Protein AF-0000000083794410 (afdb_homodimer)

Organism: NCBI:txid182773

Solvent-accessible surface area (backbone atoms only — not comparable to full-atom values): 23790 Å² total; per-residue (Å²): 103,62,60,95,59,60,46,90,74,49,50,58,58,62,54,20,49,33,24,30,28,35,57,64,68,50,68,42,24,64,66,53,47,53,49,50,47,48,47,24,48,74,54,41,15,39,16,34,28,29,39,48,57,46,44,69,59,49,54,62,68,34,60,95,52,85,28,38,39,27,34,46,38,59,56,74,43,16,41,55,37,58,69,47,47,33,53,43,45,40,67,62,32,71,79,60,72,46,51,32,36,40,32,34,43,43,38,11,39,57,72,54,66,37,56,67,60,50,27,52,40,50,23,50,39,31,53,54,29,46,75,54,70,24,46,34,29,39,23,51,36,46,62,80,47,53,72,68,53,44,25,50,49,34,39,40,39,38,73,28,55,30,47,23,41,28,30,29,78,68,72,74,79,90,58,71,81,56,38,46,38,70,67,58,50,50,43,38,51,66,43,30,67,76,64,32,43,45,29,38,14,24,79,60,60,43,36,66,61,49,36,51,44,41,55,73,18,51,63,34,29,45,28,42,64,82,27,44,42,49,46,59,68,48,80,73,80,124,105,62,58,96,60,60,47,89,74,49,51,58,57,62,56,21,50,33,24,30,30,36,58,62,67,51,66,43,26,63,66,52,47,52,50,50,47,48,48,25,48,73,54,41,14,39,16,34,29,29,40,47,57,45,44,68,61,50,54,64,69,34,60,95,51,85,27,39,40,26,34,47,37,57,54,77,42,16,42,56,36,58,68,46,47,35,54,44,45,40,66,64,33,71,79,59,71,44,50,31,37,40,32,35,42,44,38,10,40,56,72,53,66,37,56,66,60,50,28,52,41,50,23,50,40,31,53,54,31,47,75,52,69,24,47,34,30,40,22,49,36,46,62,81,47,53,72,67,53,45,25,51,49,34,39,41,38,38,74,28,56,30,47,23,40,29,29,30,76,69,72,74,82,90,58,71,80,57,37,46,37,71,67,58,49,50,43,37,50,64,42,29,68,76,63,32,42,45,29,38,15,22,79,58,60,43,37,68,61,47,36,51,42,43,56,72,18,51,64,33,29,46,27,43,64,81,25,44,43,49,45,60,68,49,80,76,80,124

Nearest PDB structures (foldseek):
  4xbs-assembly1_B  TM=9.738E-01  e=1.897E-22  Levilactobacillus brevis ATCC 14869 = DSM 20054
  5h91-assembly1_B  TM=9.715E-01  e=1.591E-22  Levilactobacillus brevis
  4xbk-assembly1_B  TM=9.730E-01  e=2.132E-22  Levilactobacillus brevis ATCC 14869 = DSM 20054
  3ngj-assembly1_B  TM=9.640E-01  e=1.972E-21  Entamoeba histolytica
  3oa3-assembly1_A  TM=9.367E-01  e=1.654E-18  Coccidioides immitis

Secondary structure (DSSP, 8-state):
---SS-GGGS-HHHHHTTEEEEE--TT--HHHHHHHHHHHHHHT-SEEEE-GGGHHHHHHHHTTSS-EEEEEESTTT--S-HHHHHHHHHHHHTTS---EEEEE--HHHHHTT-HHHHHHHHHHHHHHHHHTT-EEEEE--GGGS-HHHHHHHHHHHHHHT-SEEE---S---SS----S-HHHHHHHHHHHTTSSEEEEESS--SHHHHHHHHHHT--EEEEETTTHHHHHT-----/---SS-GGGS-HHHHHTTEEEEE--TT--HHHHHHHHHHHHHHT-SEEEE-GGGHHHHHHHHTTSS-EEEEEESTTT--S-HHHHHHHHHHHHTTS---EEEEE--HHHHHTT-HHHHHHHHHHHHHHHHHTT-EEEEE--GGGS-HHHHHHHHHHHHHHT-SEEE---S---SS----S-HHHHHHHHHHHTTSSEEEEESS--SHHHHHHHHHHT--EEEEETTTHHHHHT-----

InterPro domains:
  IPR002915 DeoC/FbaB/LacD aldolase [PF01791] (17-218)
  IPR002915 DeoC/FbaB/LacD aldolase [SM01133] (14-233)
  IPR011343 Deoxyribose-phosphate aldolase [PIRSF001357] (9-224)
  IPR011343 Deoxyribose-phosphate aldolase [PTHR10889] (4-222)
  IPR011343 Deoxyribose-phosphate aldolase [TIGR00126] (14-222)
  IPR011343 Deoxyribose-phosphate aldolase [cd00959] (15-222)
  IPR013785 Aldolase-type TIM barrel [G3DSA:3.20.20.70] (1-236)
  IPR028581 Deoxyribose-phosphate aldolase type I [MF_00114] (13-234)

Foldseek 3Di:
DFDPDFLVPDALLRLLQQEAAEPEDPPDDLVNSLVLLVVNQVSNHQEHEYELVCLVVNVVPCVPTNHAYEYEFPPDALPDDLVRRQVRLLVSQVVLRHAEYEYEFNLVCLVVVVLVRRLVSLLSSLVSNVVSPHAYEYENAQVVDDLVSLLVSLLSNLVSPHQEYEYRRQDDDPDDWPWFDPVSQVSNCVSNVPSHAYETETPPQALVRSSVCSNVPHRHYYDYSNRSCRNSVNPPPD/DFDPDFLVPDALLVLLQQEAAEPEDPPDDLVNSLVLLVVNQVSNHQEHEYELVCLVVNVVPCVPTNHAYEYEFPPPALPDDLVRRQVRLLVSQVVLRHAEYEYEFNLVCLVVVVLVRRLVSLLSSLVSNVVSPHAYEYENAQVVDDLVSLLSSLLSNLVSPHQEYEYRRQDDDPDDWPWFDPVSQVSNCVSNVPSHAYETETPPQALVRSSVCSNVPHRHYYDYSNRSCRNSVNDPPD

Structure (mmCIF, N/CA/C/O backbone):
data_AF-0000000083794410-model_v1
#
loop_
_entity.id
_entity.type
_entity.pdbx_description
1 polymer 'Deoxyribose-phosphate aldolase'
#
loop_
_atom_site.group_PDB
_atom_site.id
_atom_site.type_symbol
_atom_site.label_atom_id
_atom_site.label_alt_id
_atom_site.label_comp_id
_atom_site.label_asym_id
_atom_site.label_entity_id
_atom_site.label_seq_id
_atom_site.pdbx_PDB_ins_code
_atom_site.Cartn_x
_atom_site.Cartn_y
_atom_site.Cartn_z
_atom_site.occupancy
_atom_site.B_iso_or_equiv
_atom_site.auth_seq_id
_atom_site.auth_comp_id
_atom_site.auth_asym_id
_atom_site.auth_atom_id
_atom_site.pdbx_PDB_model_num
ATOM 1 N N . MET A 1 1 ? 6.48 -25.547 -16.266 1 72.75 1 MET A N 1
ATOM 2 C CA . MET A 1 1 ? 6.543 -26.5 -17.359 1 72.75 1 MET A CA 1
ATOM 3 C C . MET A 1 1 ? 5.289 -26.438 -18.219 1 72.75 1 MET A C 1
ATOM 5 O O . MET A 1 1 ? 4.188 -26.219 -17.703 1 72.75 1 MET A O 1
ATOM 9 N N . LYS A 1 2 ? 5.578 -26.609 -19.547 1 86.62 2 LYS A N 1
ATOM 10 C CA . LYS A 1 2 ? 4.441 -26.562 -20.469 1 86.62 2 LYS A CA 1
ATOM 11 C C . LYS A 1 2 ? 3.43 -27.656 -20.156 1 86.62 2 LYS A C 1
ATOM 13 O O . LYS A 1 2 ? 3.812 -28.797 -19.875 1 86.62 2 LYS A O 1
ATOM 18 N N . PRO A 1 3 ? 2.221 -27.297 -20.219 1 91.25 3 PRO A N 1
ATOM 19 C CA . PRO A 1 3 ? 1.19 -28.297 -19.938 1 91.25 3 PRO A CA 1
ATOM 20 C C . PRO A 1 3 ? 1.116 -29.375 -21.016 1 91.25 3 PRO A C 1
ATOM 22 O O . PRO A 1 3 ? 1.58 -29.156 -22.141 1 91.25 3 PRO A O 1
ATOM 25 N N . ASN A 1 4 ? 0.572 -30.453 -20.672 1 89.56 4 ASN A N 1
ATOM 26 C CA . ASN A 1 4 ? 0.461 -31.594 -21.562 1 89.56 4 ASN A CA 1
ATOM 27 C C . ASN A 1 4 ? -0.628 -31.375 -22.609 1 89.56 4 ASN A C 1
ATOM 29 O O . ASN A 1 4 ? -0.645 -32.031 -23.656 1 89.56 4 ASN A O 1
ATOM 33 N N . LYS A 1 5 ? -1.525 -30.594 -22.266 1 93.19 5 LYS A N 1
ATOM 34 C CA . LYS A 1 5 ? -2.648 -30.266 -23.141 1 93.19 5 LYS A CA 1
ATOM 35 C C . LYS A 1 5 ? -2.732 -28.75 -23.359 1 93.19 5 LYS A C 1
ATOM 37 O O . LYS A 1 5 ? -2.414 -27.969 -22.469 1 93.19 5 LYS A O 1
ATOM 42 N N . LYS A 1 6 ? -3.221 -28.469 -24.609 1 97.12 6 LYS A N 1
ATOM 43 C CA . LYS A 1 6 ? -3.389 -27.047 -24.922 1 97.12 6 LYS A CA 1
ATOM 44 C C . LYS A 1 6 ? -4.418 -26.406 -23.984 1 97.12 6 LYS A C 1
ATOM 46 O O . LYS A 1 6 ? -5.438 -27 -23.672 1 97.12 6 LYS A O 1
ATOM 51 N N . ALA A 1 7 ? -4.168 -25.156 -23.625 1 98.19 7 ALA A N 1
ATOM 52 C CA . ALA A 1 7 ? -5.043 -24.438 -22.703 1 98.19 7 ALA A CA 1
ATOM 53 C C . ALA A 1 7 ? -6.477 -24.391 -23.219 1 98.19 7 ALA A C 1
ATOM 55 O O . ALA A 1 7 ? -7.426 -24.547 -22.453 1 98.19 7 ALA A O 1
ATOM 56 N N . ARG A 1 8 ? -6.613 -24.203 -24.516 1 97.25 8 ARG A N 1
ATOM 57 C CA . ARG A 1 8 ? -7.934 -24.062 -25.125 1 97.25 8 ARG A CA 1
ATOM 58 C C . ARG A 1 8 ? -8.75 -25.344 -24.953 1 97.25 8 ARG A C 1
ATOM 60 O O . ARG A 1 8 ? -9.977 -25.328 -25.109 1 97.25 8 ARG A O 1
ATOM 67 N N . GLU A 1 9 ? -8.078 -26.422 -24.641 1 97.88 9 GLU A N 1
ATOM 68 C CA . GLU A 1 9 ? -8.742 -27.719 -24.5 1 97.88 9 GLU A CA 1
ATOM 69 C C . GLU A 1 9 ? -9.023 -28.047 -23.047 1 97.88 9 GLU A C 1
ATOM 71 O O . GLU A 1 9 ? -9.633 -29.062 -22.734 1 97.88 9 GLU A O 1
ATOM 76 N N . MET A 1 10 ? -8.648 -27.234 -22.219 1 97.69 10 MET A N 1
ATOM 77 C CA . MET A 1 10 ? -8.805 -27.469 -20.797 1 97.69 10 MET A CA 1
ATOM 78 C C . MET A 1 10 ? -10.234 -27.156 -20.344 1 97.69 10 MET A C 1
ATOM 80 O O . MET A 1 10 ? -10.891 -26.281 -20.906 1 97.69 10 MET A O 1
ATOM 84 N N . THR A 1 11 ? -10.609 -27.922 -19.312 1 96.94 11 THR A N 1
ATOM 85 C CA . THR A 1 11 ? -11.898 -27.625 -18.703 1 96.94 11 THR A CA 1
ATOM 86 C C . THR A 1 11 ? -11.82 -26.344 -17.875 1 96.94 11 THR A C 1
ATOM 88 O O . THR A 1 11 ? -10.734 -25.859 -17.562 1 96.94 11 THR A O 1
ATOM 91 N N . VAL A 1 12 ? -12.969 -25.859 -17.484 1 97.06 12 VAL A N 1
ATOM 92 C CA . VAL A 1 12 ? -13.039 -24.672 -16.641 1 97.06 12 VAL A CA 1
ATOM 93 C C . VAL A 1 12 ? -12.297 -24.922 -15.328 1 97.06 12 VAL A C 1
ATOM 95 O O . VAL A 1 12 ? -11.562 -24.062 -14.852 1 97.06 12 VAL A O 1
ATOM 98 N N . LYS A 1 13 ? -12.484 -26.094 -14.828 1 97.06 13 LYS A N 1
ATOM 99 C CA . LYS A 1 13 ? -11.844 -26.453 -13.562 1 97.06 13 LYS A CA 1
ATOM 100 C C . LYS A 1 13 ? -10.32 -26.453 -13.703 1 97.06 13 LYS A C 1
ATOM 102 O O . LYS A 1 13 ? -9.609 -25.953 -12.836 1 97.06 13 LYS A O 1
ATOM 107 N N . GLU A 1 14 ? -9.875 -27 -14.75 1 97.88 14 GLU A N 1
ATOM 108 C CA . GLU A 1 14 ? -8.445 -27.031 -15.016 1 97.88 14 GLU A CA 1
ATOM 109 C C . GLU A 1 14 ? -7.883 -25.625 -15.18 1 97.88 14 GLU A C 1
ATOM 111 O O . GLU A 1 14 ? -6.812 -25.312 -14.664 1 97.88 14 GLU A O 1
ATOM 116 N N . LEU A 1 15 ? -8.586 -24.766 -15.922 1 98.5 15 LEU A N 1
ATOM 117 C CA . LEU A 1 15 ? -8.172 -23.391 -16.141 1 98.5 15 LEU A CA 1
ATOM 118 C C . LEU A 1 15 ? -8.203 -22.609 -14.828 1 98.5 15 LEU A C 1
ATOM 120 O O . LEU A 1 15 ? -7.277 -21.844 -14.547 1 98.5 15 LEU A O 1
ATOM 124 N N . ALA A 1 16 ? -9.219 -22.828 -14.023 1 98.56 16 ALA A N 1
ATOM 125 C CA . ALA A 1 16 ? -9.391 -22.109 -12.766 1 98.56 16 ALA A CA 1
ATOM 126 C C . ALA A 1 16 ? -8.266 -22.422 -11.789 1 98.56 16 ALA A C 1
ATOM 128 O O . ALA A 1 16 ? -7.934 -21.609 -10.922 1 98.56 16 ALA A O 1
ATOM 129 N N . ALA A 1 17 ? -7.668 -23.547 -11.953 1 98.19 17 ALA A N 1
ATOM 130 C CA . ALA A 1 17 ? -6.59 -23.984 -11.07 1 98.19 17 ALA A CA 1
ATOM 131 C C . ALA A 1 17 ? -5.336 -23.141 -11.266 1 98.19 17 ALA A C 1
ATOM 133 O O . ALA A 1 17 ? -4.418 -23.188 -10.445 1 98.19 17 ALA A O 1
ATOM 134 N N . TYR A 1 18 ? -5.27 -22.328 -12.336 1 98.62 18 TYR A N 1
ATOM 135 C CA . TYR A 1 18 ? -4.156 -21.422 -12.586 1 98.62 18 TYR A CA 1
ATOM 136 C C . TYR A 1 18 ? -4.398 -20.062 -11.922 1 98.62 18 TYR A C 1
ATOM 138 O O . TYR A 1 18 ? -3.523 -19.203 -11.93 1 98.62 18 TYR A O 1
ATOM 146 N N . ILE A 1 19 ? -5.562 -19.891 -11.273 1 98.88 19 ILE A N 1
ATOM 147 C CA . ILE A 1 19 ? -5.984 -18.547 -10.93 1 98.88 19 ILE A CA 1
ATOM 148 C C . ILE A 1 19 ? -5.918 -18.359 -9.422 1 98.88 19 ILE A C 1
ATOM 150 O O . ILE A 1 19 ? -6.492 -19.141 -8.664 1 98.88 19 ILE A O 1
ATOM 154 N N . ASP A 1 20 ? -5.223 -17.406 -8.992 1 98.94 20 ASP A N 1
ATOM 155 C CA . ASP A 1 20 ? -5.461 -16.734 -7.715 1 98.94 20 ASP A CA 1
ATOM 156 C C . ASP A 1 20 ? -6.402 -15.547 -7.887 1 98.94 20 ASP A C 1
ATOM 158 O O . ASP A 1 20 ? -5.988 -14.492 -8.375 1 98.94 20 ASP A O 1
ATOM 162 N N . GLN A 1 21 ? -7.59 -15.688 -7.543 1 98.75 21 GLN A N 1
ATOM 163 C CA . GLN A 1 21 ? -8.5 -14.562 -7.738 1 98.75 21 GLN A CA 1
ATOM 164 C C . GLN A 1 21 ? -8.18 -13.422 -6.781 1 98.75 21 GLN A C 1
ATOM 166 O O . GLN A 1 21 ? -8.227 -13.594 -5.562 1 98.75 21 GLN A O 1
ATOM 171 N N . SER A 1 22 ? -7.906 -12.312 -7.328 1 98.5 22 SER A N 1
ATOM 172 C CA . SER A 1 22 ? -7.48 -11.156 -6.543 1 98.5 22 SER A CA 1
ATOM 173 C C . SER A 1 22 ? -8.68 -10.383 -6.012 1 98.5 22 SER A C 1
ATOM 175 O O . SER A 1 22 ? -9.5 -9.883 -6.785 1 98.5 22 SER A O 1
ATOM 177 N N . VAL A 1 23 ? -8.805 -10.305 -4.77 1 98.56 23 VAL A N 1
ATOM 178 C CA . VAL A 1 23 ? -9.789 -9.523 -4.035 1 98.56 23 VAL A CA 1
ATOM 179 C C . VAL A 1 23 ? -9.078 -8.5 -3.146 1 98.56 23 VAL A C 1
ATOM 181 O O . VAL A 1 23 ? -9.086 -8.633 -1.919 1 98.56 23 VAL A O 1
ATOM 184 N N . LEU A 1 24 ? -8.523 -7.41 -3.805 1 98.62 24 LEU A N 1
ATOM 185 C CA . LEU A 1 24 ? -7.477 -6.68 -3.104 1 98.62 24 LEU A CA 1
ATOM 186 C C . LEU A 1 24 ? -7.805 -5.191 -3.035 1 98.62 24 LEU A C 1
ATOM 188 O O . LEU A 1 24 ? -7.094 -4.426 -2.383 1 98.62 24 LEU A O 1
ATOM 192 N N . LYS A 1 25 ? -8.867 -4.711 -3.729 1 98.31 25 LYS A N 1
ATOM 193 C CA . LYS A 1 25 ? -9.156 -3.279 -3.666 1 98.31 25 LYS A CA 1
ATOM 194 C C . LYS A 1 25 ? -9.406 -2.83 -2.23 1 98.31 25 LYS A C 1
ATOM 196 O O . LYS A 1 25 ? -10.219 -3.426 -1.52 1 98.31 25 LYS A O 1
ATOM 201 N N . PRO A 1 26 ? -8.711 -1.768 -1.86 1 98.56 26 PRO A N 1
ATOM 202 C CA . PRO A 1 26 ? -8.828 -1.365 -0.457 1 98.56 26 PRO A CA 1
ATOM 203 C C . PRO A 1 26 ? -10.188 -0.752 -0.132 1 98.56 26 PRO A C 1
ATOM 205 O O . PRO A 1 26 ? -10.555 -0.651 1.04 1 98.56 26 PRO A O 1
ATOM 208 N N . GLU A 1 27 ? -10.914 -0.326 -1.177 1 98.44 27 GLU A N 1
ATOM 209 C CA . GLU A 1 27 ? -12.211 0.311 -0.933 1 98.44 27 GLU A CA 1
ATOM 210 C C . GLU A 1 27 ? -13.328 -0.72 -0.878 1 98.44 27 GLU A C 1
ATOM 212 O O . GLU A 1 27 ? -14.492 -0.37 -0.655 1 98.44 27 GLU A O 1
ATOM 217 N N . PHE A 1 28 ? -13.047 -1.986 -1.062 1 98.75 28 PHE A N 1
ATOM 218 C CA . PHE A 1 28 ? -14.07 -3.02 -0.985 1 98.75 28 PHE A CA 1
ATOM 219 C C . PHE A 1 28 ? -14.719 -3.037 0.393 1 98.75 28 PHE A C 1
ATOM 221 O O . PHE A 1 28 ? -14.031 -2.98 1.412 1 98.75 28 PHE A O 1
ATOM 228 N N . THR A 1 29 ? -16.016 -3.094 0.381 1 98.75 29 THR A N 1
ATOM 229 C CA . THR A 1 29 ? -16.75 -3.387 1.611 1 98.75 29 THR A CA 1
ATOM 230 C C . THR A 1 29 ? -16.609 -4.859 1.985 1 98.75 29 THR A C 1
ATOM 232 O O . THR A 1 29 ? -16.156 -5.672 1.173 1 98.75 29 THR A O 1
ATOM 235 N N . GLU A 1 30 ? -17.016 -5.148 3.188 1 98.62 30 GLU A N 1
ATOM 236 C CA . GLU A 1 30 ? -17.047 -6.555 3.572 1 98.62 30 GLU A CA 1
ATOM 237 C C . GLU A 1 30 ? -17.953 -7.363 2.656 1 98.62 30 GLU A C 1
ATOM 239 O O . GLU A 1 30 ? -17.672 -8.523 2.352 1 98.62 30 GLU A O 1
ATOM 244 N N . GLU A 1 31 ? -19.016 -6.762 2.244 1 98.81 31 GLU A N 1
ATOM 245 C CA . GLU A 1 31 ? -19.922 -7.43 1.315 1 98.81 31 GLU A CA 1
ATOM 246 C C . GLU A 1 31 ? -19.234 -7.719 -0.015 1 98.81 31 GLU A C 1
ATOM 248 O O . GLU A 1 31 ? -19.375 -8.805 -0.574 1 98.81 31 GLU A O 1
ATOM 253 N N . ASP A 1 32 ? -18.547 -6.738 -0.567 1 98.75 32 ASP A N 1
ATOM 254 C CA . ASP A 1 32 ? -17.781 -6.953 -1.783 1 98.75 32 ASP A CA 1
ATOM 255 C C . ASP A 1 32 ? -16.797 -8.109 -1.61 1 98.75 32 ASP A C 1
ATOM 257 O O . ASP A 1 32 ? -16.688 -8.977 -2.479 1 98.75 32 ASP A O 1
ATOM 261 N N . ILE A 1 33 ? -16.062 -8.094 -0.488 1 98.88 33 ILE A N 1
ATOM 262 C CA . ILE A 1 33 ? -15.047 -9.102 -0.202 1 98.88 33 ILE A CA 1
ATOM 263 C C . ILE A 1 33 ? -15.695 -10.484 -0.181 1 98.88 33 ILE A C 1
ATOM 265 O O . ILE A 1 33 ? -15.211 -11.414 -0.834 1 98.88 33 ILE A O 1
ATOM 269 N N . ARG A 1 34 ? -16.781 -10.617 0.539 1 98.88 34 ARG A N 1
ATOM 270 C CA . ARG A 1 34 ? -17.484 -11.891 0.616 1 98.88 34 ARG A CA 1
ATOM 271 C C . ARG A 1 34 ? -17.969 -12.336 -0.761 1 98.88 34 ARG A C 1
ATOM 273 O O . ARG A 1 34 ? -17.828 -13.508 -1.122 1 98.88 34 ARG A O 1
ATOM 280 N N . LYS A 1 35 ? -18.469 -11.438 -1.511 1 98.81 35 LYS A N 1
ATOM 281 C CA . LYS A 1 35 ? -18.969 -11.742 -2.848 1 98.81 35 LYS A CA 1
ATOM 282 C C . LYS A 1 35 ? -17.859 -12.305 -3.738 1 98.81 35 LYS A C 1
ATOM 284 O O . LYS A 1 35 ? -18.031 -13.352 -4.359 1 98.81 35 LYS A O 1
ATOM 289 N N . TYR A 1 36 ? -16.781 -11.641 -3.766 1 98.75 36 TYR A N 1
ATOM 290 C CA . TYR A 1 36 ? -15.742 -12.008 -4.73 1 98.75 36 TYR A CA 1
ATOM 291 C C . TYR A 1 36 ? -14.953 -13.211 -4.246 1 98.75 36 TYR A C 1
ATOM 293 O O . TYR A 1 36 ? -14.422 -13.977 -5.055 1 98.75 36 TYR A O 1
ATOM 301 N N . ILE A 1 37 ? -14.852 -13.398 -2.893 1 98.88 37 ILE A N 1
ATOM 302 C CA . ILE A 1 37 ? -14.305 -14.656 -2.398 1 98.88 37 ILE A CA 1
ATOM 303 C C . ILE A 1 37 ? -15.203 -15.812 -2.818 1 98.88 37 ILE A C 1
ATOM 305 O O . ILE A 1 37 ? -14.719 -16.844 -3.297 1 98.88 37 ILE A O 1
ATOM 309 N N . GLN A 1 38 ? -16.5 -15.625 -2.676 1 98.88 38 GLN A N 1
ATOM 310 C CA . GLN A 1 38 ? -17.438 -16.672 -3.061 1 98.88 38 GLN A CA 1
ATOM 311 C C . GLN A 1 38 ? -17.312 -17.016 -4.543 1 98.88 38 GLN A C 1
ATOM 313 O O . GLN A 1 38 ? -17.344 -18.188 -4.922 1 98.88 38 GLN A O 1
ATOM 318 N N . GLU A 1 39 ? -17.172 -16.031 -5.348 1 98.38 39 GLU A N 1
ATOM 319 C CA . GLU A 1 39 ? -16.969 -16.266 -6.773 1 98.38 39 GLU A CA 1
ATOM 320 C C . GLU A 1 39 ? -15.719 -17.125 -7.02 1 98.38 39 GLU A C 1
ATOM 322 O O . GLU A 1 39 ? -15.75 -18.047 -7.824 1 98.38 39 GLU A O 1
ATOM 327 N N . GLY A 1 40 ? -14.617 -16.703 -6.309 1 98.56 40 GLY A N 1
ATOM 328 C CA . GLY A 1 40 ? -13.406 -17.5 -6.445 1 98.56 40 GLY A CA 1
ATOM 329 C C . GLY A 1 40 ? -13.609 -18.969 -6.09 1 98.56 40 GLY A C 1
ATOM 330 O O . GLY A 1 40 ? -13.094 -19.859 -6.77 1 98.56 40 GLY A O 1
ATOM 331 N N . ILE A 1 41 ? -14.383 -19.203 -5.062 1 98.75 41 ILE A N 1
ATOM 332 C CA . ILE A 1 41 ? -14.711 -20.547 -4.621 1 98.75 41 ILE A CA 1
ATOM 333 C C . ILE A 1 41 ? -15.562 -21.25 -5.684 1 98.75 41 ILE A C 1
ATOM 335 O O . ILE A 1 41 ? -15.266 -22.375 -6.086 1 98.75 41 ILE A O 1
ATOM 339 N N . ASP A 1 42 ? -16.562 -20.547 -6.16 1 98.31 42 ASP A N 1
ATOM 340 C CA . ASP A 1 42 ? -17.5 -21.125 -7.117 1 98.31 42 ASP A CA 1
ATOM 341 C C . ASP A 1 42 ? -16.797 -21.5 -8.422 1 98.31 42 ASP A C 1
ATOM 343 O O . ASP A 1 42 ? -17.141 -22.516 -9.047 1 98.31 42 ASP A O 1
ATOM 347 N N . PHE A 1 43 ? -15.852 -20.703 -8.844 1 97.75 43 PHE A N 1
ATOM 348 C CA . PHE A 1 43 ? -15.156 -20.922 -10.109 1 97.75 43 PHE A CA 1
ATOM 349 C C . PHE A 1 43 ? -14.094 -22 -9.945 1 97.75 43 PHE A C 1
ATOM 351 O O . PHE A 1 43 ? -13.555 -22.5 -10.938 1 97.75 43 PHE A O 1
ATOM 358 N N . GLY A 1 44 ? -13.758 -22.328 -8.688 1 98.19 44 GLY A N 1
ATOM 359 C CA . GLY A 1 44 ? -12.734 -23.328 -8.438 1 98.19 44 GLY A CA 1
ATOM 360 C C . GLY A 1 44 ? -11.328 -22.781 -8.547 1 98.19 44 GLY A C 1
ATOM 361 O O . GLY A 1 44 ? -10.398 -23.5 -8.922 1 98.19 44 GLY A O 1
ATOM 362 N N . CYS A 1 45 ? -11.125 -21.547 -8.258 1 98.88 45 CYS A N 1
ATOM 363 C CA . CYS A 1 45 ? -9.812 -20.922 -8.312 1 98.88 45 CYS A CA 1
ATOM 364 C C . CYS A 1 45 ? -8.867 -21.562 -7.297 1 98.88 45 CYS A C 1
ATOM 366 O O . CYS A 1 45 ? -9.305 -22.047 -6.254 1 98.88 45 CYS A O 1
ATOM 368 N N . LYS A 1 46 ? -7.562 -21.547 -7.637 1 98.88 46 LYS A N 1
ATOM 369 C CA . LYS A 1 46 ? -6.57 -22.125 -6.734 1 98.88 46 LYS A CA 1
ATOM 370 C C . LYS A 1 46 ? -6.598 -21.438 -5.375 1 98.88 46 LYS A C 1
ATOM 372 O O . LYS A 1 46 ? -6.625 -22.094 -4.336 1 98.88 46 LYS A O 1
ATOM 377 N N . THR A 1 47 ? -6.602 -20.125 -5.422 1 98.94 47 THR A N 1
ATOM 378 C CA . THR A 1 47 ? -6.703 -19.344 -4.188 1 98.94 47 THR A CA 1
ATOM 379 C C . THR A 1 47 ? -7.578 -18.109 -4.395 1 98.94 47 THR A C 1
ATOM 381 O O . THR A 1 47 ? -7.863 -17.734 -5.531 1 98.94 47 THR A O 1
ATOM 384 N N . VAL A 1 48 ? -8.047 -17.594 -3.303 1 98.94 48 VAL A N 1
ATOM 385 C CA . VAL A 1 48 ? -8.422 -16.172 -3.234 1 98.94 48 VAL A CA 1
ATOM 386 C C . VAL A 1 48 ? -7.309 -15.383 -2.561 1 98.94 48 VAL A C 1
ATOM 388 O O . VAL A 1 48 ? -6.793 -15.781 -1.515 1 98.94 48 VAL A O 1
ATOM 391 N N . CYS A 1 49 ? -6.895 -14.383 -3.219 1 98.94 49 CYS A N 1
ATOM 392 C CA . CYS A 1 49 ? -5.82 -13.531 -2.717 1 98.94 49 CYS A CA 1
ATOM 393 C C . CYS A 1 49 ? -6.379 -12.266 -2.09 1 98.94 49 CYS A C 1
ATOM 395 O O . CYS A 1 49 ? -7 -11.453 -2.775 1 98.94 49 CYS A O 1
ATOM 397 N N . ILE A 1 50 ? -6.09 -12.109 -0.794 1 98.94 50 ILE A N 1
ATOM 398 C CA . ILE A 1 50 ? -6.773 -11.062 -0.042 1 98.94 50 ILE A CA 1
ATOM 399 C C . ILE A 1 50 ? -5.758 -10.25 0.758 1 98.94 50 ILE A C 1
ATOM 401 O O . ILE A 1 50 ? -4.605 -10.656 0.906 1 98.94 50 ILE A O 1
ATOM 405 N N . ASN A 1 51 ? -6.227 -9.07 1.218 1 98.88 51 ASN A N 1
ATOM 406 C CA . ASN A 1 51 ? -5.504 -8.305 2.23 1 98.88 51 ASN A CA 1
ATOM 407 C C . ASN A 1 51 ? -5.617 -8.953 3.605 1 98.88 51 ASN A C 1
ATOM 409 O O . ASN A 1 51 ? -6.594 -9.648 3.895 1 98.88 51 ASN A O 1
ATOM 413 N N . PRO A 1 52 ? -4.629 -8.648 4.473 1 98.81 52 PRO A N 1
ATOM 414 C CA . PRO A 1 52 ? -4.625 -9.289 5.793 1 98.81 52 PRO A CA 1
ATOM 415 C C . PRO A 1 52 ? -5.887 -8.984 6.598 1 98.81 52 PRO A C 1
ATOM 417 O O . PRO A 1 52 ? -6.359 -9.836 7.355 1 98.81 52 PRO A O 1
ATOM 420 N N . SER A 1 53 ? -6.488 -7.855 6.434 1 98.5 53 SER A N 1
ATOM 421 C CA . SER A 1 53 ? -7.652 -7.473 7.227 1 98.5 53 SER A CA 1
ATOM 422 C C . SER A 1 53 ? -8.867 -8.328 6.875 1 98.5 53 SER A C 1
ATOM 424 O O . SER A 1 53 ? -9.859 -8.328 7.602 1 98.5 53 SER A O 1
ATOM 426 N N . SER A 1 54 ? -8.812 -9.055 5.773 1 98.56 54 SER A N 1
ATOM 427 C CA . SER A 1 54 ? -9.93 -9.875 5.32 1 98.56 54 SER A CA 1
ATOM 428 C C . SER A 1 54 ? -9.711 -11.344 5.648 1 98.56 54 SER A C 1
ATOM 430 O O . SER A 1 54 ? -10.484 -12.203 5.227 1 98.56 54 SER A O 1
ATOM 432 N N . LEU A 1 55 ? -8.68 -11.617 6.383 1 98.62 55 LEU A N 1
ATOM 433 C CA . LEU A 1 55 ? -8.258 -12.992 6.633 1 98.62 55 LEU A CA 1
ATOM 434 C C . LEU A 1 55 ? -9.359 -13.781 7.34 1 98.62 55 LEU A C 1
ATOM 436 O O . LEU A 1 55 ? -9.633 -14.93 6.98 1 98.62 55 LEU A O 1
ATOM 440 N N . ASP A 1 56 ? -10.039 -13.164 8.336 1 98.25 56 ASP A N 1
ATOM 441 C CA . ASP A 1 56 ? -11.078 -13.875 9.07 1 98.25 56 ASP A CA 1
ATOM 442 C C . ASP A 1 56 ? -12.242 -14.25 8.156 1 98.25 56 ASP A C 1
ATOM 444 O O . ASP A 1 56 ? -12.797 -15.344 8.266 1 98.25 56 ASP A O 1
ATOM 448 N N . ILE A 1 57 ? -12.602 -13.367 7.25 1 98.75 57 ILE A N 1
ATOM 449 C CA . ILE A 1 57 ? -13.672 -13.633 6.293 1 98.75 57 ILE A CA 1
ATOM 450 C C . ILE A 1 57 ? -13.258 -14.781 5.371 1 98.75 57 ILE A C 1
ATOM 452 O O . ILE A 1 57 ? -14.039 -15.711 5.148 1 98.75 57 ILE A O 1
ATOM 456 N N . ALA A 1 58 ? -12.055 -14.703 4.84 1 98.81 58 ALA A N 1
ATOM 457 C CA . ALA A 1 58 ? -11.562 -15.75 3.941 1 98.81 58 ALA A CA 1
ATOM 458 C C . ALA A 1 58 ? -11.531 -17.109 4.641 1 98.81 58 ALA A C 1
ATOM 460 O O . ALA A 1 58 ? -11.93 -18.125 4.059 1 98.81 58 ALA A O 1
ATOM 461 N N . ARG A 1 59 ? -11.062 -17.094 5.926 1 98.5 59 ARG A N 1
ATOM 462 C CA . ARG A 1 59 ? -11.008 -18.312 6.715 1 98.5 59 ARG A CA 1
ATOM 463 C C . ARG A 1 59 ? -12.383 -18.953 6.84 1 98.5 59 ARG A C 1
ATOM 465 O O . ARG A 1 59 ? -12.539 -20.156 6.625 1 98.5 59 ARG A O 1
ATOM 472 N N . GLU A 1 60 ? -13.25 -18.141 7.172 1 98.62 60 GLU A N 1
ATOM 473 C CA . GLU A 1 60 ? -14.625 -18.609 7.32 1 98.62 60 GLU A CA 1
ATOM 474 C C . GLU A 1 60 ? -15.156 -19.188 6.008 1 98.62 60 GLU A C 1
ATOM 476 O O . GLU A 1 60 ? -15.703 -20.281 5.984 1 98.62 60 GLU A O 1
ATOM 481 N N . MET A 1 61 ? -14.969 -18.547 4.953 1 98.81 61 MET A N 1
ATOM 482 C CA . MET A 1 61 ? -15.664 -18.859 3.705 1 98.81 61 MET A CA 1
ATOM 483 C C . MET A 1 61 ? -14.992 -20.016 2.971 1 98.81 61 MET A C 1
ATOM 485 O O . MET A 1 61 ? -15.648 -20.766 2.258 1 98.81 61 MET A O 1
ATOM 489 N N . THR A 1 62 ? -13.703 -20.141 3.117 1 98.69 62 THR A N 1
ATOM 490 C CA . THR A 1 62 ? -12.992 -21.141 2.332 1 98.69 62 THR A CA 1
ATOM 491 C C . THR A 1 62 ? -12.969 -22.484 3.057 1 98.69 62 THR A C 1
ATOM 493 O O . THR A 1 62 ? -12.523 -23.5 2.498 1 98.69 62 THR A O 1
ATOM 496 N N . ARG A 1 63 ? -13.398 -22.5 4.301 1 97.56 63 ARG A N 1
ATOM 497 C CA . ARG A 1 63 ? -13.422 -23.734 5.062 1 97.56 63 ARG A CA 1
ATOM 498 C C . ARG A 1 63 ? -14.211 -24.812 4.324 1 97.56 63 ARG A C 1
ATOM 500 O O . ARG A 1 63 ? -15.352 -24.594 3.912 1 97.56 63 ARG A O 1
ATOM 507 N N . GLY A 1 64 ? -13.531 -25.953 4.125 1 97.69 64 GLY A N 1
ATOM 508 C CA . GLY A 1 64 ? -14.203 -27.094 3.5 1 97.69 64 GLY A CA 1
ATOM 509 C C . GLY A 1 64 ? -14.234 -27 1.987 1 97.69 64 GLY A C 1
ATOM 510 O O . GLY A 1 64 ? -14.836 -27.844 1.323 1 97.69 64 GLY A O 1
ATOM 511 N N . THR A 1 65 ? -13.711 -26 1.443 1 98.38 65 THR A N 1
ATOM 512 C CA . THR A 1 65 ? -13.648 -25.875 -0.007 1 98.38 65 THR A CA 1
ATOM 513 C C . THR A 1 65 ? -12.258 -26.219 -0.522 1 98.38 65 THR A C 1
ATOM 515 O O . THR A 1 65 ? -11.344 -26.469 0.266 1 98.38 65 THR A O 1
ATOM 518 N N . GLU A 1 66 ? -12.125 -26.297 -1.779 1 98.31 66 GLU A N 1
ATOM 519 C CA . GLU A 1 66 ? -10.836 -26.625 -2.391 1 98.31 66 GLU A CA 1
ATOM 520 C C . GLU A 1 66 ? -10.016 -25.359 -2.639 1 98.31 66 GLU A C 1
ATOM 522 O O . GLU A 1 66 ? -8.812 -25.438 -2.895 1 98.31 66 GLU A O 1
ATOM 527 N N . THR A 1 67 ? -10.68 -24.234 -2.641 1 98.88 67 THR A N 1
ATOM 528 C CA . THR A 1 67 ? -10 -22.953 -2.84 1 98.88 67 THR A CA 1
ATOM 529 C C . THR A 1 67 ? -9.227 -22.547 -1.588 1 98.88 67 THR A C 1
ATOM 531 O O . THR A 1 67 ? -9.789 -22.5 -0.492 1 98.88 67 THR A O 1
ATOM 534 N N . LYS A 1 68 ? -7.895 -22.234 -1.74 1 98.88 68 LYS A N 1
ATOM 535 C CA . LYS A 1 68 ? -7.035 -21.922 -0.604 1 98.88 68 LYS A CA 1
ATOM 536 C C . LYS A 1 68 ? -6.898 -20.406 -0.425 1 98.88 68 LYS A C 1
ATOM 538 O O . LYS A 1 68 ? -7.465 -19.625 -1.195 1 98.88 68 LYS A O 1
ATOM 543 N 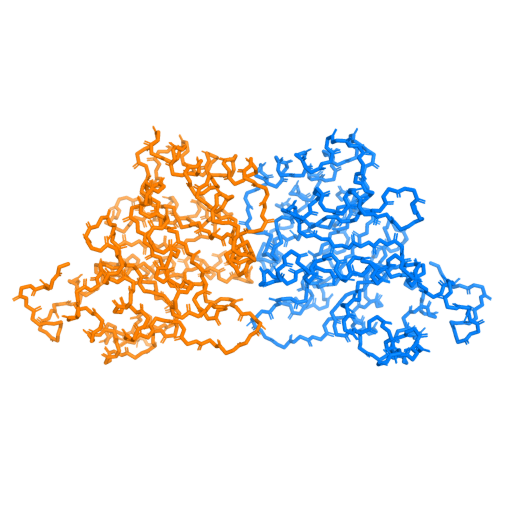N . ILE A 1 69 ? -6.207 -20 0.653 1 98.94 69 ILE A N 1
ATOM 544 C CA . ILE A 1 69 ? -6.07 -18.594 0.987 1 98.94 69 ILE A CA 1
ATOM 545 C C . ILE A 1 69 ? -4.664 -18.109 0.636 1 98.94 69 ILE A C 1
ATOM 547 O O . ILE A 1 69 ? -3.672 -18.703 1.077 1 98.94 69 ILE A O 1
ATOM 551 N N . CYS A 1 70 ? -4.555 -17.156 -0.167 1 98.94 70 CYS A N 1
ATOM 552 C CA . CYS A 1 70 ? -3.346 -16.375 -0.402 1 98.94 70 CYS A CA 1
ATOM 553 C C . CYS A 1 70 ? -3.471 -14.977 0.196 1 98.94 70 CYS A C 1
ATOM 555 O O . CYS A 1 70 ? -4.523 -14.344 0.088 1 98.94 70 CYS A O 1
ATOM 557 N N . VAL A 1 71 ? -2.455 -14.516 0.885 1 98.94 71 VAL A N 1
ATOM 558 C CA . VAL A 1 71 ? -2.502 -13.211 1.538 1 98.94 71 VAL A CA 1
ATOM 559 C C . VAL A 1 71 ? -1.34 -12.344 1.052 1 98.94 71 VAL A C 1
ATOM 561 O O . VAL A 1 71 ? -0.223 -12.836 0.876 1 98.94 71 VAL A O 1
ATOM 564 N N . VAL A 1 72 ? -1.616 -11.078 0.853 1 98.94 72 VAL A N 1
ATOM 565 C CA . VAL A 1 72 ? -0.54 -10.164 0.482 1 98.94 72 VAL A CA 1
ATOM 566 C C . VAL A 1 72 ? 0.12 -9.602 1.74 1 98.94 72 VAL A C 1
ATOM 568 O O . VAL A 1 72 ? -0.517 -9.508 2.791 1 98.94 72 VAL A O 1
ATOM 571 N N . CYS A 1 73 ? 1.346 -9.25 1.617 1 98.75 73 CYS A N 1
ATOM 572 C CA . CYS A 1 73 ? 2.158 -8.656 2.676 1 98.75 73 CYS A CA 1
ATOM 573 C C . CYS A 1 73 ? 2.924 -7.445 2.162 1 98.75 73 CYS A C 1
ATOM 575 O O . CYS A 1 73 ? 3.541 -7.5 1.097 1 98.75 73 CYS A O 1
ATOM 577 N N . ASP A 1 74 ? 2.912 -6.344 2.994 1 98.56 74 ASP A N 1
ATOM 578 C CA . ASP A 1 74 ? 3.58 -5.102 2.617 1 98.56 74 ASP A CA 1
ATOM 579 C C . ASP A 1 74 ? 3.191 -4.676 1.202 1 98.56 74 ASP A C 1
ATOM 581 O O . ASP A 1 74 ? 4.059 -4.363 0.383 1 98.56 74 ASP A O 1
ATOM 585 N N . PHE A 1 75 ? 1.908 -4.797 0.888 1 98.81 75 PHE A N 1
ATOM 586 C CA . PHE A 1 75 ? 1.279 -4.574 -0.408 1 98.81 75 PHE A CA 1
ATOM 587 C C . PHE A 1 75 ? 0.57 -3.227 -0.443 1 98.81 75 PHE A C 1
ATOM 589 O O . PHE A 1 75 ? -0.09 -2.842 0.524 1 98.81 75 PHE A O 1
ATOM 596 N N . PRO A 1 76 ? 0.742 -2.359 -1.446 1 98.62 76 PRO A N 1
ATOM 597 C CA . PRO A 1 76 ? 1.327 -2.719 -2.74 1 98.62 76 PRO A CA 1
ATOM 598 C C . PRO A 1 76 ? 2.732 -2.152 -2.93 1 98.62 76 PRO A C 1
ATOM 600 O O . PRO A 1 76 ? 3.322 -2.301 -4.004 1 98.62 76 PRO A O 1
ATOM 603 N N . PHE A 1 77 ? 3.316 -1.535 -1.877 1 98.62 77 PHE A N 1
ATOM 604 C CA . PHE A 1 77 ? 4.504 -0.74 -2.168 1 98.62 77 PHE A CA 1
ATOM 605 C C . PHE A 1 77 ? 5.77 -1.525 -1.853 1 98.62 77 PHE A C 1
ATOM 607 O O . PHE A 1 77 ? 6.812 -1.313 -2.48 1 98.62 77 PHE A O 1
ATOM 614 N N . GLY A 1 78 ? 5.719 -2.406 -0.827 1 98.69 78 GLY A N 1
ATOM 615 C CA . GLY A 1 78 ? 6.91 -3.133 -0.413 1 98.69 78 GLY A CA 1
ATOM 616 C C . GLY A 1 78 ? 7.973 -2.242 0.2 1 98.69 78 GLY A C 1
ATOM 617 O O . GLY A 1 78 ? 9.164 -2.527 0.093 1 98.69 78 GLY A O 1
ATOM 618 N N . THR A 1 79 ? 7.566 -1.179 0.837 1 98.69 79 THR A N 1
ATOM 619 C CA . THR A 1 79 ? 8.531 -0.174 1.276 1 98.69 79 THR A CA 1
ATOM 620 C C . THR A 1 79 ? 8.594 -0.118 2.799 1 98.69 79 THR A C 1
ATOM 622 O O . THR A 1 79 ? 8.961 0.911 3.373 1 98.69 79 THR A O 1
ATOM 625 N N . SER A 1 80 ? 8.18 -1.142 3.508 1 98.44 80 SER A N 1
ATOM 626 C CA . SER A 1 80 ? 8.445 -1.271 4.938 1 98.44 80 SER A CA 1
ATOM 627 C C . SER A 1 80 ? 9.898 -1.664 5.191 1 98.44 80 SER A C 1
ATOM 629 O O . SER A 1 80 ? 10.633 -1.992 4.258 1 98.44 80 SER A O 1
ATOM 631 N N . THR A 1 81 ? 10.32 -1.617 6.414 1 98.12 81 THR A N 1
ATOM 632 C CA . THR A 1 81 ? 11.609 -2.207 6.777 1 98.12 81 THR A CA 1
ATOM 633 C C . THR A 1 81 ? 11.547 -3.729 6.68 1 98.12 81 THR A C 1
ATOM 635 O O . THR A 1 81 ? 10.469 -4.32 6.754 1 98.12 81 THR A O 1
ATOM 638 N N . THR A 1 82 ? 12.734 -4.34 6.523 1 98.75 82 THR A N 1
ATOM 639 C CA . THR A 1 82 ? 12.805 -5.797 6.496 1 98.75 82 THR A CA 1
ATOM 640 C C . THR A 1 82 ? 12.195 -6.391 7.762 1 98.75 82 THR A C 1
ATOM 642 O O . THR A 1 82 ? 11.406 -7.336 7.695 1 98.75 82 THR A O 1
ATOM 645 N N . LYS A 1 83 ? 12.531 -5.805 8.883 1 98.5 83 LYS A N 1
ATOM 646 C CA . LYS A 1 83 ? 12.016 -6.285 10.156 1 98.5 83 LYS A CA 1
ATOM 647 C C . LYS A 1 83 ? 10.492 -6.238 10.195 1 98.5 83 LYS A C 1
ATOM 649 O O . LYS A 1 83 ? 9.844 -7.188 10.633 1 98.5 83 LYS A O 1
ATOM 654 N N . SER A 1 84 ? 9.938 -5.176 9.766 1 98.31 84 SER A N 1
ATOM 655 C CA . SER A 1 84 ? 8.492 -5.016 9.719 1 98.31 84 SER A CA 1
ATOM 656 C C . SER A 1 84 ? 7.852 -6.059 8.805 1 98.31 84 SER A C 1
ATOM 658 O O . SER A 1 84 ? 6.832 -6.656 9.148 1 98.31 84 SER A O 1
ATOM 660 N N . LYS A 1 85 ? 8.445 -6.301 7.609 1 98.75 85 LYS A N 1
ATOM 661 C CA . LYS A 1 85 ? 7.926 -7.309 6.691 1 98.75 85 LYS A CA 1
ATOM 662 C C . LYS A 1 85 ? 7.887 -8.688 7.348 1 98.75 85 LYS A C 1
ATOM 664 O O . LYS A 1 85 ? 6.898 -9.414 7.223 1 98.75 85 LYS A O 1
ATOM 669 N N . VAL A 1 86 ? 8.961 -8.969 8.016 1 98.88 86 VAL A N 1
ATOM 670 C CA . VAL A 1 86 ? 9.07 -10.273 8.656 1 98.88 86 VAL A CA 1
ATOM 671 C C . VAL A 1 86 ? 8.008 -10.406 9.742 1 98.88 86 VAL A C 1
ATOM 673 O O . VAL A 1 86 ? 7.344 -11.438 9.852 1 98.88 86 VAL A O 1
ATOM 676 N N . MET A 1 87 ? 7.785 -9.359 10.539 1 98.75 87 MET A N 1
ATOM 677 C CA . MET A 1 87 ? 6.773 -9.391 11.594 1 98.75 87 MET A CA 1
ATOM 678 C C . MET A 1 87 ? 5.379 -9.57 11.008 1 98.75 87 MET A C 1
ATOM 680 O O . MET A 1 87 ? 4.582 -10.352 11.523 1 98.75 87 MET A O 1
ATOM 684 N N . GLN A 1 88 ? 5.105 -8.867 9.961 1 98.75 88 GLN A N 1
ATOM 685 C CA . GLN A 1 88 ? 3.811 -8.992 9.305 1 98.75 88 GLN A CA 1
ATOM 686 C C . GLN A 1 88 ? 3.602 -10.398 8.758 1 98.75 88 GLN A C 1
ATOM 688 O O . GLN A 1 88 ? 2.543 -11 8.961 1 98.75 88 GLN A O 1
ATOM 693 N N . ALA A 1 89 ? 4.645 -10.867 8.094 1 98.88 89 ALA A N 1
ATOM 694 C CA . ALA A 1 89 ? 4.57 -12.211 7.508 1 98.88 89 ALA A CA 1
ATOM 695 C C . ALA A 1 89 ? 4.324 -13.266 8.586 1 98.88 89 ALA A C 1
ATOM 697 O O . ALA A 1 89 ? 3.498 -14.156 8.406 1 98.88 89 ALA A O 1
ATOM 698 N N . GLU A 1 90 ? 5.027 -13.133 9.641 1 98.88 90 GLU A N 1
ATOM 699 C CA . GLU A 1 90 ? 4.848 -14.094 10.727 1 98.88 90 GLU A CA 1
ATOM 700 C C . GLU A 1 90 ? 3.42 -14.047 11.266 1 98.88 90 GLU A C 1
ATOM 702 O O . GLU A 1 90 ? 2.803 -15.086 11.5 1 98.88 90 GLU A O 1
ATOM 707 N N . GLU A 1 91 ? 2.945 -12.852 11.469 1 98.44 91 GLU A N 1
ATOM 708 C CA . GLU A 1 91 ? 1.587 -12.68 11.984 1 98.44 91 GLU A CA 1
ATOM 709 C C . GLU A 1 91 ? 0.563 -13.328 11.055 1 98.44 91 GLU A C 1
ATOM 711 O O . GLU A 1 91 ? -0.424 -13.906 11.508 1 98.44 91 GLU A O 1
ATOM 716 N N . ILE A 1 92 ? 0.766 -13.227 9.781 1 98.56 92 ILE A N 1
ATOM 717 C CA . ILE A 1 92 ? -0.143 -13.75 8.766 1 98.56 92 ILE A CA 1
ATOM 718 C C . ILE A 1 92 ? -0.073 -15.273 8.742 1 98.56 92 ILE A C 1
ATOM 720 O O . ILE A 1 92 ? -1.101 -15.953 8.641 1 98.56 92 ILE A O 1
ATOM 724 N N . CYS A 1 93 ? 1.102 -15.852 8.961 1 98.56 93 CYS A N 1
ATOM 725 C CA . CYS A 1 93 ? 1.344 -17.25 8.617 1 98.56 93 CYS A CA 1
ATOM 726 C C . CYS A 1 93 ? 1.202 -18.141 9.844 1 98.56 93 CYS A C 1
ATOM 728 O O . CYS A 1 93 ? 0.957 -19.344 9.719 1 98.56 93 CYS A O 1
ATOM 730 N N . LYS A 1 94 ? 1.363 -17.594 11.031 1 97.88 94 LYS A N 1
ATOM 731 C CA . LYS A 1 94 ? 1.583 -18.391 12.234 1 97.88 94 LYS A CA 1
ATOM 732 C C . LYS A 1 94 ? 0.339 -19.203 12.586 1 97.88 94 LYS A C 1
ATOM 734 O O . LYS A 1 94 ? 0.42 -20.172 13.336 1 97.88 94 LYS A O 1
ATOM 739 N N . SER A 1 95 ? -0.8 -18.859 12.008 1 95.75 95 SER A N 1
ATOM 740 C CA . SER A 1 95 ? -2.025 -19.578 12.312 1 95.75 95 SER A CA 1
ATOM 741 C C . SER A 1 95 ? -2.07 -20.922 11.586 1 95.75 95 SER A C 1
ATOM 743 O O . SER A 1 95 ? -2.863 -21.797 11.938 1 95.75 95 SER A O 1
ATOM 745 N N . GLY A 1 96 ? -1.341 -21.047 10.484 1 96.25 96 GLY A N 1
ATOM 746 C CA . GLY A 1 96 ? -1.184 -22.328 9.805 1 96.25 96 GLY A CA 1
ATOM 747 C C . GLY A 1 96 ? -2.213 -22.562 8.719 1 96.25 96 GLY A C 1
ATOM 748 O O . GLY A 1 96 ? -2.232 -23.625 8.086 1 96.25 96 GLY A O 1
ATOM 749 N N . ASP A 1 97 ? -3.092 -21.609 8.516 1 96.56 97 ASP A N 1
ATOM 750 C CA . ASP A 1 97 ? -4.184 -21.812 7.566 1 96.56 97 ASP A CA 1
ATOM 751 C C . ASP A 1 97 ? -3.947 -21.047 6.27 1 96.56 97 ASP A C 1
ATOM 753 O O . ASP A 1 97 ? -4.719 -21.172 5.316 1 96.56 97 ASP A O 1
ATOM 757 N N . VAL A 1 98 ? -2.963 -20.25 6.211 1 98.56 98 VAL A N 1
ATOM 758 C CA . VAL A 1 98 ? -2.596 -19.531 4.996 1 98.56 98 VAL A CA 1
ATOM 759 C C . VAL A 1 98 ? -1.787 -20.438 4.078 1 98.56 98 VAL A C 1
ATOM 761 O O . VAL A 1 98 ? -0.845 -21.109 4.52 1 98.56 98 VAL A O 1
ATOM 764 N N . TYR A 1 99 ? -2.17 -20.469 2.816 1 98.81 99 TYR A N 1
ATOM 765 C CA . TYR A 1 99 ? -1.557 -21.375 1.85 1 98.81 99 TYR A CA 1
ATOM 766 C C . TYR A 1 99 ? -0.333 -20.734 1.204 1 98.81 99 TYR A C 1
ATOM 768 O O . TYR A 1 99 ? 0.706 -21.375 1.053 1 98.81 99 TYR A O 1
ATOM 776 N N . GLU A 1 100 ? -0.403 -19.5 0.835 1 98.94 100 GLU A N 1
ATOM 777 C CA . GLU A 1 100 ? 0.663 -18.766 0.16 1 98.94 100 GLU A CA 1
ATOM 778 C C . GLU A 1 100 ? 0.669 -17.297 0.571 1 98.94 100 GLU A C 1
ATOM 780 O O . GLU A 1 100 ? -0.368 -16.75 0.949 1 98.94 100 GLU A O 1
ATOM 785 N N . LEU A 1 101 ? 1.84 -16.719 0.531 1 98.94 101 LEU A N 1
ATOM 786 C CA . LEU A 1 101 ? 2.004 -15.305 0.824 1 98.94 101 LEU A CA 1
ATOM 787 C C . LEU A 1 101 ? 2.619 -14.57 -0.363 1 98.94 101 LEU A C 1
ATOM 789 O O . LEU A 1 101 ? 3.656 -14.984 -0.885 1 98.94 101 LEU A O 1
ATOM 793 N N . ASP A 1 102 ? 1.944 -13.531 -0.864 1 98.94 102 ASP A N 1
ATOM 794 C CA . ASP A 1 102 ? 2.498 -12.617 -1.859 1 98.94 102 ASP A CA 1
ATOM 795 C C . ASP A 1 102 ? 3.123 -11.398 -1.193 1 98.94 102 ASP A C 1
ATOM 797 O O . ASP A 1 102 ? 2.43 -10.617 -0.537 1 98.94 102 ASP A O 1
ATOM 801 N N . VAL A 1 103 ? 4.395 -11.195 -1.393 1 98.94 103 VAL A N 1
ATOM 802 C CA . VAL A 1 103 ? 5.062 -10.047 -0.789 1 98.94 103 VAL A CA 1
ATOM 803 C C . VAL A 1 103 ? 5.703 -9.188 -1.878 1 98.94 103 VAL A C 1
ATOM 805 O O . VAL A 1 103 ? 6.211 -9.711 -2.873 1 98.94 103 VAL A O 1
ATOM 808 N N . VAL A 1 104 ? 5.699 -7.891 -1.696 1 98.94 104 VAL A N 1
ATOM 809 C CA . VAL A 1 104 ? 6.254 -6.984 -2.697 1 98.94 104 VAL A CA 1
ATOM 810 C C . VAL A 1 104 ? 7.719 -6.699 -2.381 1 98.94 104 VAL A C 1
ATOM 812 O O . VAL A 1 104 ? 8.055 -6.309 -1.261 1 98.94 104 VAL A O 1
ATOM 815 N N . ALA A 1 105 ? 8.57 -6.938 -3.336 1 98.94 105 ALA A N 1
ATOM 816 C CA . ALA A 1 105 ? 9.969 -6.52 -3.207 1 98.94 105 ALA A CA 1
ATOM 817 C C . ALA A 1 105 ? 10.086 -4.996 -3.246 1 98.94 105 ALA A C 1
ATOM 819 O O . ALA A 1 105 ? 9.273 -4.32 -3.875 1 98.94 105 ALA A O 1
ATOM 820 N N . ASN A 1 106 ? 11.047 -4.48 -2.545 1 98.81 106 ASN A N 1
ATOM 821 C CA . ASN A 1 106 ? 11.336 -3.055 -2.646 1 98.81 106 ASN A CA 1
ATOM 822 C C . ASN A 1 106 ? 11.914 -2.695 -4.012 1 98.81 106 ASN A C 1
ATOM 824 O O . ASN A 1 106 ? 13.125 -2.787 -4.223 1 98.81 106 ASN A O 1
ATOM 828 N N . TYR A 1 107 ? 11.039 -2.291 -4.922 1 98.75 107 TYR A N 1
ATOM 829 C CA . TYR A 1 107 ? 11.523 -2.09 -6.281 1 98.75 107 TYR A CA 1
ATOM 830 C C . TYR A 1 107 ? 12.227 -0.743 -6.414 1 98.75 107 TYR A C 1
ATOM 832 O O . TYR A 1 107 ? 12.883 -0.475 -7.422 1 98.75 107 TYR A O 1
ATOM 840 N N . GLY A 1 108 ? 12.172 0.165 -5.359 1 98.81 108 GLY A N 1
ATOM 841 C CA . GLY A 1 108 ? 13.102 1.279 -5.273 1 98.81 108 GLY A CA 1
ATOM 842 C C . GLY A 1 108 ? 14.539 0.841 -5.082 1 98.81 108 GLY A C 1
ATOM 843 O O . GLY A 1 108 ? 15.453 1.403 -5.688 1 98.81 108 GLY A O 1
ATOM 844 N N . TRP A 1 109 ? 14.711 -0.164 -4.223 1 98.88 109 TRP A N 1
ATOM 845 C CA . TRP A 1 109 ? 16.047 -0.73 -4.02 1 98.88 109 TRP A CA 1
ATOM 846 C C . TRP A 1 109 ? 16.547 -1.409 -5.289 1 98.88 109 TRP A C 1
ATOM 848 O O . TRP A 1 109 ? 17.719 -1.312 -5.629 1 98.88 109 TRP A O 1
ATOM 858 N N . ILE A 1 110 ? 15.656 -2.096 -6.02 1 98.94 110 ILE A N 1
ATOM 859 C CA . ILE A 1 110 ? 16.016 -2.732 -7.281 1 98.94 110 ILE A CA 1
ATOM 860 C C . ILE A 1 110 ? 16.531 -1.679 -8.266 1 98.94 110 ILE A C 1
ATOM 862 O O . ILE A 1 110 ? 17.609 -1.816 -8.828 1 98.94 110 ILE A O 1
ATOM 866 N N . ARG A 1 111 ? 15.805 -0.625 -8.414 1 98.88 111 ARG A N 1
ATOM 867 C CA . ARG A 1 111 ? 16.141 0.449 -9.344 1 98.88 111 ARG A CA 1
ATOM 868 C C . ARG A 1 111 ? 17.422 1.153 -8.914 1 98.88 111 ARG A C 1
ATOM 870 O O . ARG A 1 111 ? 18.094 1.786 -9.734 1 98.88 111 ARG A O 1
ATOM 877 N N . SER A 1 112 ? 17.766 1.006 -7.621 1 98.81 112 SER A N 1
ATOM 878 C CA . SER A 1 112 ? 18.969 1.626 -7.078 1 98.81 112 SER A CA 1
ATOM 879 C C . SER A 1 112 ? 20.172 0.697 -7.203 1 98.81 112 SER A C 1
ATOM 881 O O . SER A 1 112 ? 21.297 1.063 -6.824 1 98.81 112 SER A O 1
ATOM 883 N N . GLY A 1 113 ? 19.953 -0.546 -7.621 1 98.75 113 GLY A N 1
ATOM 884 C CA . GLY A 1 113 ? 21.016 -1.531 -7.699 1 98.75 113 GLY A CA 1
ATOM 885 C C . GLY A 1 113 ? 21.438 -2.059 -6.344 1 98.75 113 GLY A C 1
ATOM 886 O O . GLY A 1 113 ? 22.578 -2.523 -6.18 1 98.75 113 GLY A O 1
ATOM 887 N N . LYS A 1 114 ? 20.594 -1.925 -5.387 1 98.69 114 LYS A N 1
ATOM 888 C CA . LYS A 1 114 ? 20.906 -2.41 -4.047 1 98.69 114 LYS A CA 1
ATOM 889 C C . LYS A 1 114 ? 20.562 -3.891 -3.904 1 98.69 114 LYS A C 1
ATOM 891 O O . LYS A 1 114 ? 19.797 -4.273 -3.025 1 98.69 114 LYS A O 1
ATOM 896 N N . TRP A 1 115 ? 21.188 -4.73 -4.625 1 98.81 115 TRP A N 1
ATOM 897 C CA . TRP A 1 115 ? 20.828 -6.133 -4.797 1 98.81 115 TRP A CA 1
ATOM 898 C C . TRP A 1 115 ? 21.031 -6.914 -3.506 1 98.81 115 TRP A C 1
ATOM 900 O O . TRP A 1 115 ? 20.25 -7.812 -3.182 1 98.81 115 TRP A O 1
ATOM 910 N N . ASP A 1 116 ? 22.031 -6.555 -2.717 1 98.75 116 ASP A N 1
ATOM 911 C CA . ASP A 1 116 ? 22.25 -7.238 -1.443 1 98.75 116 ASP A CA 1
ATOM 912 C C . ASP A 1 116 ? 21.078 -6.984 -0.484 1 98.75 116 ASP A C 1
ATOM 914 O O . ASP A 1 116 ? 20.625 -7.906 0.189 1 98.75 116 ASP A O 1
ATOM 918 N N . LYS A 1 117 ? 20.672 -5.727 -0.45 1 98.69 117 LYS A N 1
ATOM 919 C CA . LYS A 1 117 ? 19.531 -5.371 0.399 1 98.69 117 LYS A CA 1
ATOM 920 C C . LYS A 1 117 ? 18.266 -6.09 -0.047 1 98.69 117 LYS A C 1
ATOM 922 O O . LYS A 1 117 ? 17.516 -6.594 0.784 1 98.69 117 LYS A O 1
ATOM 927 N N . VAL A 1 118 ? 18.078 -6.148 -1.346 1 98.88 118 VAL A N 1
ATOM 928 C CA . VAL A 1 118 ? 16.906 -6.816 -1.918 1 98.88 118 VAL A CA 1
ATOM 929 C C . VAL A 1 118 ? 16.922 -8.297 -1.548 1 98.88 118 VAL A C 1
ATOM 931 O O . VAL A 1 118 ? 15.93 -8.836 -1.073 1 98.88 118 VAL A O 1
ATOM 934 N N . GLU A 1 119 ? 18.031 -8.914 -1.73 1 98.94 119 GLU A N 1
ATOM 935 C CA . GLU A 1 119 ? 18.156 -10.344 -1.464 1 98.94 119 GLU A CA 1
ATOM 936 C C . GLU A 1 119 ? 17.938 -10.648 0.014 1 98.94 119 GLU A C 1
ATOM 938 O O . GLU A 1 119 ? 17.234 -11.602 0.356 1 98.94 119 GLU A O 1
ATOM 943 N N . GLU A 1 120 ? 18.547 -9.875 0.882 1 98.88 120 GLU A N 1
ATOM 944 C CA . GLU A 1 120 ? 18.406 -10.07 2.32 1 98.88 120 GLU A CA 1
ATOM 945 C C . GLU A 1 120 ? 16.953 -9.883 2.762 1 98.88 120 GLU A C 1
ATOM 947 O O . GLU A 1 120 ? 16.453 -10.641 3.596 1 98.88 120 GLU A O 1
ATOM 952 N N . ASP A 1 121 ? 16.359 -8.898 2.25 1 98.94 121 ASP A N 1
ATOM 953 C CA . ASP A 1 121 ? 14.961 -8.594 2.553 1 98.94 121 ASP A CA 1
ATOM 954 C C . ASP A 1 121 ? 14.055 -9.758 2.16 1 98.94 121 ASP A C 1
ATOM 956 O O . ASP A 1 121 ? 13.234 -10.219 2.965 1 98.94 121 ASP A O 1
ATOM 960 N N . ILE A 1 122 ? 14.211 -10.289 0.921 1 98.94 122 ILE A N 1
ATOM 961 C CA . ILE A 1 122 ? 13.398 -11.391 0.415 1 98.94 122 ILE A CA 1
ATOM 962 C C . ILE A 1 122 ? 13.688 -12.656 1.222 1 98.94 122 ILE A C 1
ATOM 964 O O . ILE A 1 122 ? 12.766 -13.367 1.628 1 98.94 122 ILE A O 1
ATOM 968 N N . ARG A 1 123 ? 14.945 -12.883 1.487 1 98.94 123 ARG A N 1
ATOM 969 C CA . ARG A 1 123 ? 15.336 -14.078 2.227 1 98.94 123 ARG A CA 1
ATOM 970 C C . ARG A 1 123 ? 14.703 -14.094 3.617 1 98.94 123 ARG A C 1
ATOM 972 O O . ARG A 1 123 ? 14.234 -15.133 4.082 1 98.94 123 ARG A O 1
ATOM 979 N N . ALA A 1 124 ? 14.742 -12.977 4.281 1 98.94 124 ALA A N 1
ATOM 980 C CA . ALA A 1 124 ? 14.18 -12.891 5.629 1 98.94 124 ALA A CA 1
ATOM 981 C C . ALA A 1 124 ? 12.695 -13.25 5.633 1 98.94 124 ALA A C 1
ATOM 983 O O . ALA A 1 124 ? 12.234 -13.969 6.52 1 98.94 124 ALA A O 1
ATOM 984 N N . VAL A 1 125 ? 11.953 -12.781 4.668 1 98.94 125 VAL A N 1
ATOM 985 C CA . VAL A 1 125 ? 10.531 -13.07 4.578 1 98.94 125 VAL A CA 1
ATOM 986 C C . VAL A 1 125 ? 10.32 -14.539 4.219 1 98.94 125 VAL A C 1
ATOM 988 O O . VAL A 1 125 ? 9.477 -15.219 4.809 1 98.94 125 VAL A O 1
ATOM 991 N N . CYS A 1 126 ? 11.102 -15.031 3.244 1 98.94 126 CYS A N 1
ATOM 992 C CA . CYS A 1 126 ? 10.992 -16.438 2.865 1 98.94 126 CYS A CA 1
ATOM 993 C C . CYS A 1 126 ? 11.25 -17.344 4.059 1 98.94 126 CYS A C 1
ATOM 995 O O . CYS A 1 126 ? 10.492 -18.297 4.305 1 98.94 126 CYS A O 1
ATOM 997 N N . ASP A 1 127 ? 12.305 -17.047 4.797 1 98.94 127 ASP A N 1
ATOM 998 C CA . ASP A 1 127 ? 12.688 -17.875 5.93 1 98.94 127 ASP A CA 1
ATOM 999 C C . ASP A 1 127 ? 11.555 -17.969 6.949 1 98.94 127 ASP A C 1
ATOM 1001 O O . ASP A 1 127 ? 11.211 -19.062 7.398 1 98.94 127 ASP A O 1
ATOM 1005 N N . ILE A 1 128 ? 10.961 -16.844 7.297 1 98.94 128 ILE A N 1
ATOM 1006 C CA . ILE A 1 128 ? 9.93 -16.859 8.328 1 98.94 128 ILE A CA 1
ATOM 1007 C C . ILE A 1 128 ? 8.68 -17.562 7.805 1 98.94 128 ILE A C 1
ATOM 1009 O O . ILE A 1 128 ? 8.008 -18.297 8.539 1 98.94 128 ILE A O 1
ATOM 1013 N N . CYS A 1 129 ? 8.289 -17.375 6.566 1 98.94 129 CYS A N 1
ATOM 1014 C CA . CYS A 1 129 ? 7.121 -18.031 5.992 1 98.94 129 CYS A CA 1
ATOM 1015 C C . CYS A 1 129 ? 7.328 -19.531 5.926 1 98.94 129 CYS A C 1
ATOM 1017 O O . CYS A 1 129 ? 6.426 -20.312 6.266 1 98.94 129 CYS A O 1
ATOM 1019 N N . HIS A 1 130 ? 8.5 -19.969 5.492 1 98.88 130 HIS A N 1
ATOM 1020 C CA . HIS A 1 130 ? 8.805 -21.391 5.344 1 98.88 130 HIS A CA 1
ATOM 1021 C C . HIS A 1 130 ? 8.773 -22.109 6.688 1 98.88 130 HIS A C 1
ATOM 1023 O O . HIS A 1 130 ? 8.438 -23.297 6.758 1 98.88 130 HIS A O 1
ATOM 1029 N N . LYS A 1 131 ? 9.109 -21.391 7.746 1 98.62 131 LYS A N 1
ATOM 1030 C CA . LYS A 1 131 ? 8.992 -21.953 9.094 1 98.62 131 LYS A CA 1
ATOM 1031 C C . LYS A 1 131 ? 7.574 -22.453 9.359 1 98.62 131 LYS A C 1
ATOM 1033 O O . LYS A 1 131 ? 7.379 -23.391 10.125 1 98.62 131 LYS A O 1
ATOM 1038 N N . TYR A 1 132 ? 6.613 -21.891 8.711 1 98.56 132 TYR A N 1
ATOM 1039 C CA . TYR A 1 132 ? 5.219 -22.25 8.938 1 98.56 132 TYR A CA 1
ATOM 1040 C C . TYR A 1 132 ? 4.652 -23.016 7.742 1 98.56 132 TYR A C 1
ATOM 1042 O O . TYR A 1 132 ? 3.438 -23.172 7.621 1 98.56 132 TYR A O 1
ATOM 1050 N N . GLY A 1 133 ? 5.508 -23.359 6.777 1 98.62 133 GLY A N 1
ATOM 1051 C CA . GLY A 1 133 ? 5.105 -24.156 5.629 1 98.62 133 GLY A CA 1
ATOM 1052 C C . GLY A 1 133 ? 4.371 -23.344 4.574 1 98.62 133 GLY A C 1
ATOM 1053 O O . GLY A 1 133 ? 3.59 -23.906 3.797 1 98.62 133 GLY A O 1
ATOM 1054 N N . VAL A 1 134 ? 4.543 -22.078 4.547 1 98.88 134 VAL A N 1
ATOM 1055 C CA . VAL A 1 134 ? 3.846 -21.188 3.617 1 98.88 134 VAL A CA 1
ATOM 1056 C C . VAL A 1 134 ? 4.77 -20.828 2.455 1 98.88 134 VAL A C 1
ATOM 1058 O O . VAL A 1 134 ? 5.898 -20.375 2.666 1 98.88 134 VAL A O 1
ATOM 1061 N N . ALA A 1 135 ? 4.34 -21.047 1.212 1 98.94 135 ALA A N 1
ATOM 1062 C CA . ALA A 1 135 ? 5.102 -20.656 0.026 1 98.94 135 ALA A CA 1
ATOM 1063 C C . ALA A 1 135 ? 5.051 -19.156 -0.198 1 98.94 135 ALA A C 1
ATOM 1065 O O . ALA A 1 135 ? 4.02 -18.516 0.032 1 98.94 135 ALA A O 1
ATOM 1066 N N . VAL A 1 136 ? 6.133 -18.594 -0.717 1 98.94 136 VAL A N 1
ATOM 1067 C CA . VAL A 1 136 ? 6.242 -17.156 -0.88 1 98.94 136 VAL A CA 1
ATOM 1068 C C . VAL A 1 136 ? 6.336 -16.797 -2.363 1 98.94 136 VAL A C 1
ATOM 1070 O O . VAL A 1 136 ? 7.113 -17.406 -3.104 1 98.94 136 VAL A O 1
ATOM 1073 N N . LYS A 1 137 ? 5.531 -15.898 -2.785 1 98.94 137 LYS A N 1
ATOM 1074 C CA . LYS A 1 137 ? 5.609 -15.273 -4.102 1 98.94 137 LYS A CA 1
ATOM 1075 C C . LYS A 1 137 ? 6.109 -13.836 -4 1 98.94 137 LYS A C 1
ATOM 1077 O O . LYS A 1 137 ? 5.512 -13.016 -3.299 1 98.94 137 LYS A O 1
ATOM 1082 N N . VAL A 1 138 ? 7.172 -13.523 -4.688 1 99 138 VAL A N 1
ATOM 1083 C CA . VAL A 1 138 ? 7.766 -12.188 -4.605 1 99 138 VAL A CA 1
ATOM 1084 C C . VAL A 1 138 ? 7.332 -11.359 -5.809 1 99 138 VAL A C 1
ATOM 1086 O O . VAL A 1 138 ? 7.613 -11.719 -6.953 1 99 138 VAL A O 1
ATOM 1089 N N . ILE A 1 139 ? 6.695 -10.227 -5.555 1 98.94 139 ILE A N 1
ATOM 1090 C CA . ILE A 1 139 ? 6.223 -9.297 -6.578 1 98.94 139 ILE A CA 1
ATOM 1091 C C . ILE A 1 139 ? 7.289 -8.242 -6.848 1 98.94 139 ILE A C 1
ATOM 1093 O O . ILE A 1 139 ? 7.781 -7.594 -5.922 1 98.94 139 ILE A O 1
ATOM 1097 N N . PHE A 1 140 ? 7.598 -7.969 -8.047 1 98.44 140 PHE A N 1
ATOM 1098 C CA . PHE A 1 140 ? 8.648 -7.016 -8.391 1 98.44 140 PHE A CA 1
ATOM 1099 C C . PHE A 1 140 ? 8.047 -5.672 -8.781 1 98.44 140 PHE A C 1
ATOM 1101 O O . PHE A 1 140 ? 8.688 -4.629 -8.633 1 98.44 140 PHE A O 1
ATOM 1108 N N . GLU A 1 141 ? 6.891 -5.633 -9.281 1 98.56 141 GLU A N 1
ATOM 1109 C CA . GLU A 1 141 ? 6.293 -4.52 -10.008 1 98.56 141 GLU A CA 1
ATOM 1110 C C . GLU A 1 141 ? 7.043 -4.238 -11.305 1 98.56 141 GLU A C 1
ATOM 1112 O O . GLU A 1 141 ? 7.648 -3.174 -11.461 1 98.56 141 GLU A O 1
ATOM 1117 N N . THR A 1 142 ? 6.875 -5.016 -12.219 1 98.69 142 THR A N 1
ATOM 1118 C CA . THR A 1 142 ? 7.684 -5.023 -13.43 1 98.69 142 THR A CA 1
ATOM 1119 C C . THR A 1 142 ? 7.422 -3.775 -14.266 1 98.69 142 THR A C 1
ATOM 1121 O O . THR A 1 142 ? 8.273 -3.361 -15.062 1 98.69 142 THR A O 1
ATOM 1124 N N . ASP A 1 143 ? 6.273 -3.141 -14.109 1 98.25 143 ASP A N 1
ATOM 1125 C CA . ASP A 1 143 ? 5.953 -1.926 -14.852 1 98.25 143 ASP A CA 1
ATOM 1126 C C . ASP A 1 143 ? 6.906 -0.79 -14.484 1 98.25 143 ASP A C 1
ATOM 1128 O O . ASP A 1 143 ? 7.008 0.202 -15.203 1 98.25 143 ASP A O 1
ATOM 1132 N N . ALA A 1 144 ? 7.582 -0.917 -13.344 1 98.56 144 ALA A N 1
ATOM 1133 C CA . ALA A 1 144 ? 8.508 0.115 -12.891 1 98.56 144 ALA A CA 1
ATOM 1134 C C . ALA A 1 144 ? 9.945 -0.25 -13.234 1 98.56 144 ALA A C 1
ATOM 1136 O O . ALA A 1 144 ? 10.883 0.474 -12.875 1 98.56 144 ALA A O 1
ATOM 1137 N N . LEU A 1 145 ? 10.188 -1.406 -13.859 1 98.81 145 LEU A N 1
ATOM 1138 C CA . LEU A 1 145 ? 11.531 -1.95 -14.023 1 98.81 145 LEU A CA 1
ATOM 1139 C C . LEU A 1 145 ? 11.844 -2.217 -15.492 1 98.81 145 LEU A C 1
ATOM 1141 O O . LEU A 1 145 ? 10.938 -2.479 -16.281 1 98.81 145 LEU A O 1
ATOM 1145 N N . SER A 1 146 ? 13.078 -2.164 -15.859 1 98.5 146 SER A N 1
ATOM 1146 C CA . SER A 1 146 ? 13.523 -2.656 -17.156 1 98.5 146 SER A CA 1
ATOM 1147 C C . SER A 1 146 ? 13.531 -4.18 -17.203 1 98.5 146 SER A C 1
ATOM 1149 O O . SER A 1 146 ? 13.516 -4.836 -16.156 1 98.5 146 SER A O 1
ATOM 1151 N N . LEU A 1 147 ? 13.586 -4.738 -18.406 1 98.75 147 LEU A N 1
ATOM 1152 C CA . LEU A 1 147 ? 13.625 -6.191 -18.531 1 98.75 147 LEU A CA 1
ATOM 1153 C C . LEU A 1 147 ? 14.898 -6.758 -17.922 1 98.75 147 LEU A C 1
ATOM 1155 O O . LEU A 1 147 ? 14.883 -7.863 -17.375 1 98.75 147 LEU A O 1
ATOM 1159 N N . GLU A 1 148 ? 15.977 -6.004 -17.984 1 98.81 148 GLU A N 1
ATOM 1160 C CA . GLU A 1 148 ? 17.219 -6.422 -17.359 1 98.81 148 GLU A CA 1
ATOM 1161 C C . GLU A 1 148 ? 17.078 -6.477 -15.836 1 98.81 148 GLU A C 1
ATOM 1163 O O . GLU A 1 148 ? 17.547 -7.418 -15.195 1 98.81 148 GLU A O 1
ATOM 1168 N N . GLU A 1 149 ? 16.453 -5.484 -15.273 1 98.94 149 GLU A N 1
ATOM 1169 C CA . GLU A 1 149 ? 16.188 -5.461 -13.836 1 98.94 149 GLU A CA 1
ATOM 1170 C C . GLU A 1 149 ? 15.273 -6.605 -13.43 1 98.94 149 GLU A C 1
ATOM 1172 O O . GLU A 1 149 ? 15.453 -7.207 -12.367 1 98.94 149 GLU A O 1
ATOM 1177 N N . VAL A 1 150 ? 14.312 -6.902 -14.258 1 98.94 150 VAL A N 1
ATOM 1178 C CA . VAL A 1 150 ? 13.391 -7.996 -13.977 1 98.94 150 VAL A CA 1
ATOM 1179 C C . VAL A 1 150 ? 14.148 -9.32 -13.953 1 98.94 150 VAL A C 1
ATOM 1181 O O . VAL A 1 150 ? 13.953 -10.141 -13.047 1 98.94 150 VAL A O 1
ATOM 1184 N N . ALA A 1 151 ? 14.984 -9.523 -14.93 1 98.94 151 ALA A N 1
ATOM 1185 C CA . ALA A 1 151 ? 15.781 -10.75 -14.984 1 98.94 151 ALA A CA 1
ATOM 1186 C C . ALA A 1 151 ? 16.672 -10.875 -13.742 1 98.94 151 ALA A C 1
ATOM 1188 O O . ALA A 1 151 ? 16.703 -11.938 -13.109 1 98.94 151 ALA A O 1
ATOM 1189 N N . LYS A 1 152 ? 17.328 -9.805 -13.43 1 98.94 152 LYS A N 1
ATOM 1190 C CA . LYS A 1 152 ? 18.219 -9.828 -12.273 1 98.94 152 LYS A CA 1
ATOM 1191 C C . LYS A 1 152 ? 17.422 -10.023 -10.977 1 98.94 152 LYS A C 1
ATOM 1193 O O . LYS A 1 152 ? 17.859 -10.766 -10.094 1 98.94 152 LYS A O 1
ATOM 1198 N N . ALA A 1 153 ? 16.297 -9.344 -10.852 1 98.94 153 ALA A N 1
ATOM 1199 C CA . ALA A 1 153 ? 15.445 -9.516 -9.68 1 98.94 153 ALA A CA 1
ATOM 1200 C C . ALA A 1 153 ? 14.984 -10.961 -9.539 1 98.94 153 ALA A C 1
ATOM 1202 O O . ALA A 1 153 ? 14.914 -11.492 -8.43 1 98.94 153 ALA A O 1
ATOM 1203 N N . THR A 1 154 ? 14.664 -11.586 -10.633 1 98.94 154 THR A N 1
ATOM 1204 C CA . THR A 1 154 ? 14.266 -12.992 -10.617 1 98.94 154 THR A CA 1
ATOM 1205 C C . THR A 1 154 ? 15.398 -13.867 -10.086 1 98.94 154 THR A C 1
ATOM 1207 O O . THR A 1 154 ? 15.18 -14.703 -9.211 1 98.94 154 THR A O 1
ATOM 1210 N N . ASP A 1 155 ? 16.531 -13.625 -10.633 1 98.94 155 ASP A N 1
ATOM 1211 C CA . ASP A 1 155 ? 17.703 -14.375 -10.18 1 98.94 155 ASP A CA 1
ATOM 1212 C C . ASP A 1 155 ? 17.922 -14.203 -8.68 1 98.94 155 ASP A C 1
ATOM 1214 O O . ASP A 1 155 ? 18.109 -15.18 -7.957 1 98.94 155 ASP A O 1
ATOM 1218 N N . VAL A 1 156 ? 17.906 -12.992 -8.203 1 98.94 156 VAL A N 1
ATOM 1219 C CA . VAL A 1 156 ? 18.141 -12.641 -6.809 1 98.94 156 VAL A CA 1
ATOM 1220 C C . VAL A 1 156 ? 17.078 -13.266 -5.922 1 98.94 156 VAL A C 1
ATOM 1222 O O . VAL A 1 156 ? 17.375 -13.812 -4.855 1 98.94 156 VAL A O 1
ATOM 1225 N N . ALA A 1 157 ? 15.836 -13.211 -6.352 1 98.94 157 ALA A N 1
ATOM 1226 C CA . ALA A 1 157 ? 14.734 -13.773 -5.574 1 98.94 157 ALA A CA 1
ATOM 1227 C C . ALA A 1 157 ? 14.859 -15.289 -5.465 1 98.94 157 ALA A C 1
ATOM 1229 O O . ALA A 1 157 ? 14.625 -15.859 -4.395 1 98.94 157 ALA A O 1
ATOM 1230 N N . CYS A 1 158 ? 15.242 -15.938 -6.57 1 98.88 158 CYS A N 1
ATOM 1231 C CA . CYS A 1 158 ? 15.461 -17.375 -6.539 1 98.88 158 CYS A CA 1
ATOM 1232 C C . CYS A 1 158 ? 16.547 -17.75 -5.543 1 98.88 158 CYS A C 1
ATOM 1234 O O . CYS A 1 158 ? 16.391 -18.672 -4.746 1 98.88 158 CYS A O 1
ATOM 1236 N N . ASN A 1 159 ? 17.562 -16.984 -5.586 1 98.75 159 ASN A N 1
ATOM 1237 C CA . ASN A 1 159 ? 18.672 -17.219 -4.664 1 98.75 159 ASN A CA 1
ATOM 1238 C C . ASN A 1 159 ? 18.234 -17.016 -3.213 1 98.75 159 ASN A C 1
ATOM 1240 O O . ASN A 1 159 ? 18.766 -17.656 -2.311 1 98.75 159 ASN A O 1
ATOM 1244 N N . ALA A 1 160 ? 17.328 -16.141 -2.994 1 98.88 160 ALA A N 1
ATOM 1245 C CA . ALA A 1 160 ? 16.859 -15.797 -1.651 1 98.88 160 ALA A CA 1
ATOM 1246 C C . ALA A 1 160 ? 15.844 -16.812 -1.137 1 98.88 160 ALA A C 1
ATOM 1248 O O . ALA A 1 160 ? 15.438 -16.75 0.025 1 98.88 160 ALA A O 1
ATOM 1249 N N . GLY A 1 161 ? 15.367 -17.703 -1.99 1 98.88 161 GLY A N 1
ATOM 1250 C CA . GLY A 1 161 ? 14.492 -18.781 -1.539 1 98.88 161 GLY A CA 1
ATOM 1251 C C . GLY A 1 161 ? 13.047 -18.578 -1.937 1 98.88 161 GLY A C 1
ATOM 1252 O O . GLY A 1 161 ? 12.156 -19.281 -1.444 1 98.88 161 GLY A O 1
ATOM 1253 N N . SER A 1 162 ? 12.75 -17.672 -2.814 1 98.94 162 SER A N 1
ATOM 1254 C CA . SER A 1 162 ? 11.375 -17.438 -3.268 1 98.94 162 SER A CA 1
ATOM 1255 C C . SER A 1 162 ? 10.82 -18.672 -3.973 1 98.94 162 SER A C 1
ATOM 1257 O O . SER A 1 162 ? 11.523 -19.328 -4.754 1 98.94 162 SER A O 1
ATOM 1259 N N . ASP A 1 163 ? 9.578 -19 -3.686 1 98.94 163 ASP A N 1
ATOM 1260 C CA . ASP A 1 163 ? 8.938 -20.125 -4.355 1 98.94 163 ASP A CA 1
ATOM 1261 C C . ASP A 1 163 ? 8.359 -19.703 -5.707 1 98.94 163 ASP A C 1
ATOM 1263 O O . ASP A 1 163 ? 8.289 -20.5 -6.637 1 98.94 163 ASP A O 1
ATOM 1267 N N . PHE A 1 164 ? 7.844 -18.484 -5.801 1 98.94 164 PHE A N 1
ATOM 1268 C CA . PHE A 1 164 ? 7.34 -17.828 -7.004 1 98.94 164 PHE A CA 1
ATOM 1269 C C . PHE A 1 164 ? 7.934 -16.438 -7.156 1 98.94 164 PHE A C 1
ATOM 1271 O O . PHE A 1 164 ? 8.273 -15.781 -6.164 1 98.94 164 PHE A O 1
ATOM 1278 N N . VAL A 1 165 ? 8.031 -16.016 -8.367 1 98.94 165 VAL A N 1
ATOM 1279 C CA . VAL A 1 165 ? 8.156 -14.594 -8.656 1 98.94 165 VAL A CA 1
ATOM 1280 C C . VAL A 1 165 ? 6.945 -14.117 -9.453 1 98.94 165 VAL A C 1
ATOM 1282 O O . VAL A 1 165 ? 6.375 -14.875 -10.242 1 98.94 165 VAL A O 1
ATOM 1285 N N . LYS A 1 166 ? 6.555 -12.945 -9.172 1 98.94 166 LYS A N 1
ATOM 1286 C CA . LYS A 1 166 ? 5.301 -12.398 -9.688 1 98.94 166 LYS A CA 1
ATOM 1287 C C . LYS A 1 166 ? 5.52 -11.039 -10.344 1 98.94 166 LYS A C 1
ATOM 1289 O O . LYS A 1 166 ? 6.312 -10.227 -9.859 1 98.94 166 LYS A O 1
ATOM 1294 N N . THR A 1 167 ? 4.777 -10.656 -11.359 1 98.75 167 THR A N 1
ATOM 1295 C CA . THR A 1 167 ? 5.086 -9.531 -12.234 1 98.75 167 THR A CA 1
ATOM 1296 C C . THR A 1 167 ? 4.668 -8.211 -11.586 1 98.75 167 THR A C 1
ATOM 1298 O O . THR A 1 167 ? 5.398 -7.223 -11.656 1 98.75 167 THR A O 1
ATOM 1301 N N . SER A 1 168 ? 3.428 -8.188 -11.031 1 98 168 SER A N 1
ATOM 1302 C CA . SER A 1 168 ? 2.895 -6.867 -10.719 1 98 168 SER A CA 1
ATOM 1303 C C . SER A 1 168 ? 1.887 -6.93 -9.578 1 98 168 SER A C 1
ATOM 1305 O O . SER A 1 168 ? 1.371 -8 -9.258 1 98 168 SER A O 1
ATOM 1307 N N . THR A 1 169 ? 1.66 -5.809 -9.016 1 97.94 169 THR A N 1
ATOM 1308 C CA . THR A 1 169 ? 0.657 -5.676 -7.961 1 97.94 169 THR A CA 1
ATOM 1309 C C . THR A 1 169 ? -0.718 -5.391 -8.562 1 97.94 169 THR A C 1
ATOM 1311 O O . THR A 1 169 ? -1.742 -5.672 -7.934 1 97.94 169 THR A O 1
ATOM 1314 N N . GLY A 1 170 ? -0.681 -4.754 -9.656 1 96.5 170 GLY A N 1
ATOM 1315 C CA . GLY A 1 170 ? -1.926 -4.262 -10.219 1 96.5 170 GLY A CA 1
ATOM 1316 C C . GLY A 1 170 ? -2.299 -2.875 -9.734 1 96.5 170 GLY A C 1
ATOM 1317 O O . GLY A 1 170 ? -3.324 -2.324 -10.141 1 96.5 170 GLY A O 1
ATOM 1318 N N . PHE A 1 171 ? -1.345 -2.203 -8.992 1 97.19 171 PHE A N 1
ATOM 1319 C CA . PHE A 1 171 ? -1.687 -0.929 -8.367 1 97.19 171 PHE A CA 1
ATOM 1320 C C . PHE A 1 171 ? -0.579 0.095 -8.594 1 97.19 171 PHE A C 1
ATOM 1322 O O . PHE A 1 171 ? -0.451 1.053 -7.824 1 97.19 171 PHE A O 1
ATOM 1329 N N . TYR A 1 172 ? 0.209 -0.119 -9.625 1 97.12 172 TYR A N 1
ATOM 1330 C CA . TYR A 1 172 ? 1.274 0.827 -9.938 1 97.12 172 TYR A CA 1
ATOM 1331 C C . TYR A 1 172 ? 0.702 2.143 -10.453 1 97.12 172 TYR A C 1
ATOM 1333 O O . TYR A 1 172 ? -0.159 2.15 -11.336 1 97.12 172 TYR A O 1
ATOM 1341 N N . THR A 1 173 ? 1.218 3.268 -9.906 1 94.12 173 THR A N 1
ATOM 1342 C CA . THR A 1 173 ? 0.686 4.566 -10.305 1 94.12 173 THR A CA 1
ATOM 1343 C C . THR A 1 173 ? 1.774 5.422 -10.945 1 94.12 173 THR A C 1
ATOM 1345 O O . THR A 1 173 ? 1.538 6.582 -11.281 1 94.12 173 THR A O 1
ATOM 1348 N N . GLY A 1 174 ? 2.971 4.863 -11.094 1 94.56 174 GLY A N 1
ATOM 1349 C CA . GLY A 1 174 ? 4.094 5.672 -11.539 1 94.56 174 GLY A CA 1
ATOM 1350 C C . GLY A 1 174 ? 4.242 5.695 -13.047 1 94.56 174 GLY A C 1
ATOM 1351 O O . GLY A 1 174 ? 5.137 6.359 -13.578 1 94.56 174 GLY A O 1
ATOM 1352 N N . GLY A 1 175 ? 3.359 5.02 -13.758 1 94.44 175 GLY A N 1
ATOM 1353 C CA . GLY A 1 175 ? 3.434 4.91 -15.203 1 94.44 175 GLY A CA 1
ATOM 1354 C C . GLY A 1 175 ? 2.377 3.992 -15.789 1 94.44 175 GLY A C 1
ATOM 1355 O O . GLY A 1 175 ? 1.322 3.787 -15.188 1 94.44 175 GLY A O 1
ATOM 1356 N N . GLU A 1 176 ? 2.676 3.527 -16.969 1 93.75 176 GLU A N 1
ATOM 1357 C CA . GLU A 1 176 ? 1.753 2.617 -17.641 1 93.75 176 GLU A CA 1
ATOM 1358 C C . GLU A 1 176 ? 1.75 1.243 -16.984 1 93.75 176 GLU A C 1
ATOM 1360 O O . GLU A 1 176 ? 2.789 0.771 -16.516 1 93.75 176 GLU A O 1
ATOM 1365 N N . ASN A 1 177 ? 0.571 0.657 -16.969 1 95.12 177 ASN A N 1
ATOM 1366 C CA . ASN A 1 177 ? 0.425 -0.707 -16.469 1 95.12 177 ASN A CA 1
ATOM 1367 C C . ASN A 1 177 ? 0.313 -1.712 -17.609 1 95.12 177 ASN A C 1
ATOM 1369 O O . ASN A 1 177 ? -0.688 -1.734 -18.328 1 95.12 177 ASN A O 1
ATOM 1373 N N . LYS A 1 178 ? 1.332 -2.502 -17.781 1 95.75 178 LYS A N 1
ATOM 1374 C CA . LYS A 1 178 ? 1.309 -3.557 -18.797 1 95.75 178 LYS A CA 1
ATOM 1375 C C . LYS A 1 178 ? 1.162 -4.934 -18.141 1 95.75 178 LYS A C 1
ATOM 1377 O O . LYS A 1 178 ? 0.576 -5.84 -18.734 1 95.75 178 LYS A O 1
ATOM 1382 N N . GLY A 1 179 ? 1.771 -5.016 -16.953 1 96.69 179 GLY A N 1
ATOM 1383 C CA . GLY A 1 179 ? 1.622 -6.23 -16.172 1 96.69 179 GLY A CA 1
ATOM 1384 C C . GLY A 1 179 ? 2.283 -7.438 -16.812 1 96.69 179 GLY A C 1
ATOM 1385 O O . GLY A 1 179 ? 3.461 -7.387 -17.172 1 96.69 179 GLY A O 1
ATOM 1386 N N . ALA A 1 180 ? 1.519 -8.516 -16.938 1 97.81 180 ALA A N 1
ATOM 1387 C CA . ALA A 1 180 ? 2.062 -9.828 -17.297 1 97.81 180 ALA A CA 1
ATOM 1388 C C . ALA A 1 180 ? 2.072 -10.016 -18.812 1 97.81 180 ALA A C 1
ATOM 1390 O O . ALA A 1 180 ? 1.462 -10.953 -19.328 1 97.81 180 ALA A O 1
ATOM 1391 N N . THR A 1 181 ? 2.867 -9.227 -19.484 1 98.06 181 THR A N 1
ATOM 1392 C CA . THR A 1 181 ? 3.049 -9.43 -20.922 1 98.06 181 THR A CA 1
ATOM 1393 C C . THR A 1 181 ? 3.832 -10.711 -21.188 1 98.06 181 THR A C 1
ATOM 1395 O O . THR A 1 181 ? 4.566 -11.188 -20.312 1 98.06 181 THR A O 1
ATOM 1398 N N . VAL A 1 182 ? 3.668 -11.195 -22.391 1 98.12 182 VAL A N 1
ATOM 1399 C CA . VAL A 1 182 ? 4.387 -12.398 -22.812 1 98.12 182 VAL A CA 1
ATOM 1400 C C . VAL A 1 182 ? 5.895 -12.164 -22.688 1 98.12 182 VAL A C 1
ATOM 1402 O O . VAL A 1 182 ? 6.629 -13.047 -22.234 1 98.12 182 VAL A O 1
ATOM 1405 N N . GLU A 1 183 ? 6.312 -11.039 -23.047 1 98.44 183 GLU A N 1
ATOM 1406 C CA . GLU A 1 183 ? 7.73 -10.695 -23.016 1 98.44 183 GLU A CA 1
ATOM 1407 C C . GLU A 1 183 ? 8.289 -10.742 -21.594 1 98.44 183 GLU A C 1
ATOM 1409 O O . GLU A 1 183 ? 9.336 -11.352 -21.359 1 98.44 183 GLU A O 1
ATOM 1414 N N . VAL A 1 184 ? 7.633 -10.117 -20.672 1 98.81 184 VAL A N 1
ATOM 1415 C CA . VAL A 1 184 ? 8.117 -10.07 -19.297 1 98.81 184 VAL A CA 1
ATOM 1416 C C . VAL A 1 184 ? 8.102 -11.469 -18.688 1 98.81 184 VAL A C 1
ATOM 1418 O O . VAL A 1 184 ? 9.039 -11.859 -17.984 1 98.81 184 VAL A O 1
ATOM 1421 N N . ILE A 1 185 ? 7.094 -12.234 -19 1 98.81 185 ILE A N 1
ATOM 1422 C CA . ILE A 1 185 ? 6.98 -13.594 -18.484 1 98.81 185 ILE A CA 1
ATOM 1423 C C . ILE A 1 185 ? 8.125 -14.445 -19.031 1 98.81 185 ILE A C 1
ATOM 1425 O O . ILE A 1 185 ? 8.734 -15.227 -18.297 1 98.81 185 ILE A O 1
ATOM 1429 N N . ARG A 1 186 ? 8.383 -14.273 -20.281 1 98.56 186 ARG A N 1
ATOM 1430 C CA . ARG A 1 186 ? 9.484 -15.008 -20.891 1 98.56 186 ARG A CA 1
ATOM 1431 C C . ARG A 1 186 ? 10.805 -14.688 -20.219 1 98.56 186 ARG A C 1
ATOM 1433 O O . ARG A 1 186 ? 11.594 -15.586 -19.922 1 98.56 186 ARG A O 1
ATOM 1440 N N . VAL A 1 187 ? 11.062 -13.445 -19.953 1 98.81 187 VAL A N 1
ATOM 1441 C CA . VAL A 1 187 ? 12.289 -12.992 -19.297 1 98.81 187 VAL A CA 1
ATOM 1442 C C . VAL A 1 187 ? 12.383 -13.609 -17.906 1 98.81 187 VAL A C 1
ATOM 1444 O O . VAL A 1 187 ? 13.445 -14.078 -17.5 1 98.81 187 VAL A O 1
ATOM 1447 N N . MET A 1 188 ? 11.297 -13.625 -17.188 1 98.88 188 MET A N 1
ATOM 1448 C CA . MET A 1 188 ? 11.266 -14.195 -15.836 1 98.88 188 MET A CA 1
ATOM 1449 C C . MET A 1 188 ? 11.523 -15.695 -15.875 1 98.88 188 MET A C 1
ATOM 1451 O O . MET A 1 188 ? 12.312 -16.219 -15.086 1 98.88 188 MET A O 1
ATOM 1455 N N . MET A 1 189 ? 10.914 -16.391 -16.797 1 98.69 189 MET A N 1
ATOM 1456 C CA . MET A 1 189 ? 11.094 -17.844 -16.922 1 98.69 189 MET A CA 1
ATOM 1457 C C . MET A 1 189 ? 12.547 -18.172 -17.25 1 98.69 189 MET A C 1
ATOM 1459 O O . MET A 1 189 ? 13.117 -19.094 -16.656 1 98.69 189 MET A O 1
ATOM 1463 N N . GLU A 1 190 ? 13.07 -17.438 -18.188 1 98.62 190 GLU A N 1
ATOM 1464 C CA . GLU A 1 190 ? 14.453 -17.672 -18.594 1 98.62 190 GLU A CA 1
ATOM 1465 C C . GLU A 1 190 ? 15.414 -17.438 -17.438 1 98.62 190 GLU A C 1
ATOM 1467 O O . GLU A 1 190 ? 16.375 -18.188 -17.25 1 98.62 190 GLU A O 1
ATOM 1472 N N . ALA A 1 191 ? 15.188 -16.375 -16.672 1 98.81 191 ALA A N 1
ATOM 1473 C CA . ALA A 1 191 ? 16.062 -16.031 -15.555 1 98.81 191 ALA A CA 1
ATOM 1474 C C . ALA A 1 191 ? 15.906 -17.031 -14.414 1 98.81 191 ALA A C 1
ATOM 1476 O O . ALA A 1 191 ? 16.875 -17.344 -13.711 1 98.81 191 ALA A O 1
ATOM 1477 N N . ALA A 1 192 ? 14.68 -17.5 -14.156 1 98.69 192 ALA A N 1
ATOM 1478 C CA . ALA A 1 192 ? 14.398 -18.422 -13.055 1 98.69 192 ALA A CA 1
ATOM 1479 C C . ALA A 1 192 ? 15.078 -19.766 -13.273 1 98.69 192 ALA A C 1
ATOM 1481 O O . ALA A 1 192 ? 15.516 -20.406 -12.32 1 98.69 192 ALA A O 1
ATOM 1482 N N . LYS A 1 193 ? 15.086 -20.234 -14.555 1 97.56 193 LYS A N 1
ATOM 1483 C CA . LYS A 1 193 ? 15.688 -21.516 -14.938 1 97.56 193 LYS A CA 1
ATOM 1484 C C . LYS A 1 193 ? 15.141 -22.656 -14.086 1 97.56 193 LYS A C 1
ATOM 1486 O O . LYS A 1 193 ? 15.906 -23.5 -13.617 1 97.56 193 LYS A O 1
ATOM 1491 N N . GLY A 1 194 ? 13.945 -22.547 -13.75 1 97.62 194 GLY A N 1
ATOM 1492 C CA . GLY A 1 194 ? 13.273 -23.641 -13.047 1 97.62 194 GLY A CA 1
ATOM 1493 C C . GLY A 1 194 ? 13.5 -23.609 -11.547 1 97.62 194 GLY A C 1
ATOM 1494 O O . GLY A 1 194 ? 12.977 -24.453 -10.82 1 97.62 194 GLY A O 1
ATOM 1495 N N . ARG A 1 195 ? 14.219 -22.609 -11 1 98.44 195 ARG A N 1
ATOM 1496 C CA . ARG A 1 195 ? 14.523 -22.531 -9.57 1 98.44 195 ARG A CA 1
ATOM 1497 C C . ARG A 1 195 ? 13.312 -22.047 -8.781 1 98.44 195 ARG A C 1
ATOM 1499 O O . ARG A 1 195 ? 13.227 -22.266 -7.574 1 98.44 195 ARG A O 1
ATOM 1506 N N . CYS A 1 196 ? 12.453 -21.297 -9.367 1 98.5 196 CYS A N 1
ATOM 1507 C CA . CYS A 1 196 ? 11.195 -20.844 -8.789 1 98.5 196 CYS A CA 1
ATOM 1508 C C . CYS A 1 196 ? 10.086 -20.828 -9.828 1 98.5 196 CYS A C 1
ATOM 1510 O O . CYS A 1 196 ? 10.352 -20.938 -11.023 1 98.5 196 CYS A O 1
ATOM 1512 N N . LYS A 1 197 ? 8.898 -20.797 -9.398 1 98.88 197 LYS A N 1
ATOM 1513 C CA . LYS A 1 197 ? 7.727 -20.766 -10.273 1 98.88 197 LYS A CA 1
ATOM 1514 C C . LYS A 1 197 ? 7.395 -19.328 -10.68 1 98.88 197 LYS A C 1
ATOM 1516 O O . LYS A 1 197 ? 7.875 -18.375 -10.062 1 98.88 197 LYS A O 1
ATOM 1521 N N . ILE A 1 198 ? 6.57 -19.172 -11.773 1 98.88 198 ILE A N 1
ATOM 1522 C CA . ILE A 1 198 ? 6.246 -17.859 -12.32 1 98.88 198 ILE A CA 1
ATOM 1523 C C . ILE A 1 198 ? 4.75 -17.594 -12.164 1 98.88 198 ILE A C 1
ATOM 1525 O O . ILE A 1 198 ? 3.92 -18.406 -12.562 1 98.88 198 ILE A O 1
ATOM 1529 N N . LYS A 1 199 ? 4.457 -16.516 -11.586 1 98.88 199 LYS A N 1
ATOM 1530 C CA . LYS A 1 199 ? 3.082 -16.031 -11.523 1 98.88 199 LYS A CA 1
ATOM 1531 C C . LYS A 1 199 ? 2.93 -14.719 -12.289 1 98.88 199 LYS A C 1
ATOM 1533 O O . LYS A 1 199 ? 3.645 -13.75 -12.023 1 98.88 199 LYS A O 1
ATOM 1538 N N . GLY A 1 200 ? 2.002 -14.703 -13.234 1 98.81 200 GLY A N 1
ATOM 1539 C CA . GLY A 1 200 ? 1.66 -13.477 -13.93 1 98.81 200 GLY A CA 1
ATOM 1540 C C . GLY A 1 200 ? 0.478 -12.75 -13.32 1 98.81 200 GLY A C 1
ATOM 1541 O O . GLY A 1 200 ? -0.522 -13.375 -12.961 1 98.81 200 GLY A O 1
ATOM 1542 N N . SER A 1 201 ? 0.593 -11.469 -13.148 1 98.5 201 SER A N 1
ATOM 1543 C CA . SER A 1 201 ? -0.503 -10.609 -12.711 1 98.5 201 SER A CA 1
ATOM 1544 C C . SER A 1 201 ? -0.439 -9.25 -13.398 1 98.5 201 SER A C 1
ATOM 1546 O O . SER A 1 201 ? 0.613 -8.844 -13.898 1 98.5 201 SER A O 1
ATOM 1548 N N . GLY A 1 202 ? -1.604 -8.547 -13.391 1 95.75 202 GLY A N 1
ATOM 1549 C CA . GLY A 1 202 ? -1.712 -7.238 -14.008 1 95.75 202 GLY A CA 1
ATOM 1550 C C . GLY A 1 202 ? -2.143 -7.301 -15.461 1 95.75 202 GLY A C 1
ATOM 1551 O O . GLY A 1 202 ? -1.445 -7.879 -16.297 1 95.75 202 GLY A O 1
ATOM 1552 N N . CYS A 1 203 ? -3.213 -6.824 -15.766 1 95.06 203 CYS A N 1
ATOM 1553 C CA . CYS A 1 203 ? -3.701 -6.566 -17.109 1 95.06 203 CYS A CA 1
ATOM 1554 C C . CYS A 1 203 ? -3.959 -7.867 -17.859 1 95.06 203 CYS A C 1
ATOM 1556 O O . CYS A 1 203 ? -3.768 -7.938 -19.078 1 95.06 203 CYS A O 1
ATOM 1558 N N . ILE A 1 204 ? -4.207 -8.969 -17.203 1 97.75 204 ILE A N 1
ATOM 1559 C CA . ILE A 1 204 ? -4.711 -10.172 -17.844 1 97.75 204 ILE A CA 1
ATOM 1560 C C . ILE A 1 204 ? -6.234 -10.125 -17.906 1 97.75 204 ILE A C 1
ATOM 1562 O O . ILE A 1 204 ? -6.914 -10.602 -16.984 1 97.75 204 ILE A O 1
ATOM 1566 N N . ARG A 1 205 ? -6.75 -9.641 -19 1 96.19 205 ARG A N 1
ATOM 1567 C CA . ARG A 1 205 ? -8.164 -9.273 -19.031 1 96.19 205 ARG A CA 1
ATOM 1568 C C . ARG A 1 205 ? -8.898 -10.047 -20.125 1 96.19 205 ARG A C 1
ATOM 1570 O O . ARG A 1 205 ? -10.133 -10.078 -20.141 1 96.19 205 ARG A O 1
ATOM 1577 N N . THR A 1 206 ? -8.125 -10.656 -21.047 1 97.62 206 THR A N 1
ATOM 1578 C CA . THR A 1 206 ? -8.766 -11.391 -22.125 1 97.62 206 THR A CA 1
ATOM 1579 C C . THR A 1 206 ? -8.461 -12.883 -22.016 1 97.62 206 THR A C 1
ATOM 1581 O O . THR A 1 206 ? -7.41 -13.273 -21.516 1 97.62 206 THR A O 1
ATOM 1584 N N . ARG A 1 207 ? -9.367 -13.648 -22.516 1 98.12 207 ARG A N 1
ATOM 1585 C CA . ARG A 1 207 ? -9.18 -15.094 -22.547 1 98.12 207 ARG A CA 1
ATOM 1586 C C . ARG A 1 207 ? -7.969 -15.477 -23.391 1 98.12 207 ARG A C 1
ATOM 1588 O O . ARG A 1 207 ? -7.207 -16.375 -23.016 1 98.12 207 ARG A O 1
ATOM 1595 N N . GLU A 1 208 ? -7.797 -14.805 -24.516 1 98.25 208 GLU A N 1
ATOM 1596 C CA . GLU A 1 208 ? -6.68 -15.102 -25.406 1 98.25 208 GLU A CA 1
ATOM 1597 C C . GLU A 1 208 ? -5.344 -14.953 -24.688 1 98.25 208 GLU A C 1
ATOM 1599 O O . GLU A 1 208 ? -4.488 -15.836 -24.766 1 98.25 208 GLU A O 1
ATOM 1604 N N . HIS A 1 209 ? -5.168 -13.844 -24.031 1 98.5 209 HIS A N 1
ATOM 1605 C CA . HIS A 1 209 ? -3.951 -13.594 -23.266 1 98.5 209 HIS A CA 1
ATOM 1606 C C . HIS A 1 209 ? -3.766 -14.633 -22.172 1 98.5 209 HIS A C 1
ATOM 1608 O O . HIS A 1 209 ? -2.664 -15.148 -21.984 1 98.5 209 HIS A O 1
ATOM 1614 N N . PHE A 1 210 ? -4.805 -14.961 -21.531 1 98.75 210 PHE A N 1
ATOM 1615 C CA . PHE A 1 210 ? -4.84 -15.938 -20.453 1 98.75 210 PHE A CA 1
ATOM 1616 C C . PHE A 1 210 ? -4.379 -17.312 -20.953 1 98.75 210 PHE A C 1
ATOM 1618 O O . PHE A 1 210 ? -3.477 -17.906 -20.359 1 98.75 210 PHE A O 1
ATOM 1625 N N . LEU A 1 211 ? -4.934 -17.75 -21.984 1 98.75 211 LEU A N 1
ATOM 1626 C CA . LEU A 1 211 ? -4.598 -19.047 -22.562 1 98.75 211 LEU A CA 1
ATOM 1627 C C . LEU A 1 211 ? -3.164 -19.062 -23.078 1 98.75 211 LEU A C 1
ATOM 1629 O O . LEU A 1 211 ? -2.455 -20.062 -22.922 1 98.75 211 LEU A O 1
ATOM 1633 N N . GLU A 1 212 ? -2.781 -18.016 -23.688 1 98.44 212 GLU A N 1
ATOM 1634 C CA . GLU A 1 212 ? -1.426 -17.906 -24.219 1 98.44 212 GLU A CA 1
ATOM 1635 C C . GLU A 1 212 ? -0.383 -18.094 -23.125 1 98.44 212 GLU A C 1
ATOM 1637 O O . GLU A 1 212 ? 0.62 -18.781 -23.312 1 98.44 212 GLU A O 1
ATOM 1642 N N . LEU A 1 213 ? -0.591 -17.469 -21.984 1 98.62 213 LEU A N 1
ATOM 1643 C CA . LEU A 1 213 ? 0.346 -17.578 -20.875 1 98.62 213 LEU A CA 1
ATOM 1644 C C . LEU A 1 213 ? 0.406 -19.016 -20.344 1 98.62 213 LEU A C 1
ATOM 1646 O O . LEU A 1 213 ? 1.478 -19.5 -19.984 1 98.62 213 LEU A O 1
ATOM 1650 N N . ILE A 1 214 ? -0.705 -19.672 -20.266 1 98.62 214 ILE A N 1
ATOM 1651 C CA . ILE A 1 214 ? -0.732 -21.078 -19.828 1 98.62 214 ILE A CA 1
ATOM 1652 C C . ILE A 1 214 ? 0.075 -21.922 -20.812 1 98.62 214 ILE A C 1
ATOM 1654 O O . ILE A 1 214 ? 0.912 -22.734 -20.391 1 98.62 214 ILE A O 1
ATOM 1658 N N . ASP A 1 215 ? -0.16 -21.672 -22.062 1 98.31 215 ASP A N 1
ATOM 1659 C CA . ASP A 1 215 ? 0.526 -22.469 -23.078 1 98.31 215 ASP A CA 1
ATOM 1660 C C . ASP A 1 215 ? 2.033 -22.219 -23.047 1 98.31 215 ASP A C 1
ATOM 1662 O O . ASP A 1 215 ? 2.818 -23.094 -23.406 1 98.31 215 ASP A O 1
ATOM 1666 N N . MET A 1 216 ? 2.396 -21.078 -22.578 1 97.19 216 MET A N 1
ATOM 1667 C CA . MET A 1 216 ? 3.811 -20.734 -22.469 1 97.19 216 MET A CA 1
ATOM 1668 C C . MET A 1 216 ? 4.453 -21.438 -21.281 1 97.19 216 MET A C 1
ATOM 1670 O O . MET A 1 216 ? 5.68 -21.5 -21.172 1 97.19 216 MET A O 1
ATOM 1674 N N . GLY A 1 217 ? 3.615 -21.906 -20.375 1 97.81 217 GLY A N 1
ATOM 1675 C CA . GLY A 1 217 ? 4.141 -22.688 -19.266 1 97.81 217 GLY A CA 1
ATOM 1676 C C . GLY A 1 217 ? 4.105 -21.938 -17.953 1 97.81 217 GLY A C 1
ATOM 1677 O O . GLY A 1 217 ? 4.836 -22.266 -17.016 1 97.81 217 GLY A O 1
ATOM 1678 N N . ILE A 1 218 ? 3.322 -20.922 -17.875 1 98.44 218 ILE A N 1
ATOM 1679 C CA . ILE A 1 218 ? 3.205 -20.172 -16.625 1 98.44 218 ILE A CA 1
ATOM 1680 C C . ILE A 1 218 ? 2.629 -21.078 -15.531 1 98.44 218 ILE A C 1
ATOM 1682 O O . ILE A 1 218 ? 1.907 -22.031 -15.828 1 98.44 218 ILE A O 1
ATOM 1686 N N . ASP A 1 219 ? 2.951 -20.781 -14.266 1 98.69 219 ASP A N 1
ATOM 1687 C CA . ASP A 1 219 ? 2.555 -21.656 -13.164 1 98.69 219 ASP A CA 1
ATOM 1688 C C . ASP A 1 219 ? 1.261 -21.172 -12.516 1 98.69 219 ASP A C 1
ATOM 1690 O O . ASP A 1 219 ? 0.486 -21.969 -11.992 1 98.69 219 ASP A O 1
ATOM 1694 N N . ARG A 1 220 ? 1.057 -19.891 -12.438 1 98.81 220 ARG A N 1
ATOM 1695 C CA . ARG A 1 220 ? -0.052 -19.266 -11.727 1 98.81 220 ARG A CA 1
ATOM 1696 C C . ARG A 1 220 ? -0.354 -17.875 -12.297 1 98.81 220 ARG A C 1
ATOM 1698 O O . ARG A 1 220 ? 0.525 -17.234 -12.875 1 98.81 220 ARG A O 1
ATOM 1705 N N . MET A 1 221 ? -1.574 -17.453 -12.148 1 98.88 221 MET A N 1
ATOM 1706 C CA . MET A 1 221 ? -1.93 -16.094 -12.57 1 98.88 221 MET A CA 1
ATOM 1707 C C . MET A 1 221 ? -2.834 -15.422 -11.539 1 98.88 221 MET A C 1
ATOM 1709 O O . MET A 1 221 ? -3.723 -16.062 -10.977 1 98.88 221 MET A O 1
ATOM 1713 N N . GLY A 1 222 ? -2.467 -14.164 -11.188 1 98.75 222 GLY A N 1
ATOM 1714 C CA . GLY A 1 222 ? -3.408 -13.32 -10.477 1 98.75 222 GLY A CA 1
ATOM 1715 C C . GLY A 1 222 ? -4.402 -12.625 -11.391 1 98.75 222 GLY A C 1
ATOM 1716 O O . GLY A 1 222 ? -4.02 -11.797 -12.211 1 98.75 222 GLY A O 1
ATOM 1717 N N . ILE A 1 223 ? -5.617 -12.961 -11.211 1 98.56 223 ILE A N 1
ATOM 1718 C CA . ILE A 1 223 ? -6.672 -12.398 -12.047 1 98.56 223 ILE A CA 1
ATOM 1719 C C . ILE A 1 223 ? -7.695 -11.672 -11.18 1 98.56 223 ILE A C 1
ATOM 1721 O O . ILE A 1 223 ? -8.164 -12.219 -10.18 1 98.56 223 ILE A O 1
ATOM 1725 N N . GLY A 1 224 ? -8.023 -10.445 -11.539 1 97.38 224 GLY A N 1
ATOM 1726 C CA . GLY A 1 224 ? -9 -9.672 -10.789 1 97.38 224 GLY A CA 1
ATOM 1727 C C . GLY A 1 224 ? -10.406 -10.242 -10.875 1 97.38 224 GLY A C 1
ATOM 1728 O O . GLY A 1 224 ? -10.766 -10.852 -11.875 1 97.38 224 GLY A O 1
ATOM 1729 N N . TYR A 1 225 ? -11.141 -9.914 -9.945 1 95.88 225 TYR A N 1
ATOM 1730 C CA . TYR A 1 225 ? -12.5 -10.422 -9.797 1 95.88 225 TYR A CA 1
ATOM 1731 C C . TYR A 1 225 ? -13.328 -10.133 -11.047 1 95.88 225 TYR A C 1
ATOM 1733 O O . TYR A 1 225 ? -14.172 -10.945 -11.438 1 95.88 225 TYR A O 1
ATOM 1741 N N . ARG A 1 226 ? -13.102 -9.047 -11.703 1 94.94 226 ARG A N 1
ATOM 1742 C CA . ARG A 1 226 ? -13.875 -8.68 -12.883 1 94.94 226 ARG A CA 1
ATOM 1743 C C . ARG A 1 226 ? -13.477 -9.523 -14.086 1 94.94 226 ARG A C 1
ATOM 1745 O O . ARG A 1 226 ? -14.312 -9.812 -14.945 1 94.94 226 ARG A O 1
ATOM 1752 N N . SER A 1 227 ? -12.242 -9.906 -14.148 1 97.69 227 SER A N 1
ATOM 1753 C CA . SER A 1 227 ? -11.695 -10.562 -15.328 1 97.69 227 SER A CA 1
ATOM 1754 C C . SER A 1 227 ? -11.828 -12.078 -15.227 1 97.69 227 SER A C 1
ATOM 1756 O O . SER A 1 227 ? -11.805 -12.781 -16.25 1 97.69 227 SER A O 1
ATOM 1758 N N . THR A 1 228 ? -11.977 -12.586 -14.008 1 98.25 228 THR A N 1
ATOM 1759 C CA . THR A 1 228 ? -11.977 -14.031 -13.805 1 98.25 228 THR A CA 1
ATOM 1760 C C . THR A 1 228 ? -13.078 -14.695 -14.625 1 98.25 228 THR A C 1
ATOM 1762 O O . THR A 1 228 ? -12.812 -15.617 -15.391 1 98.25 228 THR A O 1
ATOM 1765 N N . PRO A 1 229 ? -14.305 -14.18 -14.594 1 97.5 229 PRO A N 1
ATOM 1766 C CA . PRO A 1 229 ? -15.328 -1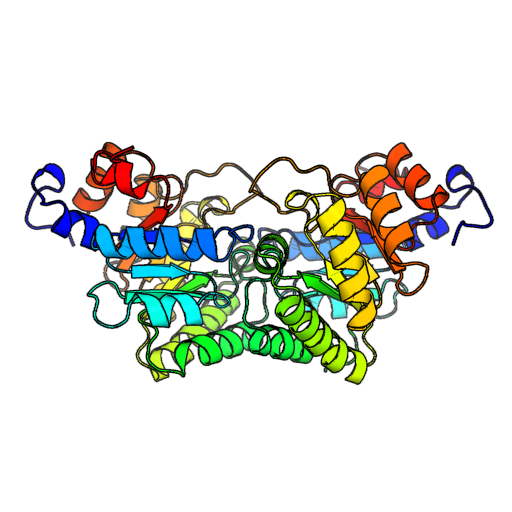4.82 -15.414 1 97.5 229 PRO A CA 1
ATOM 1767 C C . PRO A 1 229 ? -15.055 -14.688 -16.906 1 97.5 229 PRO A C 1
ATOM 1769 O O . PRO A 1 229 ? -15.406 -15.578 -17.688 1 97.5 229 PRO A O 1
ATOM 1772 N N . VAL A 1 230 ? -14.383 -13.648 -17.312 1 97.75 230 VAL A N 1
ATOM 1773 C CA . VAL A 1 230 ? -14.078 -13.383 -18.703 1 97.75 230 VAL A CA 1
ATOM 1774 C C . VAL A 1 230 ? -13.062 -14.406 -19.219 1 97.75 230 VAL A C 1
ATOM 1776 O O . VAL A 1 230 ? -13.281 -15.055 -20.234 1 97.75 230 VAL A O 1
ATOM 1779 N N . VAL A 1 231 ? -12.031 -14.609 -18.438 1 98.38 231 VAL A N 1
ATOM 1780 C CA . VAL A 1 231 ? -10.953 -15.461 -18.922 1 98.38 231 VAL A CA 1
ATOM 1781 C C . VAL A 1 231 ? -11.391 -16.922 -18.875 1 98.38 231 VAL A C 1
ATOM 1783 O O . VAL A 1 231 ? -10.914 -17.75 -19.656 1 98.38 231 VAL A O 1
ATOM 1786 N N . LEU A 1 232 ? -12.32 -17.234 -18.016 1 98.12 232 LEU A N 1
ATOM 1787 C CA . LEU A 1 232 ? -12.82 -18.594 -17.891 1 98.12 232 LEU A CA 1
ATOM 1788 C C . LEU A 1 232 ? -13.984 -18.844 -18.844 1 98.12 232 LEU A C 1
ATOM 1790 O O . LEU A 1 232 ? -14.445 -19.969 -19 1 98.12 232 LEU A O 1
ATOM 1794 N N . ASN A 1 233 ? -14.43 -17.781 -19.531 1 96.31 233 ASN A N 1
ATOM 1795 C CA . ASN A 1 233 ? -15.555 -17.844 -20.453 1 96.31 233 ASN A CA 1
ATOM 1796 C C . ASN A 1 233 ? -16.828 -18.359 -19.766 1 96.31 233 ASN A C 1
ATOM 1798 O O . ASN A 1 233 ? -17.484 -19.266 -20.281 1 96.31 233 ASN A O 1
ATOM 1802 N N . ILE A 1 234 ? -16.969 -17.859 -18.531 1 91.06 234 ILE A N 1
ATOM 1803 C CA . ILE A 1 234 ? -18.172 -18.188 -17.781 1 91.06 234 ILE A CA 1
ATOM 1804 C C . ILE A 1 234 ? -19.203 -17.062 -17.953 1 91.06 234 ILE A C 1
ATOM 1806 O O . ILE A 1 234 ? -18.859 -15.883 -17.922 1 91.06 234 ILE A O 1
ATOM 1810 N N . LYS A 1 235 ? -20.438 -17.453 -18.469 1 71.56 235 LYS A N 1
ATOM 1811 C CA . LYS A 1 235 ? -21.516 -16.469 -18.641 1 71.56 235 LYS A CA 1
ATOM 1812 C C . LYS A 1 235 ? -22.031 -15.992 -17.297 1 71.56 235 LYS A C 1
ATOM 1814 O O . LYS A 1 235 ? -22.266 -16.797 -16.391 1 71.56 235 LYS A O 1
ATOM 1819 N N . GLU A 1 236 ? -21.688 -14.781 -16.922 1 59.06 236 GLU A N 1
ATOM 1820 C CA . GLU A 1 236 ? -22.297 -14.227 -15.703 1 59.06 236 GLU A CA 1
ATOM 1821 C C . GLU A 1 236 ? -23.812 -14.367 -15.719 1 59.06 236 GLU A C 1
ATOM 1823 O O . GLU A 1 236 ? -24.453 -14.094 -16.734 1 59.06 236 GLU A O 1
ATOM 1828 N N . ASN A 1 237 ? -24.344 -15.266 -15.102 1 41.22 237 ASN A N 1
ATOM 1829 C CA . ASN A 1 237 ? -25.797 -15.172 -15 1 41.22 237 ASN A CA 1
ATOM 1830 C C . ASN A 1 237 ? -26.25 -13.812 -14.469 1 41.22 237 ASN A C 1
ATOM 1832 O O . ASN A 1 237 ? -25.844 -13.414 -13.367 1 41.22 237 ASN A O 1
ATOM 1836 N N . LYS A 1 238 ? -26.453 -12.922 -15.117 1 35.53 238 LYS A N 1
ATOM 1837 C CA . LYS A 1 238 ? -27.078 -11.68 -14.648 1 35.53 238 LYS A CA 1
ATOM 1838 C C . LYS A 1 238 ? -28.359 -11.969 -13.875 1 35.53 238 LYS A C 1
ATOM 1840 O O . LYS A 1 238 ? -29.156 -12.812 -14.289 1 35.53 238 LYS A O 1
ATOM 1845 N N . MET B 1 1 ? -6.922 26.641 13.422 1 73.06 1 MET B N 1
ATOM 1846 C CA . MET B 1 1 ? -7.297 28.047 13.641 1 73.06 1 MET B CA 1
ATOM 1847 C C . MET B 1 1 ? -6.777 28.922 12.516 1 73.06 1 MET B C 1
ATOM 1849 O O . MET B 1 1 ? -5.676 28.719 12.008 1 73.06 1 MET B O 1
ATOM 1853 N N . LYS B 1 2 ? -7.672 29.906 12.211 1 86.81 2 LYS B N 1
ATOM 1854 C CA . LYS B 1 2 ? -7.273 30.812 11.133 1 86.81 2 LYS B CA 1
ATOM 1855 C C . LYS B 1 2 ? -6.008 31.578 11.5 1 86.81 2 LYS B C 1
ATOM 1857 O O . LYS B 1 2 ? -5.855 32.031 12.641 1 86.81 2 LYS B O 1
ATOM 1862 N N . PRO B 1 3 ? -5.172 31.688 10.562 1 91.31 3 PRO B N 1
ATOM 1863 C CA . PRO B 1 3 ? -3.93 32.438 10.836 1 91.31 3 PRO B CA 1
ATOM 1864 C C . PRO B 1 3 ? -4.16 33.906 11.062 1 91.31 3 PRO B C 1
ATOM 1866 O O . PRO B 1 3 ? -5.195 34.438 10.656 1 91.31 3 PRO B O 1
ATOM 1869 N N . ASN B 1 4 ? -3.234 34.5 11.688 1 89.88 4 ASN B N 1
ATOM 1870 C CA . ASN B 1 4 ? -3.326 35.938 12.016 1 89.88 4 ASN B CA 1
ATOM 1871 C C . ASN B 1 4 ? -3.072 36.812 10.797 1 89.88 4 ASN B C 1
ATOM 1873 O O . ASN B 1 4 ? -3.412 38 10.805 1 89.88 4 ASN B O 1
ATOM 1877 N N . LYS B 1 5 ? -2.404 36.281 9.898 1 93.38 5 LYS B N 1
ATOM 1878 C CA . LYS B 1 5 ? -2.084 36.969 8.656 1 93.38 5 LYS B CA 1
ATOM 1879 C C . LYS B 1 5 ? -2.518 36.125 7.441 1 93.38 5 LYS B C 1
ATOM 1881 O O . LYS B 1 5 ? -2.496 34.906 7.484 1 93.38 5 LYS B O 1
ATOM 1886 N N . LYS B 1 6 ? -2.844 36.938 6.398 1 97.12 6 LYS B N 1
ATOM 1887 C CA . LYS B 1 6 ? -3.236 36.25 5.168 1 97.12 6 LYS B CA 1
ATOM 1888 C C . LYS B 1 6 ? -2.08 35.438 4.602 1 97.12 6 LYS B C 1
ATOM 1890 O O . LYS B 1 6 ? -0.928 35.875 4.633 1 97.12 6 LYS B O 1
ATOM 1895 N N . ALA B 1 7 ? -2.4 34.281 4.023 1 98.19 7 ALA B N 1
ATOM 1896 C CA . ALA B 1 7 ? -1.385 33.375 3.484 1 98.19 7 ALA B CA 1
ATOM 1897 C C . ALA B 1 7 ? -0.521 34.062 2.441 1 98.19 7 ALA B C 1
ATOM 1899 O O . ALA B 1 7 ? 0.695 33.875 2.398 1 98.19 7 ALA B O 1
ATOM 1900 N N . ARG B 1 8 ? -1.152 34.875 1.634 1 97.25 8 ARG B N 1
ATOM 1901 C CA . ARG B 1 8 ? -0.452 35.562 0.543 1 97.25 8 ARG B CA 1
ATOM 1902 C C . ARG B 1 8 ? 0.626 36.5 1.079 1 97.25 8 ARG B C 1
ATOM 1904 O O . ARG B 1 8 ? 1.527 36.906 0.341 1 97.25 8 ARG B O 1
ATOM 1911 N N . GLU B 1 9 ? 0.523 36.844 2.348 1 97.88 9 GLU B N 1
ATOM 1912 C CA . GLU B 1 9 ? 1.464 37.781 2.961 1 97.88 9 GLU B CA 1
ATOM 1913 C C . GLU B 1 9 ? 2.561 37.031 3.721 1 97.88 9 GLU B C 1
ATOM 1915 O O . GLU B 1 9 ? 3.48 37.656 4.258 1 97.88 9 GLU B O 1
ATOM 1920 N N . MET B 1 10 ? 2.486 35.812 3.742 1 97.69 10 MET B N 1
ATOM 1921 C CA . MET B 1 10 ? 3.441 35 4.496 1 97.69 10 MET B CA 1
ATOM 1922 C C . MET B 1 10 ? 4.75 34.844 3.729 1 97.69 10 MET B C 1
ATOM 1924 O O . MET B 1 10 ? 4.75 34.844 2.496 1 97.69 10 MET B O 1
ATOM 1928 N N . THR B 1 11 ? 5.797 34.75 4.547 1 96.94 11 THR B N 1
ATOM 1929 C CA . THR B 1 11 ? 7.094 34.438 3.943 1 96.94 11 THR B CA 1
ATOM 1930 C C . THR B 1 11 ? 7.148 33 3.477 1 96.94 11 THR B C 1
ATOM 1932 O O . THR B 1 11 ? 6.309 32.188 3.863 1 96.94 11 THR B O 1
ATOM 1935 N N . VAL B 1 12 ? 8.141 32.688 2.699 1 97.06 12 VAL B N 1
ATOM 1936 C CA . VAL B 1 12 ? 8.352 31.328 2.229 1 97.06 12 VAL B CA 1
ATOM 1937 C C . VAL B 1 12 ? 8.523 30.391 3.42 1 97.06 12 VAL B C 1
ATOM 1939 O O . VAL B 1 12 ? 7.973 29.297 3.439 1 97.06 12 VAL B O 1
ATOM 1942 N N . LYS B 1 13 ? 9.258 30.859 4.379 1 97.06 13 LYS B N 1
ATOM 1943 C CA . LYS B 1 13 ? 9.5 30.047 5.566 1 97.06 13 LYS B CA 1
ATOM 1944 C C . LYS B 1 13 ? 8.203 29.766 6.316 1 97.06 13 LYS B C 1
ATOM 1946 O O . LYS B 1 13 ? 7.973 28.641 6.754 1 97.06 13 LYS B O 1
ATOM 1951 N N . GLU B 1 14 ? 7.43 30.75 6.449 1 97.88 14 GLU B N 1
ATOM 1952 C CA . GLU B 1 14 ? 6.141 30.578 7.113 1 97.88 14 GLU B CA 1
ATOM 1953 C C . GLU B 1 14 ? 5.238 29.625 6.348 1 97.88 14 GLU B C 1
ATOM 1955 O O . GLU B 1 14 ? 4.578 28.766 6.945 1 97.88 14 GLU B O 1
ATOM 1960 N N . LEU B 1 15 ? 5.191 29.75 5.023 1 98.5 15 LEU B N 1
ATOM 1961 C CA . LEU B 1 15 ? 4.387 28.875 4.176 1 98.5 15 LEU B CA 1
ATOM 1962 C C . LEU B 1 15 ? 4.91 27.438 4.227 1 98.5 15 LEU B C 1
ATOM 1964 O O . LEU B 1 15 ? 4.129 26.5 4.32 1 98.5 15 LEU B O 1
ATOM 1968 N N . ALA B 1 16 ? 6.223 27.297 4.227 1 98.56 16 ALA B N 1
ATOM 1969 C CA . ALA B 1 16 ? 6.852 25.984 4.215 1 98.56 16 ALA B CA 1
ATOM 1970 C C . ALA B 1 16 ? 6.555 25.219 5.504 1 98.56 16 ALA B C 1
ATOM 1972 O O . ALA B 1 16 ? 6.535 23.984 5.512 1 98.56 16 ALA B O 1
ATOM 1973 N N . ALA B 1 17 ? 6.273 25.922 6.535 1 98.19 17 ALA B N 1
ATOM 1974 C CA . ALA B 1 17 ? 5.996 25.328 7.836 1 98.19 17 ALA B CA 1
ATOM 1975 C C . ALA B 1 17 ? 4.664 24.578 7.82 1 98.19 17 ALA B C 1
ATOM 1977 O O . ALA B 1 17 ? 4.375 23.797 8.727 1 98.19 17 ALA B O 1
ATOM 1978 N N . TYR B 1 18 ? 3.828 24.766 6.781 1 98.62 18 TYR B N 1
ATOM 1979 C CA . TYR B 1 18 ? 2.568 24.047 6.625 1 98.62 18 TYR B CA 1
ATOM 1980 C C . TYR B 1 18 ? 2.775 22.75 5.863 1 98.62 18 TYR B C 1
ATOM 1982 O O . TYR B 1 18 ? 1.846 21.953 5.727 1 98.62 18 TYR B O 1
ATOM 1990 N N . ILE B 1 19 ? 4.008 22.484 5.414 1 98.88 19 ILE B N 1
ATOM 1991 C CA . ILE B 1 19 ? 4.184 21.453 4.402 1 98.88 19 ILE B CA 1
ATOM 1992 C C . ILE B 1 19 ? 4.895 20.234 5.016 1 98.88 19 ILE B C 1
ATOM 1994 O O . ILE B 1 19 ? 5.965 20.375 5.613 1 98.88 19 ILE B O 1
ATOM 1998 N N . ASP B 1 20 ? 4.324 19.141 4.93 1 98.94 20 ASP B N 1
ATOM 1999 C CA . ASP B 1 20 ? 5.027 17.859 4.934 1 98.94 20 ASP B CA 1
ATOM 2000 C C . ASP B 1 20 ? 5.391 17.422 3.516 1 98.94 20 ASP B C 1
ATOM 2002 O O . ASP B 1 20 ? 4.535 16.953 2.766 1 98.94 20 ASP B O 1
ATOM 2006 N N . GLN B 1 21 ? 6.574 17.594 3.141 1 98.75 21 GLN B N 1
ATOM 2007 C CA . GLN B 1 21 ? 6.918 17.203 1.773 1 98.75 21 GLN B CA 1
ATOM 2008 C C . GLN B 1 21 ? 6.879 15.695 1.596 1 98.75 21 GLN B C 1
ATOM 2010 O O . GLN B 1 21 ? 7.621 14.969 2.262 1 98.75 21 GLN B O 1
ATOM 2015 N N . SER B 1 22 ? 6.082 15.266 0.699 1 98.56 22 SER B N 1
ATOM 2016 C CA . SER B 1 22 ? 5.867 13.836 0.487 1 98.56 22 SER B CA 1
ATOM 2017 C C . SER B 1 22 ? 6.922 13.258 -0.448 1 98.56 22 SER B C 1
ATOM 2019 O O . SER B 1 22 ? 7.039 13.68 -1.6 1 98.56 22 SER B O 1
ATOM 2021 N N . VAL B 1 23 ? 7.664 12.367 0.021 1 98.62 23 VAL B N 1
ATOM 2022 C CA . VAL B 1 23 ? 8.648 11.578 -0.713 1 98.62 23 VAL B CA 1
ATOM 2023 C C . VAL B 1 23 ? 8.297 10.102 -0.625 1 98.62 23 VAL B C 1
ATOM 2025 O O . VAL B 1 23 ? 8.992 9.328 0.035 1 98.62 23 VAL B O 1
ATOM 2028 N N . LEU B 1 24 ? 7.219 9.695 -1.404 1 98.62 24 LEU B N 1
ATOM 2029 C CA . LEU B 1 24 ? 6.562 8.445 -1.024 1 98.62 24 LEU B CA 1
ATOM 2030 C C . LEU B 1 24 ? 6.488 7.488 -2.209 1 98.62 24 LEU B C 1
ATOM 2032 O O . LEU B 1 24 ? 6.078 6.336 -2.057 1 98.62 24 LEU B O 1
ATOM 2036 N N . LYS B 1 25 ? 6.848 7.93 -3.441 1 98.31 25 LYS B N 1
ATOM 2037 C CA . LYS B 1 25 ? 6.746 7.008 -4.566 1 98.31 25 LYS B CA 1
ATOM 2038 C C . LYS B 1 25 ? 7.602 5.766 -4.34 1 98.31 25 LYS B C 1
ATOM 2040 O O . LYS B 1 25 ? 8.789 5.875 -4.027 1 98.31 25 LYS B O 1
ATOM 2045 N N . PRO B 1 26 ? 6.969 4.617 -4.539 1 98.56 26 PRO B N 1
ATOM 2046 C CA . PRO B 1 26 ? 7.715 3.396 -4.223 1 98.56 26 PRO B CA 1
ATOM 2047 C C . PRO B 1 26 ? 8.828 3.105 -5.23 1 98.56 26 PRO B C 1
ATOM 2049 O O . PRO B 1 26 ? 9.727 2.312 -4.949 1 98.56 26 PRO B O 1
ATOM 2052 N N . GLU B 1 27 ? 8.75 3.736 -6.41 1 98.44 27 GLU B N 1
ATOM 2053 C CA . GLU B 1 27 ? 9.758 3.471 -7.434 1 98.44 27 GLU B CA 1
ATOM 2054 C C . GLU B 1 27 ? 10.953 4.402 -7.289 1 98.44 27 GLU B C 1
ATOM 2056 O O . GLU B 1 27 ? 11.922 4.305 -8.047 1 98.44 27 GLU B O 1
ATOM 2061 N N . PHE B 1 28 ? 10.953 5.305 -6.332 1 98.75 28 PHE B N 1
ATOM 2062 C CA . PHE B 1 28 ? 12.078 6.203 -6.121 1 98.75 28 PHE B CA 1
ATOM 2063 C C . PHE B 1 28 ? 13.352 5.414 -5.812 1 98.75 28 PHE B C 1
ATOM 2065 O O . PHE B 1 28 ? 13.328 4.484 -5 1 98.75 28 PHE B O 1
ATOM 2072 N N . THR B 1 29 ? 14.406 5.785 -6.477 1 98.75 29 THR B N 1
ATOM 2073 C CA . THR B 1 29 ? 15.727 5.305 -6.082 1 98.75 29 THR B CA 1
ATOM 2074 C C . THR B 1 29 ? 16.188 5.988 -4.801 1 98.75 29 THR B C 1
ATOM 2076 O O . THR B 1 29 ? 15.594 6.98 -4.371 1 98.75 29 THR B O 1
ATOM 2079 N N . GLU B 1 30 ? 17.234 5.445 -4.254 1 98.62 30 GLU B N 1
ATOM 2080 C CA . GLU B 1 30 ? 17.812 6.121 -3.096 1 98.62 30 GLU B CA 1
ATOM 2081 C C . GLU B 1 30 ? 18.266 7.535 -3.447 1 98.62 30 GLU B C 1
ATOM 2083 O O . GLU B 1 30 ? 18.172 8.445 -2.623 1 98.62 30 GLU B O 1
ATOM 2088 N N . GLU B 1 31 ? 18.75 7.699 -4.625 1 98.81 31 GLU B N 1
ATOM 2089 C CA . GLU B 1 31 ? 19.141 9.031 -5.078 1 98.81 31 GLU B CA 1
ATOM 2090 C C . GLU B 1 31 ? 17.953 9.977 -5.133 1 98.81 31 GLU B C 1
ATOM 2092 O O . GLU B 1 31 ? 18.047 11.133 -4.711 1 98.81 31 GLU B O 1
ATOM 2097 N N . ASP B 1 32 ? 16.844 9.531 -5.715 1 98.75 32 ASP B N 1
ATOM 2098 C CA . ASP B 1 32 ? 15.617 10.328 -5.723 1 98.75 32 ASP B CA 1
ATOM 2099 C C . ASP B 1 32 ? 15.219 10.727 -4.305 1 98.75 32 ASP B C 1
ATOM 2101 O O . ASP B 1 32 ? 14.891 11.883 -4.047 1 98.75 32 ASP B O 1
ATOM 2105 N N . ILE B 1 33 ? 15.234 9.742 -3.398 1 98.88 33 ILE B N 1
ATOM 2106 C CA . ILE B 1 33 ? 14.828 9.953 -2.014 1 98.88 33 ILE B CA 1
ATOM 2107 C C . ILE B 1 33 ? 15.711 11.031 -1.376 1 98.88 33 ILE B C 1
ATOM 2109 O O . ILE B 1 33 ? 15.203 11.977 -0.773 1 98.88 33 ILE B O 1
ATOM 2113 N N . ARG B 1 34 ? 17 10.891 -1.528 1 98.88 34 ARG B N 1
ATOM 2114 C CA . ARG B 1 34 ? 17.922 11.867 -0.97 1 98.88 34 ARG B CA 1
ATOM 2115 C C . ARG B 1 34 ? 17.688 13.25 -1.562 1 98.88 34 ARG B C 1
ATOM 2117 O O . ARG B 1 34 ? 17.688 14.25 -0.84 1 98.88 34 ARG B O 1
ATOM 2124 N N . LYS B 1 35 ? 17.469 13.312 -2.818 1 98.81 35 LYS B N 1
ATOM 2125 C CA . LYS B 1 35 ? 17.234 14.578 -3.506 1 98.81 35 LYS B CA 1
ATOM 2126 C C . LYS B 1 35 ? 16.016 15.289 -2.939 1 98.81 35 LYS B C 1
ATOM 2128 O O . LYS B 1 35 ? 16.078 16.469 -2.586 1 98.81 35 LYS B O 1
ATOM 2133 N N . TYR B 1 36 ? 14.953 14.586 -2.836 1 98.75 36 TYR B N 1
ATOM 2134 C CA . TYR B 1 36 ? 13.695 15.242 -2.484 1 98.75 36 TYR B CA 1
ATOM 2135 C C . TYR B 1 36 ? 13.617 15.5 -0.985 1 98.75 36 TYR B C 1
ATOM 2137 O O . TYR B 1 36 ? 12.953 16.438 -0.546 1 98.75 36 TYR B O 1
ATOM 2145 N N . ILE B 1 37 ? 14.312 14.656 -0.162 1 98.88 37 ILE B N 1
ATOM 2146 C CA . ILE B 1 37 ? 14.453 15 1.247 1 98.88 37 ILE B CA 1
ATOM 2147 C C . ILE B 1 37 ? 15.25 16.297 1.382 1 98.88 37 ILE B C 1
ATOM 2149 O O . ILE B 1 37 ? 14.867 17.203 2.137 1 98.88 37 ILE B O 1
ATOM 2153 N N . GLN B 1 38 ? 16.328 16.406 0.625 1 98.88 38 GLN B N 1
ATOM 2154 C CA . GLN B 1 38 ? 17.141 17.609 0.681 1 98.88 38 GLN B CA 1
ATOM 2155 C C . GLN B 1 38 ? 16.328 18.844 0.288 1 98.88 38 GLN B C 1
ATOM 2157 O O . GLN B 1 38 ? 16.453 19.906 0.91 1 98.88 38 GLN B O 1
ATOM 2162 N N . GLU B 1 39 ? 15.531 18.719 -0.707 1 98.38 39 GLU B N 1
ATOM 2163 C CA . GLU B 1 39 ? 14.664 19.828 -1.103 1 98.38 39 GLU B CA 1
ATOM 2164 C C . GLU B 1 39 ? 13.75 20.25 0.045 1 98.38 39 GLU B C 1
ATOM 2166 O O . GLU B 1 39 ? 13.578 21.438 0.303 1 98.38 39 GLU B O 1
ATOM 2171 N N . GLY B 1 40 ? 13.141 19.188 0.684 1 98.56 40 GLY B N 1
ATOM 2172 C CA . GLY B 1 40 ? 12.297 19.516 1.825 1 98.56 40 GLY B CA 1
ATOM 2173 C C . GLY B 1 40 ? 13.023 20.281 2.908 1 98.56 40 GLY B C 1
ATOM 2174 O O . GLY B 1 40 ? 12.469 21.219 3.488 1 98.56 40 GLY B O 1
ATOM 2175 N N . ILE B 1 41 ? 14.25 19.922 3.137 1 98.75 41 ILE B N 1
ATOM 2176 C CA . ILE B 1 41 ? 15.094 20.594 4.117 1 98.75 41 ILE B CA 1
ATOM 2177 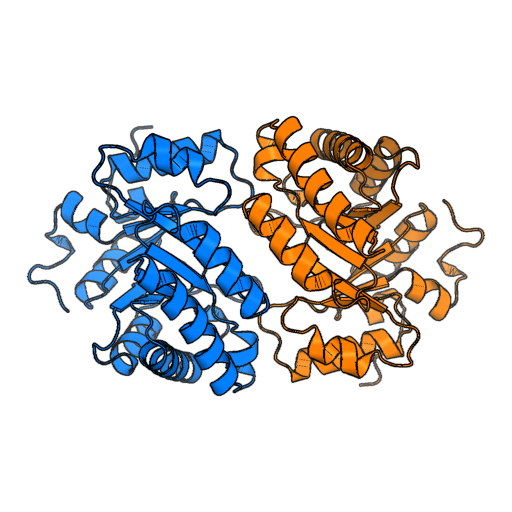C C . ILE B 1 41 ? 15.391 22.016 3.65 1 98.75 41 ILE B C 1
ATOM 2179 O O . ILE B 1 41 ? 15.219 22.969 4.41 1 98.75 41 ILE B O 1
ATOM 2183 N N . ASP B 1 42 ? 15.758 22.141 2.4 1 98.38 42 ASP B N 1
ATOM 2184 C CA . ASP B 1 42 ? 16.156 23.438 1.854 1 98.38 42 ASP B CA 1
ATOM 2185 C C . ASP B 1 42 ? 14.984 24.422 1.873 1 98.38 42 ASP B C 1
ATOM 2187 O O . ASP B 1 42 ? 15.18 25.609 2.109 1 98.38 42 ASP B O 1
ATOM 2191 N N . PHE B 1 43 ? 13.789 23.938 1.621 1 97.75 43 PHE B N 1
ATOM 2192 C CA . PHE B 1 43 ? 12.617 24.797 1.562 1 97.75 43 PHE B CA 1
ATOM 2193 C C . PHE B 1 43 ? 12.117 25.141 2.963 1 97.75 43 PHE B C 1
ATOM 2195 O O . PHE B 1 43 ? 11.281 26.031 3.135 1 97.75 43 PHE B O 1
ATOM 2202 N N . GLY B 1 44 ? 12.609 24.391 3.957 1 98.25 44 GLY B N 1
ATOM 2203 C CA . GLY B 1 44 ? 12.172 24.609 5.328 1 98.25 44 GLY B CA 1
ATOM 2204 C C . GLY B 1 44 ? 10.836 23.969 5.641 1 98.25 44 GLY B C 1
ATOM 2205 O O . GLY B 1 44 ? 10.07 24.484 6.461 1 98.25 44 GLY B O 1
ATOM 2206 N N . CYS B 1 45 ? 10.516 22.891 5.02 1 98.88 45 CYS B N 1
ATOM 2207 C CA . CYS B 1 45 ? 9.266 22.172 5.266 1 98.88 45 CYS B CA 1
ATOM 2208 C C . CYS B 1 45 ? 9.211 21.641 6.695 1 98.88 45 CYS B C 1
ATOM 2210 O O . CYS B 1 45 ? 10.25 21.359 7.293 1 98.88 45 CYS B O 1
ATOM 2212 N N . LYS B 1 46 ? 7.984 21.547 7.223 1 98.88 46 LYS B N 1
ATOM 2213 C CA . LYS B 1 46 ? 7.812 21.047 8.578 1 98.88 46 LYS B CA 1
ATOM 2214 C C . LYS B 1 46 ? 8.391 19.641 8.719 1 98.88 46 LYS B C 1
ATOM 2216 O O . LYS B 1 46 ? 9.133 19.359 9.664 1 98.88 46 LYS B O 1
ATOM 2221 N N . THR B 1 47 ? 8.031 18.797 7.777 1 98.94 47 THR B N 1
ATOM 2222 C CA . THR B 1 47 ? 8.578 17.438 7.758 1 98.94 47 THR B CA 1
ATOM 2223 C C . THR B 1 47 ? 8.859 16.984 6.328 1 98.94 47 THR B C 1
ATOM 2225 O O . THR B 1 47 ? 8.383 17.609 5.371 1 98.94 47 THR B O 1
ATOM 2228 N N . VAL B 1 48 ? 9.695 16 6.23 1 98.94 48 VAL B N 1
ATOM 2229 C CA . VAL B 1 48 ? 9.672 15.109 5.074 1 98.94 48 VAL B CA 1
ATOM 2230 C C . VAL B 1 48 ? 8.93 13.82 5.426 1 98.94 48 VAL B C 1
ATOM 2232 O O . VAL B 1 48 ? 9.18 13.219 6.477 1 98.94 48 VAL B O 1
ATOM 2235 N N . CYS B 1 49 ? 7.988 13.508 4.637 1 98.94 49 CYS B N 1
ATOM 2236 C CA . CYS B 1 49 ? 7.176 12.32 4.852 1 98.94 49 CYS B CA 1
ATOM 2237 C C . CYS B 1 49 ? 7.637 11.18 3.955 1 98.94 49 CYS B C 1
ATOM 2239 O O . CYS B 1 49 ? 7.562 11.273 2.73 1 98.94 49 CYS B O 1
ATOM 2241 N N . ILE B 1 50 ? 8.062 10.086 4.609 1 98.94 50 ILE B N 1
ATOM 2242 C CA . ILE B 1 50 ? 8.75 9.039 3.861 1 98.94 50 ILE B CA 1
ATOM 2243 C C . ILE B 1 50 ? 8.148 7.68 4.215 1 98.94 50 ILE B C 1
ATOM 2245 O O . ILE B 1 50 ? 7.406 7.555 5.188 1 98.94 50 ILE B O 1
ATOM 2249 N N . ASN B 1 51 ? 8.469 6.688 3.348 1 98.88 51 ASN B N 1
ATOM 2250 C CA . ASN B 1 51 ? 8.234 5.289 3.68 1 98.88 51 ASN B CA 1
ATOM 2251 C C . ASN B 1 51 ? 9.234 4.785 4.723 1 98.88 51 ASN B C 1
ATOM 2253 O O . ASN B 1 51 ? 10.352 5.297 4.816 1 98.88 51 ASN B O 1
ATOM 2257 N N . PRO B 1 52 ? 8.836 3.719 5.449 1 98.81 52 PRO B N 1
ATOM 2258 C CA . PRO B 1 52 ? 9.703 3.221 6.52 1 98.81 52 PRO B CA 1
ATOM 2259 C C . PRO B 1 52 ? 11.07 2.777 6.012 1 98.81 52 PRO B C 1
ATOM 2261 O O . PRO B 1 52 ? 12.07 2.932 6.711 1 98.81 52 PRO B O 1
ATOM 2264 N N . SER B 1 53 ? 11.172 2.291 4.816 1 98.5 53 SER B N 1
ATOM 2265 C CA . SER B 1 53 ? 12.438 1.779 4.293 1 98.5 53 SER B CA 1
ATOM 2266 C C . SER B 1 53 ? 13.445 2.904 4.082 1 98.5 53 SER B C 1
ATOM 2268 O O . SER B 1 53 ? 14.633 2.65 3.889 1 98.5 53 SER B O 1
ATOM 2270 N N . SER B 1 54 ? 12.992 4.148 4.102 1 98.56 54 SER B N 1
ATOM 2271 C CA . SER B 1 54 ? 13.867 5.297 3.863 1 98.56 54 SER B CA 1
ATOM 2272 C C . SER B 1 54 ? 14.242 5.984 5.172 1 98.56 54 SER B C 1
ATOM 2274 O O . SER B 1 54 ? 14.859 7.051 5.16 1 98.56 54 SER B O 1
ATOM 2276 N N . LEU B 1 55 ? 13.875 5.398 6.258 1 98.62 55 LEU B N 1
ATOM 2277 C CA . LEU B 1 55 ? 14.023 6.031 7.566 1 98.62 55 LEU B CA 1
ATOM 2278 C C . LEU B 1 55 ? 15.484 6.336 7.863 1 98.62 55 LEU B C 1
ATOM 2280 O O . LEU B 1 55 ? 15.812 7.418 8.352 1 98.62 55 LEU B O 1
ATOM 2284 N N . ASP B 1 56 ? 16.406 5.395 7.535 1 98.25 56 ASP B N 1
ATOM 2285 C CA . ASP B 1 56 ? 17.812 5.613 7.812 1 98.25 56 ASP B CA 1
ATOM 2286 C C . ASP B 1 56 ? 18.359 6.809 7.023 1 98.25 56 ASP B C 1
ATOM 2288 O O . ASP B 1 56 ? 19.141 7.602 7.543 1 98.25 56 ASP B O 1
ATOM 2292 N N . ILE B 1 57 ? 17.938 6.949 5.789 1 98.75 57 ILE B N 1
ATOM 2293 C CA . ILE B 1 57 ? 18.344 8.07 4.953 1 98.75 57 ILE B CA 1
ATOM 2294 C C . ILE B 1 57 ? 17.812 9.375 5.543 1 98.75 57 ILE B C 1
ATOM 2296 O O . ILE B 1 57 ? 18.562 10.352 5.676 1 98.75 57 ILE B O 1
ATOM 2300 N N . ALA B 1 58 ? 16.547 9.383 5.891 1 98.81 58 ALA B N 1
ATOM 2301 C CA . ALA B 1 58 ? 15.938 10.586 6.461 1 98.81 58 ALA B CA 1
ATOM 2302 C C . ALA B 1 58 ? 16.641 10.984 7.758 1 98.81 58 ALA B C 1
ATOM 2304 O O . ALA B 1 58 ? 16.891 12.172 7.984 1 98.81 58 ALA B O 1
ATOM 2305 N N . ARG B 1 59 ? 16.938 9.961 8.594 1 98.5 59 ARG B N 1
ATOM 2306 C CA . ARG B 1 59 ? 17.625 10.203 9.859 1 98.5 59 ARG B CA 1
ATOM 2307 C C . ARG B 1 59 ? 18.969 10.898 9.625 1 98.5 59 ARG B C 1
ATOM 2309 O O . ARG B 1 59 ? 19.281 11.891 10.281 1 98.5 59 ARG B O 1
ATOM 2316 N N . GLU B 1 60 ? 19.641 10.344 8.75 1 98.62 60 GLU B N 1
ATOM 2317 C CA . GLU B 1 60 ? 20.938 10.906 8.414 1 98.62 60 GLU B CA 1
ATOM 2318 C C . GLU B 1 60 ? 20.812 12.344 7.914 1 98.62 60 GLU B C 1
ATOM 2320 O O . GLU B 1 60 ? 21.516 13.234 8.383 1 98.62 60 GLU B O 1
ATOM 2325 N N . MET B 1 61 ? 19.938 12.625 7.078 1 98.81 61 MET B N 1
ATOM 2326 C CA . MET B 1 61 ? 19.906 13.875 6.328 1 98.81 61 MET B CA 1
ATOM 2327 C C . MET B 1 61 ? 19.266 14.984 7.156 1 98.81 61 MET B C 1
ATOM 2329 O O . MET B 1 61 ? 19.609 16.156 7 1 98.81 61 MET B O 1
ATOM 2333 N N . THR B 1 62 ? 18.328 14.641 8.008 1 98.75 62 THR B N 1
ATOM 2334 C CA . THR B 1 62 ? 17.594 15.68 8.719 1 98.75 62 THR B CA 1
ATOM 2335 C C . THR B 1 62 ? 18.312 16.062 10.016 1 98.75 62 THR B C 1
ATOM 2337 O O . THR B 1 62 ? 17.906 17 10.695 1 98.75 62 THR B O 1
ATOM 2340 N N . ARG B 1 63 ? 19.328 15.312 10.375 1 97.56 63 ARG B N 1
ATOM 2341 C CA . ARG B 1 63 ? 20.062 15.617 11.594 1 97.56 63 ARG B CA 1
ATOM 2342 C C . ARG B 1 63 ? 20.578 17.047 11.57 1 97.56 63 ARG B C 1
ATOM 2344 O O . ARG B 1 63 ? 21.219 17.484 10.609 1 97.56 63 ARG B O 1
ATOM 2351 N N . GLY B 1 64 ? 20.219 17.781 12.648 1 97.75 64 GLY B N 1
ATOM 2352 C CA . GLY B 1 64 ? 20.719 19.141 12.781 1 97.75 64 GLY B CA 1
ATOM 2353 C C . GLY B 1 64 ? 19.906 20.156 11.984 1 97.75 64 GLY B C 1
ATOM 2354 O O . GLY B 1 64 ? 20.25 21.328 11.945 1 97.75 64 GLY B O 1
ATOM 2355 N N . THR B 1 65 ? 18.938 19.734 11.328 1 98.38 65 THR B N 1
ATOM 2356 C CA . THR B 1 65 ? 18.078 20.641 10.578 1 98.38 65 THR B CA 1
ATOM 2357 C C . THR B 1 65 ? 16.781 20.891 11.328 1 98.38 65 THR B C 1
ATOM 2359 O O . THR B 1 65 ? 16.531 20.266 12.367 1 98.38 65 THR B O 1
ATOM 2362 N N . GLU B 1 66 ? 16 21.781 10.859 1 98.31 66 GLU B N 1
ATOM 2363 C CA . GLU B 1 66 ? 14.727 22.094 11.484 1 98.31 66 GLU B CA 1
ATOM 2364 C C . GLU B 1 66 ? 13.609 21.219 10.922 1 98.31 66 GLU B C 1
ATOM 2366 O O . GLU B 1 66 ? 12.523 21.141 11.5 1 98.31 66 GLU B O 1
ATOM 2371 N N . THR B 1 67 ? 13.852 20.641 9.781 1 98.88 67 THR B N 1
ATOM 2372 C CA . THR B 1 67 ? 12.867 19.75 9.156 1 98.88 67 THR B CA 1
ATOM 2373 C C . THR B 1 67 ? 12.812 18.406 9.875 1 98.88 67 THR B C 1
ATOM 2375 O O . THR B 1 67 ? 13.844 17.75 10.062 1 98.88 67 THR B O 1
ATOM 2378 N N . LYS B 1 68 ? 11.586 17.953 10.297 1 98.88 68 LYS B N 1
ATOM 2379 C CA . LYS B 1 68 ? 11.422 16.734 11.07 1 98.88 68 LYS B CA 1
ATOM 2380 C C . LYS B 1 68 ? 11.016 15.562 10.172 1 98.88 68 LYS B C 1
ATOM 2382 O O . LYS B 1 68 ? 10.852 15.734 8.961 1 98.88 68 LYS B O 1
ATOM 2387 N N . ILE B 1 69 ? 10.945 14.375 10.766 1 98.94 69 ILE B N 1
ATOM 2388 C CA . ILE B 1 69 ? 10.648 13.164 10.008 1 98.94 69 ILE B CA 1
ATOM 2389 C C . ILE B 1 69 ? 9.211 12.727 10.266 1 98.94 69 ILE B C 1
ATOM 2391 O O . ILE B 1 69 ? 8.797 12.555 11.414 1 98.94 69 ILE B O 1
ATOM 2395 N N . CYS B 1 70 ? 8.445 12.609 9.266 1 98.94 70 CYS B N 1
ATOM 2396 C CA . CYS B 1 70 ? 7.145 11.945 9.258 1 98.94 70 CYS B CA 1
ATOM 2397 C C . CYS B 1 70 ? 7.211 10.633 8.492 1 98.94 70 CYS B C 1
ATOM 2399 O O . CYS B 1 70 ? 7.836 10.555 7.43 1 98.94 70 CYS B O 1
ATOM 2401 N N . VAL B 1 71 ? 6.648 9.586 9.039 1 98.94 71 VAL B N 1
ATOM 2402 C CA . VAL B 1 71 ? 6.703 8.273 8.406 1 98.94 71 VAL B CA 1
ATOM 2403 C C . VAL B 1 71 ? 5.289 7.742 8.195 1 98.94 71 VAL B C 1
ATOM 2405 O O . VAL B 1 71 ? 4.418 7.914 9.055 1 98.94 71 VAL B O 1
ATOM 2408 N N . VAL B 1 72 ? 5.086 7.09 7.066 1 98.94 72 VAL B N 1
ATOM 2409 C CA . VAL B 1 72 ? 3.785 6.469 6.828 1 98.94 72 VAL B CA 1
ATOM 2410 C C . VAL B 1 72 ? 3.785 5.047 7.383 1 98.94 72 VAL B C 1
ATOM 2412 O O . VAL B 1 72 ? 4.836 4.406 7.465 1 98.94 72 VAL B O 1
ATOM 2415 N N . CYS B 1 73 ? 2.637 4.59 7.738 1 98.75 73 CYS B N 1
ATOM 2416 C CA . CYS B 1 73 ? 2.398 3.25 8.258 1 98.75 73 CYS B CA 1
ATOM 2417 C C . CYS B 1 73 ? 1.2 2.604 7.574 1 98.75 73 CYS B C 1
ATOM 2419 O O . CYS B 1 73 ? 0.15 3.23 7.43 1 98.75 73 CYS B O 1
ATOM 2421 N N . ASP B 1 74 ? 1.377 1.284 7.195 1 98.56 74 ASP B N 1
ATOM 2422 C CA . ASP B 1 74 ? 0.325 0.548 6.5 1 98.56 74 ASP B CA 1
ATOM 2423 C C . ASP B 1 74 ? -0.224 1.353 5.324 1 98.56 74 ASP B C 1
ATOM 2425 O O . ASP B 1 74 ? -1.439 1.494 5.176 1 98.56 74 ASP B O 1
ATOM 2429 N N . PHE B 1 75 ? 0.677 1.9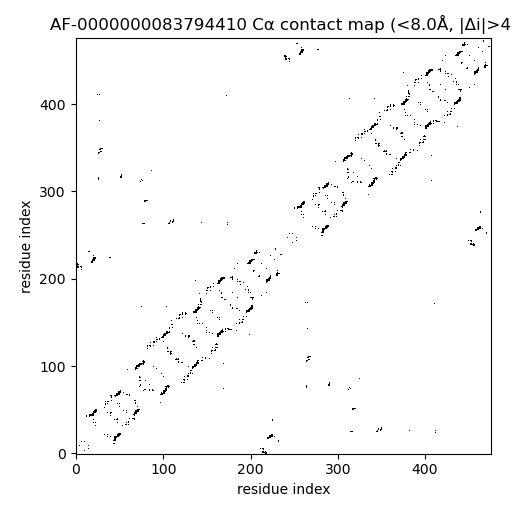86 4.574 1 98.81 75 PHE B N 1
ATOM 2430 C CA . PHE B 1 75 ? 0.435 2.904 3.467 1 98.81 75 PHE B CA 1
ATOM 2431 C C . PHE B 1 75 ? 0.642 2.205 2.129 1 98.81 75 PHE B C 1
ATOM 2433 O O . PHE B 1 75 ? 1.591 1.437 1.965 1 98.81 75 PHE B O 1
ATOM 2440 N N . PRO B 1 76 ? -0.255 2.291 1.136 1 98.62 76 PRO B N 1
ATOM 2441 C CA . PRO B 1 76 ? -1.327 3.289 1.097 1 98.62 76 PRO B CA 1
ATOM 2442 C C . PRO B 1 76 ? -2.705 2.688 1.363 1 98.62 76 PRO B C 1
ATOM 2444 O O . PRO B 1 76 ? -3.715 3.389 1.28 1 98.62 76 PRO B O 1
ATOM 2447 N N . PHE B 1 77 ? -2.766 1.382 1.742 1 98.69 77 PHE B N 1
ATOM 2448 C CA . PHE B 1 77 ? -4.078 0.752 1.683 1 98.69 77 PHE B CA 1
ATOM 2449 C C . PHE B 1 77 ? -4.734 0.739 3.059 1 98.69 77 PHE B C 1
ATOM 2451 O O . PHE B 1 77 ? -5.965 0.778 3.166 1 98.69 77 PHE B O 1
ATOM 2458 N N . GLY B 1 78 ? -3.92 0.615 4.129 1 98.69 78 GLY B N 1
ATOM 2459 C CA . GLY B 1 78 ? -4.477 0.513 5.473 1 98.69 78 GLY B CA 1
ATOM 2460 C C . GLY B 1 78 ? -5.23 -0.78 5.707 1 98.69 78 GLY B C 1
ATOM 2461 O O . GLY B 1 78 ? -6.176 -0.817 6.496 1 98.69 78 GLY B O 1
ATOM 2462 N N . THR B 1 79 ? -4.832 -1.836 5.051 1 98.75 79 THR B N 1
ATOM 2463 C CA . THR B 1 79 ? -5.629 -3.057 5.07 1 98.75 79 THR B CA 1
ATOM 2464 C C . THR B 1 79 ? -4.879 -4.18 5.785 1 98.75 79 THR B C 1
ATOM 2466 O O . THR B 1 79 ? -5.129 -5.359 5.531 1 98.75 79 THR B O 1
ATOM 2469 N N . SER B 1 80 ? -3.904 -3.893 6.605 1 98.44 80 SER B N 1
ATOM 2470 C CA . SER B 1 80 ? -3.32 -4.875 7.512 1 98.44 80 SER B CA 1
ATOM 2471 C C . SER B 1 80 ? -4.246 -5.164 8.688 1 98.44 80 SER B C 1
ATOM 2473 O O . SER B 1 80 ? -5.254 -4.477 8.875 1 98.44 80 SER B O 1
ATOM 2475 N N . THR B 1 81 ? -3.941 -6.16 9.453 1 98.12 81 THR B N 1
ATOM 2476 C CA . THR B 1 81 ? -4.629 -6.348 10.727 1 98.12 81 THR B CA 1
ATOM 2477 C C . THR B 1 81 ? -4.246 -5.25 11.719 1 98.12 81 THR B C 1
ATOM 2479 O O . THR B 1 81 ? -3.188 -4.633 11.586 1 98.12 81 THR B O 1
ATOM 2482 N N . THR B 1 82 ? -5.125 -5.039 12.703 1 98.75 82 THR B N 1
ATOM 2483 C CA . THR B 1 82 ? -4.824 -4.062 13.75 1 98.75 82 THR B CA 1
ATOM 2484 C C . THR B 1 82 ? -3.502 -4.398 14.438 1 98.75 82 THR B C 1
ATOM 2486 O O . THR B 1 82 ? -2.664 -3.52 14.648 1 98.75 82 THR B O 1
ATOM 2489 N N . LYS B 1 83 ? -3.318 -5.652 14.727 1 98.5 83 LYS B N 1
ATOM 2490 C CA . LYS B 1 83 ? -2.096 -6.094 15.391 1 98.5 83 LYS B CA 1
ATOM 2491 C C . LYS B 1 83 ? -0.863 -5.758 14.555 1 98.5 83 LYS B C 1
ATOM 2493 O O . LYS B 1 83 ? 0.138 -5.27 15.086 1 98.5 83 LYS B O 1
ATOM 2498 N N . SER B 1 84 ? -0.921 -6.035 13.312 1 98.31 84 SER B N 1
ATOM 2499 C CA . SER B 1 84 ? 0.175 -5.73 12.398 1 98.31 84 SER B CA 1
ATOM 2500 C C . SER B 1 84 ? 0.463 -4.234 12.359 1 98.31 84 SER B C 1
ATOM 2502 O O . SER B 1 84 ? 1.624 -3.82 12.391 1 98.31 84 SER B O 1
ATOM 2504 N N . LYS B 1 85 ? -0.593 -3.387 12.297 1 98.75 85 LYS B N 1
ATOM 2505 C CA . LYS B 1 85 ? -0.412 -1.938 12.289 1 98.75 85 LYS B CA 1
ATOM 2506 C C . LYS B 1 85 ? 0.325 -1.473 13.547 1 98.75 85 LYS B C 1
ATOM 2508 O O . LYS B 1 85 ? 1.237 -0.648 13.461 1 98.75 85 LYS B O 1
ATOM 2513 N N . VAL B 1 86 ? -0.101 -2.025 14.625 1 98.88 86 VAL B N 1
ATOM 2514 C CA . VAL B 1 86 ? 0.489 -1.638 15.898 1 98.88 86 VAL B CA 1
ATOM 2515 C C . VAL B 1 86 ? 1.963 -2.035 15.93 1 98.88 86 VAL B C 1
ATOM 2517 O O . VAL B 1 86 ? 2.816 -1.251 16.359 1 98.88 86 VAL B O 1
ATOM 2520 N N . MET B 1 87 ? 2.295 -3.234 15.453 1 98.75 87 MET B N 1
ATOM 2521 C CA . MET B 1 87 ? 3.68 -3.697 15.422 1 98.75 87 MET B CA 1
ATOM 2522 C C . MET B 1 87 ? 4.531 -2.803 14.523 1 98.75 87 MET B C 1
ATOM 2524 O O . MET B 1 87 ? 5.652 -2.441 14.891 1 98.75 87 MET B O 1
ATOM 2528 N N . GLN B 1 88 ? 4.008 -2.475 13.398 1 98.75 88 GLN B N 1
ATOM 2529 C CA . GLN B 1 88 ? 4.723 -1.596 12.477 1 98.75 88 GLN B CA 1
ATOM 2530 C C . GLN B 1 88 ? 4.961 -0.223 13.102 1 98.75 88 GLN B C 1
ATOM 2532 O O . GLN B 1 88 ? 6.07 0.305 13.047 1 98.75 88 GLN B O 1
ATOM 2537 N N . ALA B 1 89 ? 3.883 0.294 13.688 1 98.88 89 ALA B N 1
ATOM 2538 C CA . ALA B 1 89 ? 3.971 1.612 14.312 1 98.88 89 ALA B CA 1
ATOM 2539 C C . ALA B 1 89 ? 5.016 1.626 15.422 1 98.88 89 ALA B C 1
ATOM 2541 O O . ALA B 1 89 ? 5.812 2.561 15.523 1 98.88 89 ALA B O 1
ATOM 2542 N N . GLU B 1 90 ? 4.988 0.625 16.203 1 98.88 90 GLU B N 1
ATOM 2543 C CA . GLU B 1 90 ? 5.961 0.544 17.281 1 98.88 90 GLU B CA 1
ATOM 2544 C C . GLU B 1 90 ? 7.387 0.498 16.75 1 98.88 90 GLU B C 1
ATOM 2546 O O . GLU B 1 90 ? 8.273 1.191 17.25 1 98.88 90 GLU B O 1
ATOM 2551 N N . GLU B 1 91 ? 7.57 -0.314 15.75 1 98.44 91 GLU B N 1
ATOM 2552 C CA . GLU B 1 91 ? 8.891 -0.437 15.148 1 98.44 91 GLU B CA 1
ATOM 2553 C C . GLU B 1 91 ? 9.383 0.905 14.609 1 98.44 91 GLU B C 1
ATOM 2555 O O . GLU B 1 91 ? 10.57 1.22 14.695 1 98.44 91 GLU B O 1
ATOM 2560 N N . ILE B 1 92 ? 8.508 1.673 14.047 1 98.56 92 ILE B N 1
ATOM 2561 C CA . ILE B 1 92 ? 8.828 2.963 13.445 1 98.56 92 ILE B CA 1
ATOM 2562 C C . ILE B 1 92 ? 9.156 3.977 14.539 1 98.56 92 ILE B C 1
ATOM 2564 O O . ILE B 1 92 ? 10.094 4.762 14.414 1 98.56 92 ILE B O 1
ATOM 2568 N N . CYS B 1 93 ? 8.477 3.908 15.68 1 98.5 93 CYS B N 1
ATOM 2569 C CA . CYS B 1 93 ? 8.461 5.02 16.625 1 98.5 93 CYS B CA 1
ATOM 2570 C C . CYS B 1 93 ? 9.453 4.793 17.75 1 98.5 93 CYS B C 1
ATOM 2572 O O . CYS B 1 93 ? 9.891 5.742 18.406 1 98.5 93 CYS B O 1
ATOM 2574 N N . LYS B 1 94 ? 9.82 3.559 18.031 1 97.88 94 LYS B N 1
ATOM 2575 C CA . LYS B 1 94 ? 10.492 3.197 19.266 1 97.88 94 LYS B CA 1
ATOM 2576 C C . LYS B 1 94 ? 11.891 3.805 19.344 1 97.88 94 LYS B C 1
ATOM 2578 O O . LYS B 1 94 ? 12.469 3.904 20.422 1 97.88 94 LYS B O 1
ATOM 2583 N N . SER B 1 95 ? 12.406 4.27 18.203 1 95.81 95 SER B N 1
ATOM 2584 C CA . SER B 1 95 ? 13.742 4.855 18.203 1 95.81 95 SER B CA 1
ATOM 2585 C C . SER B 1 95 ? 13.727 6.27 18.781 1 95.81 95 SER B C 1
ATOM 2587 O O . SER B 1 95 ? 14.773 6.812 19.141 1 95.81 95 SER B O 1
ATOM 2589 N N . GLY B 1 96 ? 12.578 6.941 18.75 1 96.38 96 GLY B N 1
ATOM 2590 C CA . GLY B 1 96 ? 12.414 8.227 19.406 1 96.38 96 GLY B CA 1
ATOM 2591 C C . GLY B 1 96 ? 12.719 9.406 18.5 1 96.38 96 GLY B C 1
ATOM 2592 O O . GLY B 1 96 ? 12.664 10.555 18.938 1 96.38 96 GLY B O 1
ATOM 2593 N N . ASP B 1 97 ? 13.062 9.133 17.266 1 96.62 97 ASP B N 1
ATOM 2594 C CA . ASP B 1 97 ? 13.492 10.219 16.375 1 96.62 97 ASP B CA 1
ATOM 2595 C C . ASP B 1 97 ? 12.414 10.555 15.352 1 96.62 97 ASP B C 1
ATOM 2597 O O . ASP B 1 97 ? 12.555 11.508 14.586 1 96.62 97 ASP B O 1
ATOM 2601 N N . VAL B 1 98 ? 11.383 9.805 15.305 1 98.62 98 VAL B N 1
ATOM 2602 C CA . VAL B 1 98 ? 10.258 10.086 14.422 1 98.62 98 VAL B CA 1
ATOM 2603 C C . VAL B 1 98 ? 9.344 11.125 15.062 1 98.62 98 VAL B C 1
ATOM 2605 O O . VAL B 1 98 ? 8.992 11.016 16.25 1 98.62 98 VAL B O 1
ATOM 2608 N N . TYR B 1 99 ? 8.977 12.133 14.281 1 98.81 99 TYR B N 1
ATOM 2609 C CA . TYR B 1 99 ? 8.195 13.25 14.781 1 98.81 99 TYR B CA 1
ATOM 2610 C C . TYR B 1 99 ? 6.703 12.961 14.695 1 98.81 99 TYR B C 1
ATOM 2612 O O . TYR B 1 99 ? 5.953 13.227 15.633 1 98.81 99 TYR B O 1
ATOM 2620 N N . GLU B 1 100 ? 6.25 12.414 13.617 1 98.94 100 GLU B N 1
ATOM 2621 C CA . GLU B 1 100 ? 4.844 12.125 13.359 1 98.94 100 GLU B CA 1
ATOM 2622 C C . GLU B 1 100 ? 4.688 10.859 12.523 1 98.94 100 GLU B C 1
ATOM 2624 O O . GLU B 1 100 ? 5.586 10.492 11.766 1 98.94 100 GLU B O 1
ATOM 2629 N N . LEU B 1 101 ? 3.568 10.203 12.727 1 98.94 101 LEU B N 1
ATOM 2630 C CA . LEU B 1 101 ? 3.229 9.016 11.953 1 98.94 101 LEU B CA 1
ATOM 2631 C C . LEU B 1 101 ? 1.911 9.203 11.211 1 98.94 101 LEU B C 1
ATOM 2633 O O . LEU B 1 101 ? 0.903 9.578 11.812 1 98.94 101 LEU B O 1
ATOM 2637 N N . ASP B 1 102 ? 1.927 9.039 9.883 1 98.94 102 ASP B N 1
ATOM 2638 C CA . ASP B 1 102 ? 0.714 8.984 9.07 1 98.94 102 ASP B CA 1
ATOM 2639 C C . ASP B 1 102 ? 0.256 7.539 8.867 1 98.94 102 ASP B C 1
ATOM 2641 O O . ASP B 1 102 ? 0.97 6.734 8.266 1 98.94 102 ASP B O 1
ATOM 2645 N N . VAL B 1 103 ? -0.924 7.223 9.305 1 98.94 103 VAL B N 1
ATOM 2646 C CA . VAL B 1 103 ? -1.429 5.863 9.148 1 98.94 103 VAL B CA 1
ATOM 2647 C C . VAL B 1 103 ? -2.748 5.887 8.383 1 98.94 103 VAL B C 1
ATOM 2649 O O . VAL B 1 103 ? -3.557 6.805 8.547 1 98.94 103 VAL B O 1
ATOM 2652 N N . VAL B 1 104 ? -2.975 4.898 7.555 1 98.94 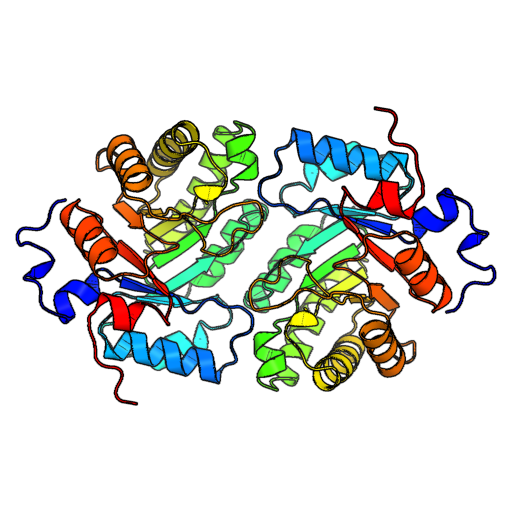104 VAL B N 1
ATOM 2653 C CA . VAL B 1 104 ? -4.188 4.852 6.746 1 98.94 104 VAL B CA 1
ATOM 2654 C C . VAL B 1 104 ? -5.27 4.062 7.48 1 98.94 104 VAL B C 1
ATOM 2656 O O . VAL B 1 104 ? -5.035 2.93 7.914 1 98.94 104 VAL B O 1
ATOM 2659 N N . ALA B 1 105 ? -6.41 4.668 7.656 1 98.94 105 ALA B N 1
ATOM 2660 C CA . ALA B 1 105 ? -7.566 3.941 8.172 1 98.94 105 ALA B CA 1
ATOM 2661 C C . ALA B 1 105 ? -8.078 2.926 7.156 1 98.94 105 ALA B C 1
ATOM 2663 O O .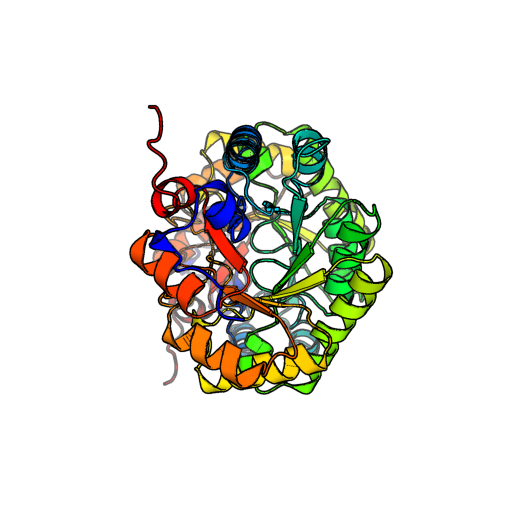 ALA B 1 105 ? -7.926 3.119 5.949 1 98.94 105 ALA B O 1
ATOM 2664 N N . ASN B 1 106 ? -8.609 1.844 7.641 1 98.88 106 ASN B N 1
ATOM 2665 C CA . ASN B 1 106 ? -9.258 0.891 6.75 1 98.88 106 ASN B CA 1
ATOM 2666 C C . ASN B 1 106 ? -10.547 1.462 6.168 1 98.88 106 ASN B C 1
ATOM 2668 O O . ASN B 1 106 ? -11.609 1.36 6.781 1 98.88 106 ASN B O 1
ATOM 2672 N N . TYR B 1 107 ? -10.445 2.057 4.988 1 98.75 107 TYR B N 1
ATOM 2673 C CA . TYR B 1 107 ? -11.617 2.75 4.473 1 98.75 107 TYR B CA 1
ATOM 2674 C C . TYR B 1 107 ? -12.594 1.77 3.836 1 98.75 107 TYR B C 1
ATOM 2676 O O . TYR B 1 107 ? -13.727 2.133 3.523 1 98.75 107 TYR B O 1
ATOM 2684 N N . GLY B 1 108 ? -12.219 0.436 3.662 1 98.81 108 GLY B N 1
ATOM 2685 C CA . GLY B 1 108 ? -13.203 -0.602 3.416 1 98.81 108 GLY B CA 1
ATOM 2686 C C . GLY B 1 108 ? -14.148 -0.816 4.586 1 98.81 108 GLY B C 1
ATOM 2687 O O . GLY B 1 108 ? -15.352 -0.998 4.395 1 98.81 108 GLY B O 1
ATOM 2688 N N . TRP B 1 109 ? -13.562 -0.795 5.785 1 98.88 109 TRP B N 1
ATOM 2689 C CA . TRP B 1 109 ? -14.383 -0.901 6.988 1 98.88 109 TRP B CA 1
ATOM 2690 C C . TRP B 1 109 ? -15.289 0.314 7.137 1 98.88 109 TRP B C 1
ATOM 2692 O O . TRP B 1 109 ? -16.453 0.185 7.547 1 98.88 109 TRP B O 1
ATOM 2702 N N . ILE B 1 110 ? -14.797 1.511 6.805 1 98.94 110 ILE B N 1
ATOM 2703 C CA . ILE B 1 110 ? -15.602 2.725 6.855 1 98.94 110 ILE B CA 1
ATOM 2704 C C . ILE B 1 110 ? -16.812 2.584 5.926 1 98.94 110 ILE B C 1
ATOM 2706 O O . ILE B 1 110 ? -17.953 2.791 6.34 1 98.94 110 ILE B O 1
ATOM 2710 N N . ARG B 1 111 ? -16.578 2.172 4.723 1 98.88 111 ARG B N 1
ATOM 2711 C CA . ARG B 1 111 ? -17.625 2.02 3.719 1 98.88 111 ARG B CA 1
ATOM 2712 C C . ARG B 1 111 ? -18.609 0.921 4.117 1 98.88 111 ARG B C 1
ATOM 2714 O O . ARG B 1 111 ? -19.734 0.902 3.646 1 98.88 111 ARG B O 1
ATOM 2721 N N . SER B 1 112 ? -18.141 0.027 5.008 1 98.81 112 SER B N 1
ATOM 2722 C CA . SER B 1 112 ? -18.984 -1.076 5.477 1 98.81 112 SER B CA 1
ATOM 2723 C C . SER B 1 112 ? -19.781 -0.682 6.715 1 98.81 112 SER B C 1
ATOM 2725 O O . SER B 1 112 ? -20.562 -1.478 7.234 1 98.81 112 SER B O 1
ATOM 2727 N N . GLY B 1 113 ? -19.5 0.494 7.273 1 98.75 113 GLY B N 1
ATOM 2728 C CA . GLY B 1 113 ? -20.141 0.93 8.5 1 98.75 113 GLY B CA 1
ATOM 2729 C C . GLY B 1 113 ? -19.625 0.225 9.734 1 98.75 113 GLY B C 1
ATOM 2730 O O . GLY B 1 113 ? -20.328 0.135 10.742 1 98.75 113 GLY B O 1
ATOM 2731 N N . LYS B 1 114 ? -18.453 -0.317 9.633 1 98.69 114 LYS B N 1
ATOM 2732 C CA . LYS B 1 114 ? -17.859 -1.014 10.766 1 98.69 114 LYS B CA 1
ATOM 2733 C C . LYS B 1 114 ? -17.141 -0.039 11.688 1 98.69 114 LYS B C 1
ATOM 2735 O O . LYS B 1 114 ? -15.945 -0.202 11.961 1 98.69 114 LYS B O 1
ATOM 2740 N N . TRP B 1 115 ? -17.812 0.867 12.273 1 98.81 115 TRP B N 1
ATOM 2741 C CA . TRP B 1 115 ? -17.25 2.016 12.977 1 98.81 115 TRP B CA 1
ATOM 2742 C C . TRP B 1 115 ? -16.531 1.579 14.25 1 98.81 115 TRP B C 1
ATOM 2744 O O . TRP B 1 115 ? -15.5 2.15 14.609 1 98.81 115 TRP B O 1
ATOM 2754 N N . ASP B 1 116 ? -17 0.532 14.906 1 98.75 116 ASP B N 1
ATOM 2755 C CA . ASP B 1 116 ? -16.312 0.039 16.094 1 98.75 116 ASP B CA 1
ATOM 2756 C C . ASP B 1 116 ? -14.922 -0.501 15.75 1 98.75 116 ASP B C 1
ATOM 2758 O O . ASP B 1 116 ? -13.953 -0.242 16.453 1 98.75 116 ASP B O 1
ATOM 2762 N N . LYS B 1 117 ? -14.898 -1.252 14.656 1 98.69 117 LYS B N 1
ATOM 2763 C CA . LYS B 1 117 ? -13.617 -1.793 14.195 1 98.69 117 LYS B CA 1
ATOM 2764 C C . LYS B 1 117 ? -12.656 -0.674 13.805 1 98.69 117 LYS B C 1
ATOM 2766 O O . LYS B 1 117 ? -11.469 -0.725 14.141 1 98.69 117 LYS B O 1
ATOM 2771 N N . VAL B 1 118 ? -13.188 0.319 13.133 1 98.88 118 VAL B N 1
ATOM 2772 C CA . VAL B 1 118 ? -12.391 1.464 12.703 1 98.88 118 VAL B CA 1
ATOM 2773 C C . VAL B 1 118 ? -11.828 2.188 13.93 1 98.88 118 VAL B C 1
ATOM 2775 O O . VAL B 1 118 ? -10.625 2.473 13.992 1 98.88 118 VAL B O 1
ATOM 2778 N N . GLU B 1 119 ? -12.656 2.436 14.875 1 98.94 119 GLU B N 1
ATOM 2779 C CA . GLU B 1 119 ? -12.242 3.17 16.062 1 98.94 119 GLU B CA 1
ATOM 2780 C C . GLU B 1 119 ? -11.195 2.396 16.859 1 98.94 119 GLU B C 1
ATOM 2782 O O . GLU B 1 119 ? -10.203 2.971 17.297 1 98.94 119 GLU B O 1
ATOM 2787 N N . GLU B 1 120 ? -11.422 1.118 17.047 1 98.88 120 GLU B N 1
ATOM 2788 C CA . GLU B 1 120 ? -10.484 0.277 17.781 1 98.88 120 GLU B CA 1
ATOM 2789 C C . GLU B 1 120 ? -9.125 0.216 17.078 1 98.88 120 GLU B C 1
ATOM 2791 O O . GLU B 1 120 ? -8.078 0.266 17.734 1 98.88 120 GLU B O 1
ATOM 2796 N N . ASP B 1 121 ? -9.172 0.077 15.836 1 98.94 121 ASP B N 1
ATOM 2797 C CA . ASP B 1 121 ? -7.961 0.024 15.016 1 98.94 121 ASP B CA 1
ATOM 2798 C C . ASP B 1 121 ? -7.145 1.306 15.164 1 98.94 121 ASP B C 1
ATOM 2800 O O . ASP B 1 121 ? -5.941 1.256 15.43 1 98.94 121 ASP B O 1
ATOM 2804 N N . ILE B 1 122 ? -7.805 2.484 15.039 1 98.94 122 ILE B N 1
ATOM 2805 C CA . ILE B 1 122 ? -7.145 3.781 15.141 1 98.94 122 ILE B CA 1
ATOM 2806 C C . ILE B 1 122 ? -6.621 3.984 16.562 1 98.94 122 ILE B C 1
ATOM 2808 O O . ILE B 1 122 ? -5.48 4.41 16.75 1 98.94 122 ILE B O 1
ATOM 2812 N N . ARG B 1 123 ? -7.43 3.625 17.516 1 98.94 123 ARG B N 1
ATOM 2813 C CA . ARG B 1 123 ? -7.043 3.805 18.906 1 98.94 123 ARG B CA 1
ATOM 2814 C C . ARG B 1 123 ? -5.789 3.002 19.234 1 98.94 123 ARG B C 1
ATOM 2816 O O . ARG B 1 123 ? -4.895 3.49 19.938 1 98.94 123 ARG B O 1
ATOM 2823 N N . ALA B 1 124 ? -5.738 1.791 18.781 1 98.94 124 ALA B N 1
ATOM 2824 C CA . ALA B 1 124 ? -4.59 0.931 19.047 1 98.94 124 ALA B CA 1
ATOM 2825 C C . ALA B 1 124 ? -3.303 1.548 18.516 1 98.94 124 ALA B C 1
ATOM 2827 O O . ALA B 1 124 ? -2.268 1.527 19.188 1 98.94 124 ALA B O 1
ATOM 2828 N N . VAL B 1 125 ? -3.346 2.102 17.328 1 98.94 125 VAL B N 1
ATOM 2829 C CA . VAL B 1 125 ? -2.172 2.721 16.734 1 98.94 125 VAL B CA 1
ATOM 2830 C C . VAL B 1 125 ? -1.823 4.008 17.469 1 98.94 125 VAL B C 1
ATOM 2832 O O . VAL B 1 125 ? -0.654 4.262 17.766 1 98.94 125 VAL B O 1
ATOM 2835 N N . CYS B 1 126 ? -2.842 4.82 17.781 1 98.94 126 CYS B N 1
ATOM 2836 C CA . CYS B 1 126 ? -2.6 6.051 18.531 1 98.94 126 CYS B CA 1
ATOM 2837 C C . CYS B 1 126 ? -1.939 5.754 19.875 1 98.94 126 CYS B C 1
ATOM 2839 O O . CYS B 1 126 ? -0.96 6.406 20.25 1 98.94 126 CYS B O 1
ATOM 2841 N N . ASP B 1 127 ? -2.475 4.754 20.562 1 98.94 127 ASP B N 1
ATOM 2842 C CA . ASP B 1 127 ? -1.963 4.414 21.891 1 98.94 127 ASP B CA 1
ATOM 2843 C C . ASP B 1 127 ? -0.478 4.062 21.828 1 98.94 127 ASP B C 1
ATOM 2845 O O . ASP B 1 127 ? 0.316 4.562 22.625 1 98.94 127 ASP B O 1
ATOM 2849 N N . ILE B 1 128 ? -0.102 3.219 20.891 1 98.94 128 ILE B N 1
ATOM 2850 C CA . ILE B 1 128 ? 1.286 2.773 20.844 1 98.94 128 ILE B CA 1
ATOM 2851 C C . ILE B 1 128 ? 2.186 3.932 20.406 1 98.94 128 ILE B C 1
ATOM 2853 O O . ILE B 1 128 ? 3.305 4.07 20.906 1 98.94 128 ILE B O 1
ATOM 2857 N N . CYS B 1 129 ? 1.786 4.77 19.484 1 98.94 129 CYS B N 1
ATOM 2858 C CA . CYS B 1 129 ? 2.584 5.91 19.047 1 98.94 129 CYS B CA 1
ATOM 2859 C C . CYS B 1 129 ? 2.768 6.91 20.188 1 98.94 129 CYS B C 1
ATOM 2861 O O . CYS B 1 129 ? 3.871 7.414 20.406 1 98.94 129 CYS B O 1
ATOM 2863 N N . HIS B 1 130 ? 1.711 7.199 20.906 1 98.88 130 HIS B N 1
ATOM 2864 C CA . HIS B 1 130 ? 1.748 8.172 22 1 98.88 130 HIS B CA 1
ATOM 2865 C C . HIS B 1 130 ? 2.678 7.715 23.109 1 98.88 130 HIS B C 1
ATOM 2867 O O . HIS B 1 130 ? 3.287 8.539 23.797 1 98.88 130 HIS B O 1
ATOM 2873 N N . LYS B 1 131 ? 2.795 6.414 23.297 1 98.62 131 LYS B N 1
ATOM 2874 C CA . LYS B 1 131 ? 3.752 5.875 24.25 1 98.62 131 LYS B CA 1
ATOM 2875 C C . LYS B 1 131 ? 5.164 6.383 23.969 1 98.62 131 LYS B C 1
ATOM 2877 O O . LYS B 1 131 ? 5.977 6.52 24.891 1 98.62 131 LYS B O 1
ATOM 2882 N N . TYR B 1 132 ? 5.445 6.703 22.75 1 98.56 132 TYR B N 1
ATOM 2883 C CA . TYR B 1 132 ? 6.777 7.145 22.359 1 98.56 132 TYR B CA 1
ATOM 2884 C C . TYR B 1 132 ? 6.785 8.633 22.031 1 98.56 132 TYR B C 1
ATOM 2886 O O . TYR B 1 132 ? 7.742 9.141 21.438 1 98.56 132 TYR B O 1
ATOM 2894 N N . GLY B 1 133 ? 5.664 9.328 22.281 1 98.62 133 GLY B N 1
ATOM 2895 C CA . GLY B 1 133 ? 5.574 10.766 22.078 1 98.62 133 GLY B CA 1
ATOM 2896 C C . GLY B 1 133 ? 5.395 11.148 20.625 1 98.62 133 GLY B C 1
ATOM 2897 O O . GLY B 1 133 ? 5.75 12.266 20.219 1 98.62 133 GLY B O 1
ATOM 2898 N N . VAL B 1 134 ? 4.922 10.266 19.797 1 98.94 134 VAL B N 1
ATOM 2899 C CA . VAL B 1 134 ? 4.75 10.508 18.375 1 98.94 134 VAL B CA 1
ATOM 2900 C C . VAL B 1 134 ? 3.293 10.844 18.078 1 98.94 134 VAL B C 1
ATOM 2902 O O . VAL B 1 134 ? 2.385 10.109 18.469 1 98.94 134 VAL B O 1
ATOM 2905 N N . ALA B 1 135 ? 3.023 11.961 17.406 1 98.94 135 ALA B N 1
ATOM 2906 C CA . ALA B 1 135 ? 1.674 12.344 16.984 1 98.94 135 ALA B CA 1
ATOM 2907 C C . ALA B 1 135 ? 1.208 11.516 15.797 1 98.94 135 ALA B C 1
ATOM 2909 O O . ALA B 1 135 ? 2 11.195 14.906 1 98.94 135 ALA B O 1
ATOM 2910 N N . VAL B 1 136 ? -0.075 11.227 15.75 1 98.94 136 VAL B N 1
ATOM 2911 C CA . VAL B 1 136 ? -0.62 10.352 14.719 1 98.94 136 VAL B CA 1
ATOM 2912 C C . VAL B 1 136 ? -1.579 11.133 13.828 1 98.94 136 VAL B C 1
ATOM 2914 O O . VAL B 1 136 ? -2.445 11.859 14.32 1 98.94 136 VAL B O 1
ATOM 2917 N N . LYS B 1 137 ? -1.388 11.039 12.562 1 98.94 137 LYS B N 1
ATOM 2918 C CA . LYS B 1 137 ? -2.316 11.531 11.547 1 98.94 137 LYS B CA 1
ATO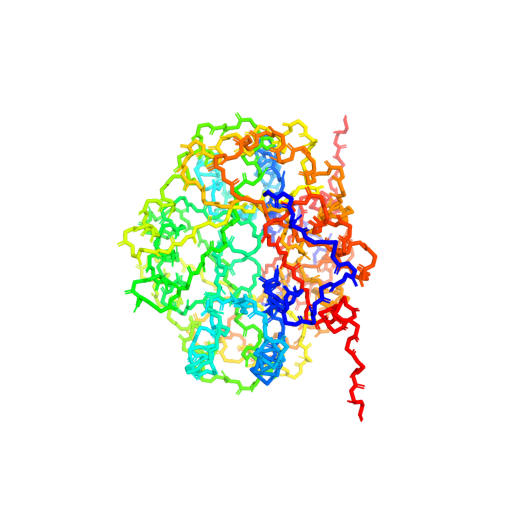M 2919 C C . LYS B 1 137 ? -3.027 10.367 10.852 1 98.94 137 LYS B C 1
ATOM 2921 O O . LYS B 1 137 ? -2.381 9.492 10.281 1 98.94 137 LYS B O 1
ATOM 2926 N N . VAL B 1 138 ? -4.332 10.359 10.883 1 99 138 VAL B N 1
ATOM 2927 C CA . VAL B 1 138 ? -5.102 9.266 10.305 1 99 138 VAL B CA 1
ATOM 2928 C C . VAL B 1 138 ? -5.617 9.656 8.922 1 99 138 VAL B C 1
ATOM 2930 O O . VAL B 1 138 ? -6.371 10.625 8.789 1 99 138 VAL B O 1
ATOM 2933 N N . ILE B 1 139 ? -5.262 8.898 7.906 1 98.94 139 ILE B N 1
ATOM 2934 C CA . ILE B 1 139 ? -5.668 9.109 6.523 1 98.94 139 ILE B CA 1
ATOM 2935 C C . ILE B 1 139 ? -6.941 8.32 6.23 1 98.94 139 ILE B C 1
ATOM 2937 O O . ILE B 1 139 ? -7 7.117 6.473 1 98.94 139 ILE B O 1
ATOM 2941 N N . PHE B 1 140 ? -7.902 8.906 5.641 1 98.44 140 PHE B N 1
ATOM 2942 C CA . PHE B 1 140 ? -9.172 8.242 5.375 1 98.44 140 PHE B CA 1
ATOM 2943 C C . PHE B 1 140 ? -9.25 7.785 3.922 1 98.44 140 PHE B C 1
ATOM 2945 O O . PHE B 1 140 ? -9.953 6.824 3.602 1 98.44 140 PHE B O 1
ATOM 2952 N N . GLU B 1 141 ? -8.594 8.383 3.045 1 98.56 141 GLU B N 1
ATOM 2953 C CA . GLU B 1 141 ? -8.781 8.312 1.6 1 98.56 141 GLU B CA 1
ATOM 2954 C C . GLU B 1 141 ? -10.156 8.844 1.195 1 98.56 141 GLU B C 1
ATOM 2956 O O . GLU B 1 141 ? -11 8.094 0.702 1 98.56 141 GLU B O 1
ATOM 2961 N N . THR B 1 142 ? -10.305 10.055 1.221 1 98.75 142 THR B N 1
ATOM 2962 C CA . THR B 1 142 ? -11.602 10.711 1.09 1 98.75 142 THR B CA 1
ATOM 2963 C C . THR B 1 142 ? -12.164 10.523 -0.318 1 98.75 142 THR B C 1
ATOM 2965 O O . THR B 1 142 ? -13.375 10.586 -0.523 1 98.75 142 THR B O 1
ATOM 2968 N N . ASP B 1 143 ? -11.32 10.281 -1.305 1 98.31 143 ASP B N 1
ATOM 2969 C CA . ASP B 1 143 ? -11.773 10.078 -2.676 1 98.31 143 ASP B CA 1
ATOM 2970 C C . ASP B 1 143 ? -12.625 8.812 -2.785 1 98.31 143 ASP B C 1
ATOM 2972 O O . ASP B 1 143 ? -13.359 8.633 -3.762 1 98.31 143 ASP B O 1
ATOM 2976 N N . ALA B 1 144 ? -12.523 7.934 -1.803 1 98.56 144 ALA B N 1
ATOM 2977 C CA . ALA B 1 144 ? -13.281 6.688 -1.812 1 98.56 144 ALA B CA 1
ATOM 2978 C C . ALA B 1 144 ? -14.539 6.801 -0.948 1 98.56 144 ALA B C 1
ATOM 2980 O O . ALA B 1 144 ? -15.281 5.832 -0.793 1 98.56 144 ALA B O 1
ATOM 2981 N N . LEU B 1 145 ? -14.773 7.945 -0.304 1 98.81 145 LEU B N 1
ATOM 2982 C CA . LEU B 1 145 ? -15.797 8.078 0.723 1 98.81 145 LEU B CA 1
ATOM 2983 C C . LEU B 1 145 ? -16.766 9.203 0.383 1 98.81 145 LEU B C 1
ATOM 2985 O O . LEU B 1 145 ? -16.391 10.164 -0.298 1 98.81 145 LEU B O 1
ATOM 2989 N N . SER B 1 146 ? -17.984 9.102 0.845 1 98.5 146 SER B N 1
ATOM 2990 C CA . SER B 1 146 ? -18.906 10.227 0.815 1 98.5 146 SER B CA 1
ATOM 2991 C C . SER B 1 146 ? -18.547 11.273 1.865 1 98.5 146 SER B C 1
ATOM 2993 O O . SER B 1 146 ? -17.812 10.984 2.809 1 98.5 146 SER B O 1
ATOM 2995 N N . LEU B 1 147 ? -19.094 12.484 1.721 1 98.75 147 LEU B N 1
ATOM 2996 C CA . LEU B 1 147 ? -18.812 13.531 2.697 1 98.75 147 LEU B CA 1
ATOM 2997 C C . LEU B 1 147 ? -19.359 13.148 4.07 1 98.75 147 LEU B C 1
ATOM 2999 O O . LEU B 1 147 ? -18.781 13.508 5.094 1 98.75 147 LEU B O 1
ATOM 3003 N N . GLU B 1 148 ? -20.469 12.43 4.086 1 98.81 148 GLU B N 1
ATOM 3004 C CA . GLU B 1 148 ? -21.031 11.945 5.348 1 98.81 148 GLU B CA 1
ATOM 3005 C C . GLU B 1 148 ? -20.078 10.953 6.023 1 98.81 148 GLU B C 1
ATOM 3007 O O . GLU B 1 148 ? -19.875 11.016 7.234 1 98.81 148 GLU B O 1
ATOM 3012 N N . GLU B 1 149 ? -19.531 10.062 5.246 1 98.94 149 GLU B N 1
ATOM 3013 C CA . GLU B 1 149 ? -18.562 9.109 5.766 1 98.94 149 GLU B CA 1
ATOM 3014 C C . GLU B 1 149 ? -17.297 9.812 6.266 1 98.94 149 GLU B C 1
ATOM 3016 O O . GLU B 1 149 ? -16.719 9.422 7.285 1 98.94 149 GLU B O 1
ATOM 3021 N N . VAL B 1 150 ? -16.891 10.836 5.578 1 98.94 150 VAL B N 1
ATOM 3022 C CA . VAL B 1 150 ? -15.719 11.609 5.98 1 98.94 150 VAL B CA 1
ATOM 3023 C C . VAL B 1 150 ? -15.977 12.281 7.324 1 98.94 150 VAL B C 1
ATOM 3025 O O . VAL B 1 150 ? -15.133 12.242 8.219 1 98.94 150 VAL B O 1
ATOM 3028 N N . ALA B 1 151 ? -17.125 12.883 7.453 1 98.94 151 ALA B N 1
ATOM 3029 C CA . ALA B 1 151 ? -17.484 13.531 8.719 1 98.94 151 ALA B CA 1
ATOM 3030 C C . ALA B 1 151 ? -17.5 12.523 9.859 1 98.94 151 ALA B C 1
ATOM 3032 O O . ALA B 1 151 ? -16.922 12.773 10.922 1 98.94 151 ALA B O 1
ATOM 3033 N N . LYS B 1 152 ? -18.125 11.43 9.617 1 98.94 152 LYS B N 1
ATOM 3034 C CA . LYS B 1 152 ? -18.219 10.398 10.648 1 98.94 152 LYS B CA 1
ATOM 3035 C C . LYS B 1 152 ? -16.844 9.828 10.977 1 98.94 152 LYS B C 1
ATOM 3037 O O . LYS B 1 152 ? -16.516 9.594 12.141 1 98.94 152 LYS B O 1
ATOM 3042 N N . ALA B 1 153 ? -16.047 9.562 9.953 1 98.94 153 ALA B N 1
ATOM 3043 C CA . ALA B 1 153 ? -14.68 9.078 10.164 1 98.94 153 ALA B CA 1
ATOM 3044 C C . ALA B 1 153 ? -13.867 10.062 11 1 98.94 153 ALA B C 1
ATOM 3046 O O . ALA B 1 153 ? -13.078 9.656 11.852 1 98.94 153 ALA B O 1
ATOM 3047 N N . THR B 1 154 ? -14.031 11.328 10.75 1 98.94 154 THR B N 1
ATOM 3048 C CA . THR B 1 154 ? -13.344 12.359 11.523 1 98.94 154 THR B CA 1
ATOM 3049 C C . THR B 1 154 ? -13.75 12.289 12.992 1 98.94 154 THR B C 1
ATOM 3051 O O . THR B 1 154 ? -12.891 12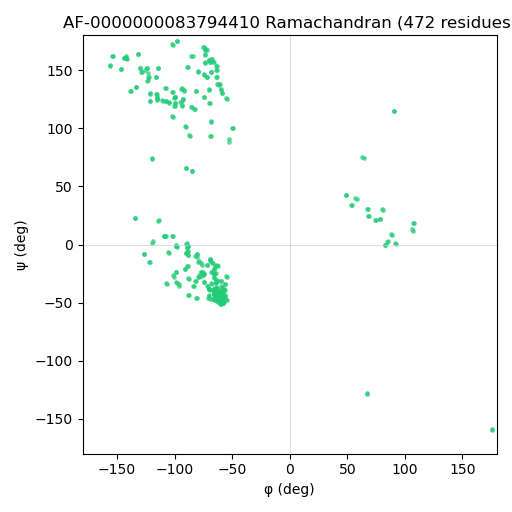.281 13.875 1 98.94 154 THR B O 1
ATOM 3054 N N . ASP B 1 155 ? -15.023 12.203 13.18 1 98.94 155 ASP B N 1
ATOM 3055 C CA . ASP B 1 155 ? -15.531 12.094 14.539 1 98.94 155 ASP B CA 1
ATOM 3056 C C . ASP B 1 155 ? -14.945 10.867 15.25 1 98.94 155 ASP B C 1
ATOM 3058 O O . ASP B 1 155 ? -14.453 10.977 16.375 1 98.94 155 ASP B O 1
ATOM 3062 N N . VAL B 1 156 ? -14.984 9.734 14.609 1 98.94 156 VAL B N 1
ATOM 3063 C CA . VAL B 1 156 ? -14.523 8.461 15.148 1 98.94 156 VAL B CA 1
ATOM 3064 C C . VAL B 1 156 ? -13.023 8.539 15.438 1 98.94 156 VAL B C 1
ATOM 3066 O O . VAL B 1 156 ? -12.562 8.07 16.484 1 98.94 156 VAL B O 1
ATOM 3069 N N . ALA B 1 157 ? -12.273 9.109 14.531 1 98.94 157 ALA B N 1
ATOM 3070 C CA . ALA B 1 157 ? -10.828 9.219 14.695 1 98.94 157 ALA B CA 1
ATOM 3071 C C . ALA B 1 157 ? -10.477 10.125 15.875 1 98.94 157 ALA B C 1
ATOM 3073 O O . ALA B 1 157 ? -9.57 9.82 16.656 1 98.94 157 ALA B O 1
ATOM 3074 N N . CYS B 1 158 ? -11.211 11.234 16.016 1 98.88 158 CYS B N 1
ATOM 3075 C CA . CYS B 1 158 ? -11 12.125 17.156 1 98.88 158 CYS B CA 1
ATOM 3076 C C . CYS B 1 158 ? -11.25 11.391 18.469 1 98.88 158 CYS B C 1
ATOM 3078 O O . CYS B 1 158 ? -10.453 11.492 19.406 1 98.88 158 CYS B O 1
ATOM 3080 N N . ASN B 1 159 ? -12.281 10.648 18.453 1 98.75 159 ASN B N 1
ATOM 3081 C CA . ASN B 1 159 ? -12.617 9.875 19.641 1 98.75 159 ASN B CA 1
ATOM 3082 C C . ASN B 1 159 ? -11.547 8.836 19.953 1 98.75 159 ASN B C 1
ATOM 3084 O O . ASN B 1 159 ? -11.32 8.5 21.125 1 98.75 159 ASN B O 1
ATOM 3088 N N . ALA B 1 160 ? -10.906 8.336 18.969 1 98.88 160 ALA B N 1
ATOM 3089 C CA . ALA B 1 160 ? -9.914 7.277 19.109 1 98.88 160 ALA B CA 1
ATOM 3090 C C . ALA B 1 160 ? -8.555 7.852 19.516 1 98.88 160 ALA B C 1
ATOM 3092 O O . ALA B 1 160 ? -7.621 7.105 19.812 1 98.88 160 ALA B O 1
ATOM 3093 N N . GLY B 1 161 ? -8.391 9.18 19.484 1 98.88 161 GLY B N 1
ATOM 3094 C CA . GLY B 1 161 ? -7.176 9.797 19.984 1 98.88 161 GLY B CA 1
ATOM 3095 C C . GLY B 1 161 ? -6.273 10.32 18.875 1 98.88 161 GLY B C 1
ATOM 3096 O O . GLY B 1 161 ? -5.121 10.672 19.125 1 98.88 161 GLY B O 1
ATOM 3097 N N . SER B 1 162 ? -6.742 10.383 17.656 1 98.94 162 SER B N 1
ATOM 3098 C CA . SER B 1 162 ? -5.945 10.906 16.547 1 98.94 162 SER B CA 1
ATOM 3099 C C . SER B 1 162 ? -5.566 12.359 16.781 1 98.94 162 SER B C 1
ATOM 3101 O O . SER B 1 162 ? -6.383 13.156 17.234 1 98.94 162 SER B O 1
ATOM 3103 N N . ASP B 1 163 ? -4.332 12.695 16.484 1 98.94 163 ASP B N 1
ATOM 3104 C CA . ASP B 1 163 ? -3.887 14.078 16.609 1 98.94 163 ASP B CA 1
ATOM 3105 C C . ASP B 1 163 ? -4.258 14.891 15.375 1 98.94 163 ASP B C 1
ATOM 3107 O O . ASP B 1 163 ? -4.504 16.094 15.469 1 98.94 163 ASP B O 1
ATOM 3111 N N . PHE B 1 164 ? -4.207 14.281 14.188 1 98.94 164 PHE B N 1
ATOM 3112 C CA . PHE B 1 164 ? -4.617 14.82 12.898 1 98.94 164 PHE B CA 1
ATOM 3113 C C . PHE B 1 164 ? -5.531 13.844 12.172 1 98.94 164 PHE B C 1
ATOM 3115 O O . PHE B 1 164 ? -5.434 12.625 12.359 1 98.94 164 PHE B O 1
ATOM 3122 N N . VAL B 1 165 ? -6.367 14.391 11.367 1 98.94 165 VAL B N 1
ATOM 3123 C CA . VAL B 1 165 ? -6.988 13.609 10.297 1 98.94 165 VAL B CA 1
ATOM 3124 C C . VAL B 1 165 ? -6.559 14.156 8.945 1 98.94 165 VAL B C 1
ATOM 3126 O O . VAL B 1 165 ? -6.324 15.359 8.797 1 98.94 165 VAL B O 1
ATOM 3129 N N . LYS B 1 166 ? -6.398 13.289 8.031 1 98.94 166 LYS B N 1
ATOM 3130 C CA . LYS B 1 166 ? -5.801 13.609 6.738 1 98.94 166 LYS B CA 1
ATOM 3131 C C . LYS B 1 166 ? -6.676 13.102 5.594 1 98.94 166 LYS B C 1
ATOM 3133 O O . LYS B 1 166 ? -7.266 12.023 5.684 1 98.94 166 LYS B O 1
ATOM 3138 N N . THR B 1 167 ? -6.711 13.742 4.449 1 98.75 167 THR B N 1
ATOM 3139 C CA . THR B 1 167 ? -7.711 13.523 3.412 1 98.75 167 THR B CA 1
ATOM 3140 C C . THR B 1 167 ? -7.363 12.297 2.574 1 98.75 167 THR B C 1
ATOM 3142 O O . THR B 1 167 ? -8.242 11.5 2.236 1 98.75 167 THR B O 1
ATOM 3145 N N . SER B 1 168 ? -6.078 12.195 2.154 1 98 168 SER B N 1
ATOM 3146 C CA . SER B 1 168 ? -5.824 11.227 1.092 1 98 168 SER B CA 1
ATOM 3147 C C . SER B 1 168 ? -4.383 10.727 1.124 1 98 168 SER B C 1
ATOM 3149 O O . SER B 1 168 ? -3.521 11.359 1.742 1 98 168 SER B O 1
ATOM 3151 N N . THR B 1 169 ? -4.184 9.641 0.475 1 97.94 169 THR B N 1
ATOM 3152 C CA . THR B 1 169 ? -2.846 9.078 0.336 1 97.94 169 THR B CA 1
ATOM 3153 C C . THR B 1 169 ? -2.141 9.656 -0.889 1 97.94 169 THR B C 1
ATOM 3155 O O . THR B 1 169 ? -0.91 9.656 -0.96 1 97.94 169 THR B O 1
ATOM 3158 N N . GLY B 1 170 ? -2.928 10 -1.822 1 96.56 170 GLY B N 1
ATOM 3159 C CA . GLY B 1 170 ? -2.361 10.391 -3.104 1 96.56 170 GLY B CA 1
ATOM 3160 C C . GLY B 1 170 ? -2.15 9.219 -4.043 1 96.56 170 GLY B C 1
ATOM 3161 O O . GLY B 1 170 ? -1.677 9.391 -5.168 1 96.56 170 GLY B O 1
ATOM 3162 N N . PHE B 1 171 ? -2.682 8 -3.652 1 97.19 171 PHE B N 1
ATOM 3163 C CA . PHE B 1 171 ? -2.396 6.805 -4.434 1 97.19 171 PHE B CA 1
ATOM 3164 C C . PHE B 1 171 ? -3.666 5.992 -4.664 1 97.19 171 PHE B C 1
ATOM 3166 O O . PHE B 1 171 ? -3.602 4.789 -4.926 1 97.19 171 PHE B O 1
ATOM 3173 N N . TYR B 1 172 ? -4.805 6.664 -4.57 1 97.31 172 TYR B N 1
ATOM 3174 C CA . TYR B 1 172 ? -6.07 5.98 -4.809 1 97.31 172 TYR B CA 1
ATOM 3175 C C . TYR B 1 172 ? -6.227 5.613 -6.281 1 97.31 172 TYR B C 1
ATOM 3177 O O . TYR B 1 172 ? -6.008 6.449 -7.16 1 97.31 172 TYR B O 1
ATOM 3185 N N . THR B 1 173 ? -6.648 4.348 -6.535 1 94.31 173 THR B N 1
ATOM 3186 C CA . THR B 1 173 ? -6.773 3.906 -7.922 1 94.31 173 THR B CA 1
ATOM 3187 C C . THR B 1 173 ? -8.219 3.512 -8.234 1 94.31 173 THR B C 1
ATOM 3189 O O . THR B 1 173 ? -8.516 3.059 -9.336 1 94.31 173 THR B O 1
ATOM 3192 N N . GLY B 1 174 ? -9.102 3.656 -7.266 1 94.62 174 GLY B N 1
ATOM 3193 C CA . GLY B 1 174 ? -10.453 3.145 -7.438 1 94.62 174 GLY B CA 1
ATOM 3194 C C . GLY B 1 174 ? -11.398 4.152 -8.07 1 94.62 174 GLY B C 1
ATOM 3195 O O . GLY B 1 174 ? -12.578 3.857 -8.281 1 94.62 174 GLY B O 1
ATOM 3196 N N . GLY B 1 175 ? -10.898 5.328 -8.406 1 94.62 175 GLY B N 1
ATOM 3197 C CA . GLY B 1 175 ? -11.711 6.398 -8.961 1 94.62 175 GLY B CA 1
ATOM 3198 C C . GLY B 1 175 ? -10.938 7.688 -9.164 1 94.62 175 GLY B C 1
ATOM 3199 O O . GLY B 1 175 ? -9.711 7.668 -9.305 1 94.62 175 GLY B O 1
ATOM 3200 N N . GLU B 1 176 ? -11.68 8.758 -9.25 1 93.94 176 GLU B N 1
ATOM 3201 C CA . GLU B 1 176 ? -11.062 10.062 -9.43 1 93.94 176 GLU B CA 1
ATOM 3202 C C . GLU B 1 176 ? -10.352 10.523 -8.156 1 93.94 176 GLU B C 1
ATOM 3204 O O . GLU B 1 176 ? -10.812 10.25 -7.051 1 93.94 176 GLU B O 1
ATOM 3209 N N . ASN B 1 177 ? -9.242 11.203 -8.391 1 95.31 177 ASN B N 1
ATOM 3210 C CA . ASN B 1 177 ? -8.508 11.797 -7.277 1 95.31 177 ASN B CA 1
ATOM 3211 C C . ASN B 1 177 ? -8.773 13.297 -7.176 1 95.31 177 ASN B C 1
ATOM 3213 O O . ASN B 1 177 ? -8.359 14.07 -8.039 1 95.31 177 ASN B O 1
ATOM 3217 N N . LYS B 1 178 ? -9.469 13.695 -6.145 1 95.94 178 LYS B N 1
ATOM 3218 C CA . LYS B 1 178 ? -9.719 15.109 -5.891 1 95.94 178 LYS B CA 1
ATOM 3219 C C . LYS B 1 178 ? -8.906 15.609 -4.703 1 95.94 178 LYS B C 1
ATOM 3221 O O . LYS B 1 178 ? -8.516 16.781 -4.66 1 95.94 178 LYS B O 1
ATOM 3226 N N . GLY B 1 179 ? -8.734 14.672 -3.756 1 96.75 179 GLY B N 1
ATOM 3227 C CA . GLY B 1 179 ? -7.883 14.969 -2.615 1 96.75 179 GLY B CA 1
ATOM 3228 C C . GLY B 1 179 ? -8.453 16.047 -1.714 1 96.75 179 GLY B C 1
ATOM 3229 O O . GLY B 1 179 ? -9.602 15.969 -1.289 1 96.75 179 GLY B O 1
ATOM 3230 N N . ALA B 1 180 ? -7.633 17.062 -1.429 1 97.88 180 ALA B N 1
ATOM 3231 C CA . ALA B 1 180 ? -7.934 18.047 -0.394 1 97.88 180 ALA B CA 1
ATOM 3232 C C . ALA B 1 180 ? -8.703 19.234 -0.97 1 97.88 180 ALA B C 1
ATOM 3234 O O . ALA B 1 180 ? -8.25 20.375 -0.894 1 97.88 180 ALA B O 1
ATOM 3235 N N . THR B 1 181 ? -9.898 18.969 -1.407 1 98.06 181 THR B N 1
ATOM 3236 C CA . THR B 1 181 ? -10.758 20.062 -1.839 1 98.06 181 THR B CA 1
ATOM 3237 C C . THR B 1 181 ? -11.211 20.906 -0.646 1 98.06 181 THR B C 1
ATOM 3239 O O . THR B 1 181 ? -11.211 20.438 0.49 1 98.06 181 THR B O 1
ATOM 3242 N N . VAL B 1 182 ? -11.594 22.109 -0.965 1 98.19 182 VAL B N 1
ATOM 3243 C CA . VAL B 1 182 ? -12.094 23.016 0.066 1 98.19 182 VAL B CA 1
ATOM 3244 C C . VAL B 1 182 ? -13.297 22.391 0.767 1 98.19 182 VAL B C 1
ATOM 3246 O O . VAL B 1 182 ? -13.422 22.484 1.991 1 98.19 182 VAL B O 1
ATOM 3249 N N . GLU B 1 183 ? -14.109 21.781 0.026 1 98.44 183 GLU B N 1
ATOM 3250 C CA . GLU B 1 183 ? -15.328 21.172 0.555 1 98.44 183 GLU B CA 1
ATOM 3251 C C . GLU B 1 183 ? -15.008 20.062 1.554 1 98.44 183 GLU B C 1
ATOM 3253 O O . GLU B 1 183 ? -15.562 20.031 2.652 1 98.44 183 GLU B O 1
ATOM 3258 N N . VAL B 1 184 ? -14.141 19.172 1.216 1 98.81 184 VAL B N 1
ATOM 3259 C CA . VAL B 1 184 ? -13.805 18.047 2.086 1 98.81 184 VAL B CA 1
ATOM 3260 C C . VAL B 1 184 ? -13.117 18.562 3.348 1 98.81 184 VAL B C 1
ATOM 3262 O O . VAL B 1 184 ? -13.391 18.094 4.453 1 98.81 184 VAL B O 1
ATOM 3265 N N . ILE B 1 185 ? -12.273 19.547 3.193 1 98.81 185 ILE B N 1
ATOM 3266 C CA . ILE B 1 185 ? -11.562 20.125 4.332 1 98.81 185 ILE B CA 1
ATOM 3267 C C . ILE B 1 185 ? -12.555 20.781 5.285 1 98.81 185 ILE B C 1
ATOM 3269 O O . ILE B 1 185 ? -12.445 20.641 6.504 1 98.81 185 ILE B O 1
ATOM 3273 N N . ARG B 1 186 ? -13.477 21.469 4.707 1 98.56 186 ARG B N 1
ATOM 3274 C CA . ARG B 1 186 ? -14.5 22.109 5.527 1 98.56 186 ARG B CA 1
ATOM 3275 C C . ARG B 1 186 ? -15.281 21.078 6.332 1 98.56 186 ARG B C 1
ATOM 3277 O O . ARG B 1 186 ? -15.523 21.266 7.527 1 98.56 186 ARG B O 1
ATOM 3284 N N . VAL B 1 187 ? -15.664 20 5.719 1 98.81 187 VAL B N 1
ATOM 3285 C CA . VAL B 1 187 ? -16.422 18.938 6.371 1 98.81 187 VAL B CA 1
ATOM 3286 C C . VAL B 1 187 ? -15.586 18.344 7.508 1 98.81 187 VAL B C 1
ATOM 3288 O O . VAL B 1 187 ? -16.109 18.094 8.602 1 98.81 187 VAL B O 1
ATOM 3291 N N . MET B 1 188 ? -14.32 18.125 7.273 1 98.88 188 MET B N 1
ATOM 3292 C CA . MET B 1 188 ? -13.438 17.578 8.289 1 98.88 188 MET B CA 1
ATOM 3293 C C . MET B 1 188 ? -13.281 18.531 9.461 1 98.88 188 MET B C 1
ATOM 3295 O O . MET B 1 188 ? -13.359 18.125 10.625 1 98.88 188 MET B O 1
ATOM 3299 N N . MET B 1 189 ? -13.102 19.812 9.195 1 98.69 189 MET B N 1
ATOM 3300 C CA . MET B 1 189 ? -12.945 20.812 10.242 1 98.69 189 MET B CA 1
ATOM 3301 C C . MET B 1 189 ? -14.203 20.891 11.102 1 98.69 189 MET B C 1
ATOM 3303 O O . MET B 1 189 ? -14.109 20.938 12.336 1 98.69 189 MET B O 1
ATOM 3307 N N . GLU B 1 190 ? -15.312 20.922 10.422 1 98.62 190 GLU B N 1
ATOM 3308 C CA . GLU B 1 190 ? -16.578 21 11.133 1 98.62 190 GLU B CA 1
ATOM 3309 C C . GLU B 1 190 ? -16.797 19.797 12.023 1 98.62 190 GLU B C 1
ATOM 3311 O O . GLU B 1 190 ? -17.281 19.922 13.148 1 98.62 190 GLU B O 1
ATOM 3316 N N . ALA B 1 191 ? -16.469 18.609 11.523 1 98.81 191 ALA B N 1
ATOM 3317 C CA . ALA B 1 191 ? -16.656 17.375 12.273 1 98.81 191 ALA B CA 1
ATOM 3318 C C . ALA B 1 191 ? -15.664 17.281 13.438 1 98.81 191 ALA B C 1
ATOM 3320 O O . ALA B 1 191 ? -15.992 16.75 14.5 1 98.81 191 ALA B O 1
ATOM 3321 N N . ALA B 1 192 ? -14.422 17.734 13.234 1 98.69 192 ALA B N 1
ATOM 3322 C CA . ALA B 1 192 ? -13.367 17.641 14.242 1 98.69 192 ALA B CA 1
ATOM 3323 C C . ALA B 1 192 ? -13.688 18.516 15.453 1 98.69 192 ALA B C 1
ATOM 3325 O O . ALA B 1 192 ? -13.367 18.172 16.594 1 98.69 192 ALA B O 1
ATOM 3326 N N . LYS B 1 193 ? -14.266 19.734 15.18 1 97.5 193 LYS B N 1
ATOM 3327 C CA . LYS B 1 193 ? -14.633 20.688 16.219 1 97.5 193 LYS B CA 1
ATOM 3328 C C . LYS B 1 193 ? -13.453 21 17.125 1 97.5 193 LYS B C 1
ATOM 3330 O O . LYS B 1 193 ? -13.594 21.031 18.359 1 97.5 193 LYS B O 1
ATOM 3335 N N . GLY B 1 194 ? -12.328 21 16.578 1 97.62 194 GLY B N 1
ATOM 3336 C CA . GLY B 1 194 ? -11.141 21.406 17.312 1 97.62 194 GLY B CA 1
ATOM 3337 C C . GLY B 1 194 ? -10.523 20.266 18.125 1 97.62 194 GLY B C 1
ATOM 3338 O O . GLY B 1 194 ? -9.492 20.453 18.766 1 97.62 194 GLY B O 1
ATOM 3339 N N . ARG B 1 195 ? -11.047 19.047 18.062 1 98.44 195 ARG B N 1
ATOM 3340 C CA . ARG B 1 195 ? -10.547 17.922 18.844 1 98.44 195 ARG B CA 1
ATOM 3341 C C . ARG B 1 195 ? -9.281 17.328 18.219 1 98.44 195 ARG B C 1
ATOM 3343 O O . ARG B 1 195 ? -8.508 16.656 18.891 1 98.44 195 ARG B O 1
ATOM 3350 N N . CYS B 1 196 ? -9.102 17.469 16.953 1 98.5 196 CYS B N 1
ATOM 3351 C CA . CYS B 1 196 ? -7.895 17.078 16.234 1 98.5 196 CYS B CA 1
ATOM 3352 C C . CYS B 1 196 ? -7.566 18.078 15.133 1 98.5 196 CYS B C 1
ATOM 3354 O O . CYS B 1 196 ? -8.398 18.922 14.781 1 98.5 196 CYS B O 1
ATOM 3356 N N . LYS B 1 197 ? -6.387 18.078 14.688 1 98.88 197 LYS B N 1
ATOM 3357 C CA . LYS B 1 197 ? -5.93 18.953 13.617 1 98.88 197 LYS B CA 1
ATOM 3358 C C . LYS B 1 197 ? -6.242 18.375 12.242 1 98.88 197 LYS B C 1
ATOM 3360 O O . LYS B 1 197 ? -6.543 17.188 12.125 1 98.88 197 LYS B O 1
ATOM 3365 N N . ILE B 1 198 ? -6.211 19.25 11.188 1 98.88 198 ILE B N 1
ATOM 3366 C CA . ILE B 1 198 ? -6.578 18.844 9.836 1 98.88 198 ILE B CA 1
ATOM 3367 C C . ILE B 1 198 ? -5.359 18.938 8.914 1 98.88 198 ILE B C 1
ATOM 3369 O O . ILE B 1 198 ? -4.688 19.969 8.867 1 98.88 198 ILE B O 1
ATOM 3373 N N . LYS B 1 199 ? -5.082 17.891 8.273 1 98.88 199 LYS B N 1
ATOM 3374 C CA . LYS B 1 199 ? -4.07 17.875 7.223 1 98.88 199 LYS B CA 1
ATOM 3375 C C . LYS B 1 199 ? -4.691 17.578 5.863 1 98.88 199 LYS B C 1
ATOM 3377 O O . LYS B 1 199 ? -5.375 16.562 5.691 1 98.88 199 LYS B O 1
ATOM 3382 N N . GLY B 1 200 ? -4.457 18.453 4.914 1 98.81 200 GLY B N 1
ATOM 3383 C CA . GLY B 1 200 ? -4.863 18.219 3.541 1 98.81 200 GLY B CA 1
ATOM 3384 C C . GLY B 1 200 ? -3.77 17.594 2.691 1 98.81 200 GLY B C 1
ATOM 3385 O O . GLY B 1 200 ? -2.611 18.016 2.77 1 98.81 200 GLY B O 1
ATOM 3386 N N . SER B 1 201 ? -4.102 16.609 1.938 1 98.5 201 SER B N 1
ATOM 3387 C CA . SER B 1 201 ? -3.207 16 0.952 1 98.5 201 SER B CA 1
ATOM 3388 C C . SER B 1 201 ? -3.973 15.562 -0.29 1 98.5 201 SER B C 1
ATOM 3390 O O . SER B 1 201 ? -5.191 15.375 -0.242 1 98.5 201 SER B O 1
ATOM 3392 N N . GLY B 1 202 ? -3.217 15.383 -1.406 1 95.88 202 GLY B N 1
ATOM 3393 C CA . GLY B 1 202 ? -3.797 14.969 -2.676 1 95.88 202 GLY B CA 1
ATOM 3394 C C . GLY B 1 202 ? -4.215 16.141 -3.547 1 95.88 202 GLY B C 1
ATOM 3395 O O . GLY B 1 202 ? -5.078 16.938 -3.162 1 95.88 202 GLY B O 1
ATOM 3396 N N . CYS B 1 203 ? -3.629 16.312 -4.598 1 95.19 203 CYS B N 1
ATOM 3397 C CA . CYS B 1 203 ? -4.027 17.203 -5.676 1 95.19 203 CYS B CA 1
ATOM 3398 C C . CYS B 1 203 ? -3.891 18.672 -5.254 1 95.19 203 CYS B C 1
ATOM 3400 O O . CYS B 1 203 ? -4.676 19.516 -5.672 1 95.19 203 CYS B O 1
ATOM 3402 N N . ILE B 1 204 ? -3.053 19 -4.309 1 97.75 204 ILE B N 1
ATOM 3403 C CA . ILE B 1 204 ? -2.686 20.391 -4.039 1 97.75 204 ILE B CA 1
ATOM 3404 C C . ILE B 1 204 ? -1.504 20.781 -4.918 1 97.75 204 ILE B C 1
ATOM 3406 O O . ILE B 1 204 ? -0.346 20.641 -4.52 1 97.75 204 ILE B O 1
ATOM 3410 N N . ARG B 1 205 ? -1.807 21.359 -6.051 1 96.12 205 ARG B N 1
ATOM 3411 C CA . ARG B 1 205 ? -0.784 21.5 -7.082 1 96.12 205 ARG B CA 1
ATOM 3412 C C . ARG B 1 205 ? -0.579 22.969 -7.449 1 96.12 205 ARG B C 1
ATOM 3414 O O . ARG B 1 205 ? 0.408 23.312 -8.094 1 96.12 205 ARG B O 1
ATOM 3421 N N . THR B 1 206 ? -1.532 23.812 -7.035 1 97.56 206 THR B N 1
ATOM 3422 C CA . THR B 1 206 ? -1.415 25.234 -7.371 1 97.56 206 THR B CA 1
ATOM 3423 C C . THR B 1 206 ? -1.216 26.078 -6.113 1 97.56 206 THR B C 1
ATOM 3425 O O . THR B 1 206 ? -1.685 25.703 -5.035 1 97.56 206 THR B O 1
ATOM 3428 N N . ARG B 1 207 ? -0.564 27.172 -6.305 1 98.12 207 ARG B N 1
ATOM 3429 C CA . ARG B 1 207 ? -0.355 28.094 -5.199 1 98.12 207 ARG B CA 1
ATOM 3430 C C . ARG B 1 207 ? -1.683 28.641 -4.676 1 98.12 207 ARG B C 1
ATOM 3432 O O . ARG B 1 207 ? -1.864 28.781 -3.467 1 98.12 207 ARG B O 1
ATOM 3439 N N . GLU B 1 208 ? -2.602 28.922 -5.586 1 98.25 208 GLU B N 1
ATOM 3440 C CA . GLU B 1 208 ? -3.902 29.453 -5.195 1 98.25 208 GLU B CA 1
ATOM 3441 C C . GLU B 1 208 ? -4.625 28.516 -4.242 1 98.25 208 GLU B C 1
ATOM 3443 O O . GLU B 1 208 ? -5.133 28.938 -3.201 1 98.25 208 GLU B O 1
ATOM 3448 N N . HIS B 1 209 ? -4.703 27.266 -4.625 1 98.5 209 HIS B N 1
ATOM 3449 C CA . HIS B 1 209 ? -5.332 26.25 -3.787 1 98.5 209 HIS B CA 1
ATOM 3450 C C . HIS B 1 209 ? -4.625 26.141 -2.441 1 98.5 209 HIS B C 1
ATOM 3452 O O . HIS B 1 209 ? -5.277 26.062 -1.397 1 98.5 209 HIS B O 1
ATOM 3458 N N . PHE B 1 210 ? -3.361 26.172 -2.469 1 98.75 210 PHE B N 1
ATOM 3459 C CA . PHE B 1 210 ? -2.506 26.078 -1.291 1 98.75 210 PHE B CA 1
ATOM 3460 C C . PHE B 1 210 ? -2.797 27.219 -0.322 1 98.75 210 PHE B C 1
ATOM 3462 O O . PHE B 1 210 ? -3.057 26.984 0.86 1 98.75 210 PHE B O 1
ATOM 3469 N N . LEU B 1 211 ? -2.793 28.391 -0.801 1 98.75 211 LEU B N 1
ATOM 3470 C CA . LEU B 1 211 ? -3.035 29.562 0.024 1 98.75 211 LEU B CA 1
ATOM 3471 C C . LEU B 1 211 ? -4.461 29.578 0.561 1 98.75 211 LEU B C 1
ATOM 3473 O O . LEU B 1 211 ? -4.695 29.953 1.712 1 98.75 211 LEU B O 1
ATOM 3477 N N . GLU B 1 212 ? -5.371 29.188 -0.264 1 98.5 212 GLU B N 1
ATOM 3478 C CA . GLU B 1 212 ? -6.773 29.156 0.14 1 98.5 212 GLU B CA 1
ATOM 3479 C C . GLU B 1 212 ? -6.977 28.234 1.344 1 98.5 212 GLU B C 1
ATOM 3481 O O . GLU B 1 212 ? -7.715 28.578 2.271 1 98.5 212 GLU B O 1
ATOM 3486 N N . LEU B 1 213 ? -6.359 27.094 1.337 1 98.62 213 LEU B N 1
ATOM 3487 C CA . LEU B 1 213 ? -6.484 26.141 2.438 1 98.62 213 LEU B CA 1
ATOM 3488 C C . LEU B 1 213 ? -5.887 26.703 3.719 1 98.62 213 LEU B C 1
ATOM 3490 O O . LEU B 1 213 ? -6.426 26.5 4.809 1 98.62 213 LEU B O 1
ATOM 3494 N N . ILE B 1 214 ? -4.773 27.375 3.631 1 98.62 214 ILE B N 1
ATOM 3495 C CA . ILE B 1 214 ? -4.164 28.016 4.793 1 98.62 214 ILE B CA 1
ATOM 3496 C C . ILE B 1 214 ? -5.121 29.062 5.367 1 98.62 214 ILE B C 1
ATOM 3498 O O . ILE B 1 214 ? -5.363 29.094 6.574 1 98.62 214 ILE B O 1
ATOM 3502 N N . ASP B 1 215 ? -5.672 29.828 4.473 1 98.31 215 ASP B N 1
ATOM 3503 C CA . ASP B 1 215 ? -6.562 30.891 4.918 1 98.31 215 ASP B CA 1
ATOM 3504 C C . ASP B 1 215 ? -7.82 30.328 5.574 1 98.31 215 ASP B C 1
ATOM 3506 O O . ASP B 1 215 ? -8.422 30.953 6.441 1 98.31 215 ASP B O 1
ATOM 3510 N N . MET B 1 216 ? -8.156 29.141 5.191 1 97.19 216 MET B N 1
ATOM 3511 C CA . MET B 1 216 ? -9.328 28.484 5.758 1 97.19 216 MET B CA 1
ATOM 3512 C C . MET B 1 216 ? -9.023 27.938 7.152 1 97.19 216 MET B C 1
ATOM 3514 O O . MET B 1 216 ? -9.945 27.594 7.902 1 97.19 216 MET B O 1
ATOM 3518 N N . GLY B 1 217 ? -7.746 27.844 7.465 1 97.81 217 GLY B N 1
ATOM 3519 C CA . GLY B 1 217 ? -7.375 27.438 8.812 1 97.81 217 GLY B CA 1
ATOM 3520 C C . GLY B 1 217 ? -6.828 26.031 8.883 1 97.81 217 GLY B C 1
ATOM 3521 O O . GLY B 1 217 ? -6.828 25.406 9.953 1 97.81 217 GLY B O 1
ATOM 3522 N N . ILE B 1 218 ? -6.418 25.516 7.801 1 98.44 218 ILE B N 1
ATOM 3523 C CA . ILE B 1 218 ? -5.848 24.172 7.797 1 98.44 218 ILE B CA 1
ATOM 3524 C C . ILE B 1 218 ? -4.566 24.156 8.633 1 98.44 218 ILE B C 1
ATOM 3526 O O . ILE B 1 218 ? -3.9 25.172 8.781 1 98.44 218 ILE B O 1
ATOM 3530 N N . ASP B 1 219 ? -4.223 22.984 9.188 1 98.69 219 ASP B N 1
ATOM 3531 C CA . ASP B 1 219 ? -3.09 22.906 10.109 1 98.69 219 ASP B CA 1
ATOM 3532 C C . ASP B 1 219 ? -1.823 22.453 9.383 1 98.69 219 ASP B C 1
ATOM 3534 O O . ASP B 1 219 ? -0.713 22.812 9.781 1 98.69 219 ASP B O 1
ATOM 3538 N N . ARG B 1 220 ? -1.944 21.609 8.414 1 98.81 220 ARG B N 1
ATOM 3539 C CA . ARG B 1 220 ? -0.831 20.969 7.715 1 98.81 220 ARG B CA 1
ATOM 3540 C C . ARG B 1 220 ? -1.246 20.531 6.316 1 98.81 220 ARG B C 1
ATOM 3542 O O . ARG B 1 220 ? -2.426 20.266 6.066 1 98.81 220 ARG B O 1
ATOM 3549 N N . MET B 1 221 ? -0.294 20.438 5.434 1 98.88 221 MET B N 1
ATOM 3550 C CA . MET B 1 221 ? -0.578 19.922 4.098 1 98.88 221 MET B CA 1
ATOM 3551 C C . MET B 1 221 ? 0.532 18.984 3.629 1 98.88 221 MET B C 1
ATOM 3553 O O . MET B 1 221 ? 1.712 19.25 3.869 1 98.88 221 MET B O 1
ATOM 3557 N N . GLY B 1 222 ? 0.099 17.812 3.105 1 98.75 222 GLY B N 1
ATOM 3558 C CA . GLY B 1 222 ? 1.024 16.984 2.344 1 98.75 222 GLY B CA 1
ATOM 3559 C C . GLY B 1 222 ? 1.157 17.422 0.897 1 98.75 222 GLY B C 1
ATOM 3560 O O . GLY B 1 222 ? 0.195 17.344 0.13 1 98.75 222 GLY B O 1
ATOM 3561 N N . ILE B 1 223 ? 2.326 17.828 0.563 1 98.56 223 ILE B N 1
ATOM 3562 C CA . ILE B 1 223 ? 2.58 18.312 -0.788 1 98.56 223 ILE B CA 1
ATOM 3563 C C . ILE B 1 223 ? 3.686 17.484 -1.437 1 98.56 223 ILE B C 1
ATOM 3565 O O . ILE B 1 223 ? 4.742 17.266 -0.84 1 98.56 223 ILE B O 1
ATOM 3569 N N . GLY B 1 224 ? 3.439 16.984 -2.65 1 97.38 224 GLY B N 1
ATOM 3570 C CA . GLY B 1 224 ? 4.434 16.203 -3.359 1 97.38 224 GLY B CA 1
ATOM 3571 C C . GLY B 1 224 ? 5.66 17 -3.754 1 97.38 224 GLY B C 1
ATOM 3572 O O . GLY B 1 224 ? 5.57 18.219 -3.988 1 97.38 224 GLY B O 1
ATOM 3573 N N . TYR B 1 225 ? 6.668 16.328 -3.938 1 95.75 225 TYR B N 1
ATOM 3574 C CA . TYR B 1 225 ? 7.965 16.906 -4.246 1 95.75 225 TYR B CA 1
ATOM 3575 C C . TYR B 1 225 ? 7.883 17.797 -5.48 1 95.75 225 TYR B C 1
ATOM 3577 O O . TYR B 1 225 ? 8.547 18.828 -5.551 1 95.75 225 TYR B O 1
ATOM 3585 N N . ARG B 1 226 ? 7.07 17.469 -6.422 1 94.88 226 ARG B N 1
ATOM 3586 C CA . ARG B 1 226 ? 6.961 18.25 -7.652 1 94.88 226 ARG B CA 1
ATOM 3587 C C . ARG B 1 226 ? 6.215 19.547 -7.414 1 94.88 226 ARG B C 1
ATOM 3589 O O . ARG B 1 226 ? 6.488 20.562 -8.07 1 94.88 226 ARG B O 1
ATOM 3596 N N . SER B 1 227 ? 5.285 19.531 -6.512 1 97.62 227 SER B N 1
ATOM 3597 C CA . SER B 1 227 ? 4.379 20.656 -6.316 1 97.62 227 SER B CA 1
ATOM 3598 C C . SER B 1 227 ? 4.926 21.641 -5.277 1 97.62 227 SER B C 1
ATOM 3600 O O . SER B 1 227 ? 4.543 22.812 -5.254 1 97.62 227 SER B O 1
ATOM 3602 N N . THR B 1 228 ? 5.828 21.172 -4.434 1 98.25 228 THR B N 1
ATOM 3603 C CA . THR B 1 228 ? 6.309 21.984 -3.324 1 98.25 228 THR B CA 1
ATOM 3604 C C . THR B 1 228 ? 6.922 23.281 -3.836 1 98.25 228 THR B C 1
ATOM 3606 O O . THR B 1 228 ? 6.531 24.375 -3.406 1 98.25 228 THR B O 1
ATOM 3609 N N . PRO B 1 229 ? 7.801 23.219 -4.836 1 97.44 229 PRO B N 1
ATOM 3610 C CA . PRO B 1 229 ? 8.352 24.484 -5.32 1 97.44 229 PRO B CA 1
ATOM 3611 C C . PRO B 1 229 ? 7.293 25.375 -5.977 1 97.44 229 PRO B C 1
ATOM 3613 O O . PRO B 1 229 ? 7.383 26.609 -5.91 1 97.44 229 PRO B O 1
ATOM 3616 N N . VAL B 1 230 ? 6.27 24.797 -6.527 1 97.75 230 VAL B N 1
ATOM 3617 C CA . VAL B 1 230 ? 5.211 25.531 -7.211 1 97.75 230 VAL B CA 1
ATOM 3618 C C . VAL B 1 230 ? 4.375 26.297 -6.191 1 97.75 230 VAL B C 1
ATOM 3620 O O . VAL B 1 230 ? 4.164 27.5 -6.34 1 97.75 230 VAL B O 1
ATOM 3623 N N . VAL B 1 231 ? 4.012 25.625 -5.133 1 98.38 231 VAL B N 1
ATOM 3624 C CA . VAL B 1 231 ? 3.102 26.25 -4.18 1 98.38 231 VAL B CA 1
ATOM 3625 C C . VAL B 1 231 ? 3.852 27.312 -3.363 1 98.38 231 VAL B C 1
ATOM 3627 O O . VAL B 1 231 ? 3.258 28.281 -2.896 1 98.38 231 VAL B O 1
ATOM 3630 N N . LEU B 1 232 ? 5.141 27.156 -3.248 1 98.06 232 LEU B N 1
ATOM 3631 C CA . LEU B 1 232 ? 5.961 28.109 -2.5 1 98.06 232 LEU B CA 1
ATOM 3632 C C . LEU B 1 232 ? 6.445 29.234 -3.402 1 98.06 232 LEU B C 1
ATOM 3634 O O . LEU B 1 232 ? 7.027 30.219 -2.924 1 98.06 232 LEU B O 1
ATOM 3638 N N . ASN B 1 233 ? 6.168 29.109 -4.695 1 96.31 233 ASN B N 1
ATOM 3639 C CA . ASN B 1 233 ? 6.586 30.094 -5.691 1 96.31 233 ASN B CA 1
ATOM 3640 C C . ASN B 1 233 ? 8.102 30.281 -5.695 1 96.31 233 ASN B C 1
ATOM 3642 O O . ASN B 1 233 ? 8.594 31.406 -5.664 1 96.31 233 ASN B O 1
ATOM 3646 N N . ILE B 1 234 ? 8.758 29.125 -5.527 1 90.94 234 ILE B N 1
ATOM 3647 C CA . ILE B 1 234 ? 10.211 29.125 -5.609 1 90.94 234 ILE B CA 1
ATOM 3648 C C . ILE B 1 234 ? 10.648 28.781 -7.027 1 90.94 234 ILE B C 1
ATOM 3650 O O . ILE B 1 234 ? 10.086 27.875 -7.652 1 90.94 234 ILE B O 1
ATOM 3654 N N . LYS B 1 235 ? 11.461 29.703 -7.66 1 71.5 235 LYS B N 1
ATOM 3655 C CA . LYS B 1 235 ? 11.977 29.469 -9 1 71.5 235 LYS B CA 1
ATOM 3656 C C . LYS B 1 235 ? 13 28.328 -9 1 71.5 235 LYS B C 1
ATOM 3658 O O . LYS B 1 235 ? 13.875 28.281 -8.133 1 71.5 235 LYS B O 1
ATOM 3663 N N . GLU B 1 236 ? 12.617 27.172 -9.492 1 59.12 236 GLU B N 1
ATOM 3664 C CA . GLU B 1 236 ? 13.609 26.109 -9.648 1 59.12 236 GLU B CA 1
ATOM 3665 C C . GLU B 1 236 ? 14.852 26.625 -10.367 1 59.12 236 GLU B C 1
ATOM 3667 O O . GLU B 1 236 ? 14.75 27.328 -11.367 1 59.12 236 GLU B O 1
ATOM 3672 N N . ASN B 1 237 ? 15.859 26.922 -9.734 1 40.78 237 ASN B N 1
ATOM 3673 C CA . ASN B 1 237 ? 17.062 27.156 -10.531 1 40.78 237 ASN B CA 1
ATOM 3674 C C . ASN B 1 237 ? 17.344 26 -11.469 1 40.78 237 ASN B C 1
ATOM 3676 O O . ASN B 1 237 ? 17.516 24.859 -11.023 1 40.78 237 ASN B O 1
ATOM 3680 N N . LYS B 1 238 ? 16.969 25.906 -12.531 1 35 238 LYS B N 1
ATOM 3681 C CA . LYS B 1 238 ? 17.406 24.922 -13.508 1 35 238 LYS B CA 1
ATOM 3682 C C . LYS B 1 238 ? 18.922 24.875 -13.617 1 35 238 LYS B C 1
ATOM 3684 O O . LYS B 1 238 ? 19.578 25.922 -13.625 1 35 238 LYS B O 1
#

Radius of gyration: 22.29 Å; Cα contacts (8 Å, |Δi|>4): 1014; chains: 2; bounding box: 49×69×50 Å

pLDDT: mean 97.28, std 6.63, range [35.0, 99.0]

Sequence (476 aa):
MKPNKKAREMTVKELAAYIDQSVLKPEFTEEDIRKYIQEGIDFGCKTVCINPSSLDIAREMTRGTETKICVVCDFPFGTSTTKSKVMQAEEICKSGDVYELDVVANYGWIRSGKWDKVEEDIRAVCDICHKYGVAVKVIFETDALSLEEVAKATDVACNAGSDFVKTSTGFYTGGENKGATVEVIRVMMEAAKGRCKIKGSGCIRTREHFLELIDMGIDRMGIGYRSTPVVLNIKENKMKPNKKAREMTVKELAAYIDQSVLKPEFTEEDIRKYIQEGIDFGCKTVCINPSSLDIAREMTRGTETKICVVCDFPFGTSTTKSKVMQAEEICKSGDVYELDVVANYGWIRSGKWDKVEEDIRAVCDICHKYGVAVKVIFETDALSLEEVAKATDVACNAGSDFVKTSTGFYTGGENKGATVEVIRVMMEAAKGRCKIKGSGCIRTREHFLELIDMGIDRMGIGYRSTPVVLNIKENK